Protein AF-A0ABD0URF4-F1 (afdb_monomer_lite)

Organism: Dendrobium thyrsiflorum (NCBI:txid117978)

Secondary structure (DSSP, 8-state):
-HHHHHHSTT-EEEEEE-TTS-EEEEEEE-HHHHHHGGGSEEEEEEEEEE--STT--EEEEEEEE-TTS-EEEEEEEEESSSSHHHHHHHHHHHHHH-HHHHT-TT-EEEE---HHHHHHHHHH-TTSEEEE-HHHHHHHHHHHHHHTT-S-HHHHHHHHHHHHH---HHHHHHHHHHHHHH-HHHHHHHHTS-GGGT-STTSTTTTTT--STHHHHHHHHHTTTGGGS-HHHHHHHHHHHHHHHHHHHHHHHHHHHHTTSSHHHHHHHHHHHTT-HHHHH-------HHHHHHHHHTEETTTTEEEETTEEE---HHHHHHHH----SSS-B-----BSTTSSBSSHHHHHHHHHS----TTPEEEETTEEEEEEE----TTGGGTEEEHHHHHHHS--S--TT--HHHHHHHHHHHHHHHHHHHS--TTSSEEEGGGGGGGSSHHHHTTS-HHHHHHHHHHHHHHHHTSTT-----S-HHHHHHHHHHHBSTTPPEES-SSPPP-TB--GGGGG-GGGEEE-----HHHHHHHHHT--GGGB--SPPPHHHHTTB-GGGGTTGGGTTB-EEEEETTEEEEE-GGGGGGGGTBPPPS----S-TT------TT-TT--HHHHTHHHHHHHHTGGGGBPP-PBP-GGGHHHHHHHHHHHHHHS-------SSPPPSS---SSGGGTTTSS--S--S-SS--S-------

Structure (mmCIF, N/CA/C/O backbone):
data_AF-A0ABD0URF4-F1
#
_entry.id   AF-A0ABD0URF4-F1
#
loop_
_atom_site.group_PDB
_atom_site.id
_atom_site.type_symbol
_atom_site.label_atom_id
_atom_site.label_alt_id
_atom_site.label_comp_id
_atom_site.label_asym_id
_atom_site.label_entity_id
_atom_site.label_seq_id
_atom_site.pdbx_PDB_ins_code
_atom_site.Cartn_x
_atom_site.Cartn_y
_atom_site.Cartn_z
_atom_site.occupancy
_atom_site.B_iso_or_equiv
_atom_site.auth_seq_id
_atom_site.auth_comp_id
_atom_site.auth_asym_id
_atom_site.auth_atom_id
_atom_site.pdbx_PDB_model_num
ATOM 1 N N . MET A 1 1 ? -27.797 27.813 24.137 1.00 89.75 1 MET A N 1
ATOM 2 C CA . MET A 1 1 ? -28.475 26.720 23.408 1.00 89.75 1 MET A CA 1
ATOM 3 C C . MET A 1 1 ? -29.363 27.262 22.310 1.00 89.75 1 MET A C 1
ATOM 5 O O . MET A 1 1 ? -29.198 26.818 21.189 1.00 89.75 1 MET A O 1
ATOM 9 N N . GLU A 1 2 ? -30.203 28.259 22.579 1.00 91.31 2 GLU A N 1
ATOM 10 C CA . GLU A 1 2 ? -31.048 28.913 21.562 1.00 91.31 2 GLU A CA 1
ATOM 11 C C . GLU A 1 2 ? -30.277 29.342 20.303 1.00 91.31 2 GLU A C 1
ATOM 13 O O . GLU A 1 2 ? -30.675 28.992 19.200 1.00 91.31 2 GLU A O 1
ATOM 18 N N . ALA A 1 3 ? -29.103 29.967 20.454 1.00 89.94 3 ALA A N 1
ATOM 19 C CA . ALA A 1 3 ? -28.243 30.308 19.314 1.00 89.94 3 ALA A CA 1
ATOM 20 C C . ALA A 1 3 ? -27.814 29.089 18.465 1.00 89.94 3 ALA A C 1
ATOM 22 O O . ALA A 1 3 ? -27.707 29.185 17.248 1.00 89.94 3 ALA A O 1
ATOM 23 N N . ILE A 1 4 ? -27.595 27.927 19.093 1.00 90.94 4 ILE A N 1
ATOM 24 C CA . ILE A 1 4 ? -27.269 26.679 18.384 1.00 90.94 4 ILE A CA 1
ATOM 25 C C . ILE A 1 4 ? -28.508 26.129 17.680 1.00 90.94 4 ILE A C 1
ATOM 27 O O . ILE A 1 4 ? -28.386 25.636 16.568 1.00 90.94 4 ILE A O 1
ATOM 31 N N . VAL A 1 5 ? -29.692 26.227 18.291 1.00 93.94 5 VAL A N 1
ATOM 32 C CA . VAL A 1 5 ? -30.953 25.817 17.651 1.00 93.94 5 VAL A CA 1
ATOM 33 C C . VAL A 1 5 ? -31.238 26.666 16.415 1.00 93.94 5 VAL A C 1
ATOM 35 O O . VAL A 1 5 ? -31.621 26.118 15.387 1.00 93.94 5 VAL A O 1
ATOM 38 N N . ALA A 1 6 ? -30.985 27.974 16.488 1.00 90.06 6 ALA A N 1
ATOM 39 C CA . ALA A 1 6 ? -31.096 28.864 15.338 1.00 90.06 6 ALA A CA 1
ATOM 40 C C . ALA A 1 6 ? -30.090 28.505 14.226 1.00 90.06 6 ALA A C 1
ATOM 42 O O . ALA A 1 6 ? -30.458 28.486 13.056 1.00 90.06 6 ALA A O 1
ATOM 43 N N . ALA A 1 7 ? -28.840 28.178 14.580 1.00 87.50 7 ALA A N 1
ATOM 44 C CA . ALA A 1 7 ? -27.799 27.810 13.614 1.00 87.50 7 ALA A CA 1
ATOM 45 C C . ALA A 1 7 ? -27.956 26.388 13.034 1.00 87.50 7 ALA A C 1
ATOM 47 O O . ALA A 1 7 ? -27.545 26.126 11.908 1.00 87.50 7 ALA A O 1
ATOM 48 N N . MET A 1 8 ? -28.528 25.459 13.802 1.00 90.62 8 MET A N 1
ATOM 49 C CA . MET A 1 8 ? -28.758 24.063 13.427 1.00 90.62 8 MET A CA 1
ATOM 50 C C . MET A 1 8 ? -30.209 23.675 13.733 1.00 90.62 8 MET A C 1
ATOM 52 O O . MET A 1 8 ? -30.478 23.084 14.790 1.00 90.62 8 MET A O 1
ATOM 56 N N . PRO A 1 9 ? -31.145 23.977 12.814 1.00 92.44 9 PRO A N 1
ATOM 57 C CA . PRO A 1 9 ? -32.550 23.623 12.967 1.00 92.44 9 PRO A CA 1
ATOM 58 C C . PRO A 1 9 ? -32.749 22.132 13.269 1.00 92.44 9 PRO A C 1
ATOM 60 O O . PRO A 1 9 ? -32.020 21.274 12.768 1.00 92.44 9 PRO A O 1
ATOM 63 N N . GLY A 1 10 ? -33.727 21.822 14.122 1.00 94.44 10 GLY A N 1
ATOM 64 C CA . GLY A 1 10 ? -33.984 20.460 14.610 1.00 94.44 10 GLY A CA 1
ATOM 65 C C . GLY A 1 10 ? -33.098 20.019 15.783 1.00 94.44 10 GLY A C 1
ATOM 66 O O . GLY A 1 10 ? -33.244 18.899 16.261 1.00 94.44 10 GLY A O 1
ATOM 67 N N . THR A 1 11 ? -32.189 20.873 16.270 1.00 96.38 11 THR A N 1
ATOM 68 C CA . THR A 1 11 ? -31.436 20.611 17.509 1.00 96.38 11 THR A CA 1
ATOM 69 C C . THR A 1 11 ? -32.377 20.563 18.710 1.00 96.38 11 THR A C 1
ATOM 71 O O . THR A 1 11 ? -33.148 21.493 18.939 1.00 96.38 11 THR A O 1
ATOM 74 N N . VAL A 1 12 ? -32.256 19.511 19.519 1.00 97.31 12 VAL A N 1
ATOM 75 C CA . VAL A 1 12 ? -33.021 19.326 20.761 1.00 97.31 12 VAL A CA 1
ATOM 76 C C . VAL A 1 12 ? -32.108 19.493 21.967 1.00 97.31 12 VAL A C 1
ATOM 78 O O . VAL A 1 12 ? -30.927 19.137 21.921 1.00 97.31 12 VAL A O 1
ATOM 81 N N . TYR A 1 13 ? -32.638 20.029 23.065 1.00 97.56 13 TYR A N 1
ATOM 82 C CA . TYR A 1 13 ? -31.898 20.143 24.317 1.00 97.56 13 TYR A CA 1
ATOM 83 C C . TYR A 1 13 ? -32.821 20.168 25.536 1.00 97.56 13 TYR A C 1
ATOM 85 O O . TYR A 1 13 ? -33.990 20.537 25.445 1.00 97.56 13 TYR A O 1
ATOM 93 N N . LYS A 1 14 ? -32.273 19.815 26.702 1.00 97.00 14 LYS A N 1
ATOM 94 C CA . LYS A 1 14 ? -32.945 19.929 28.000 1.00 97.00 14 LYS A CA 1
ATOM 95 C C . LYS A 1 14 ? -31.969 20.444 29.046 1.00 97.00 14 LYS A C 1
ATOM 97 O O . LYS A 1 14 ? -30.903 19.864 29.232 1.00 97.00 14 LYS A O 1
ATOM 102 N N . ILE A 1 15 ? -32.348 21.516 29.738 1.00 94.56 15 ILE A N 1
ATOM 103 C CA . ILE A 1 15 ? -31.619 22.041 30.898 1.00 94.56 15 ILE A CA 1
ATOM 104 C C . ILE A 1 15 ? -32.392 21.653 32.156 1.00 94.56 15 ILE A C 1
ATOM 106 O O . ILE A 1 15 ? -33.609 21.836 32.215 1.00 94.56 15 ILE A O 1
ATOM 110 N N . GLN A 1 16 ? -31.685 21.123 33.149 1.00 92.88 16 GLN A N 1
ATOM 111 C CA . GLN A 1 16 ? -32.214 20.858 34.480 1.00 92.88 16 GLN A CA 1
ATOM 112 C C . GLN A 1 16 ? -31.538 21.784 35.492 1.00 92.88 16 GLN A C 1
ATOM 114 O O . GLN A 1 16 ? -30.306 21.846 35.567 1.00 92.88 16 GLN A O 1
ATOM 119 N N . SER A 1 17 ? -32.364 22.472 36.277 1.00 89.88 17 SER A N 1
ATOM 120 C CA . SER A 1 17 ? -31.943 23.351 37.368 1.00 89.88 17 SER A CA 1
ATOM 121 C C . SER A 1 17 ? -32.430 22.808 38.710 1.00 89.88 17 SER A C 1
ATOM 123 O O . SER A 1 17 ? -33.452 22.123 38.775 1.00 89.88 17 SER A O 1
ATOM 125 N N . SER A 1 18 ? -31.713 23.127 39.787 1.00 85.38 18 SER A N 1
ATOM 126 C CA . SER A 1 18 ? -32.149 22.854 41.157 1.00 85.38 18 SER A CA 1
ATOM 127 C C . SER A 1 18 ? -33.379 23.687 41.537 1.00 85.38 18 SER A C 1
ATOM 129 O O . SER A 1 18 ? -33.710 24.675 40.878 1.00 85.38 18 SER A O 1
ATOM 131 N N . SER A 1 19 ? -33.987 23.364 42.683 1.00 83.25 19 SER A N 1
ATOM 132 C CA . SER A 1 19 ? -35.015 24.197 43.330 1.00 83.25 19 SER A CA 1
ATOM 133 C C . SER A 1 19 ? -34.560 25.642 43.583 1.00 83.25 19 SER A C 1
ATOM 135 O O . SER A 1 19 ? -35.377 26.553 43.626 1.00 83.25 19 SER A O 1
ATOM 137 N N . THR A 1 20 ? -33.249 25.864 43.699 1.00 84.06 20 THR A N 1
ATOM 138 C CA . THR A 1 20 ? -32.604 27.173 43.883 1.00 84.06 20 THR A CA 1
ATOM 139 C C . THR A 1 20 ? -32.120 27.814 42.575 1.00 84.06 20 THR A C 1
ATOM 141 O O . THR A 1 20 ? -31.256 28.687 42.610 1.00 84.06 20 THR A O 1
ATOM 144 N N . GLN A 1 21 ? -32.636 27.379 41.417 1.00 83.31 21 GLN A N 1
ATOM 145 C CA . GLN A 1 21 ? -32.288 27.903 40.085 1.00 83.31 21 GLN A CA 1
ATOM 146 C C . GLN A 1 21 ? -30.798 27.766 39.710 1.00 83.31 21 GLN A C 1
ATOM 148 O O . GLN A 1 21 ? -30.281 28.502 38.870 1.00 83.31 21 GLN A O 1
ATOM 153 N N . ARG A 1 22 ? -30.078 26.799 40.299 1.00 85.19 22 ARG A N 1
ATOM 154 C CA . ARG A 1 22 ? -28.688 26.494 39.922 1.00 85.19 22 ARG A CA 1
ATOM 155 C C . ARG A 1 22 ? -28.648 25.421 38.845 1.00 85.19 22 ARG A C 1
ATOM 157 O O . ARG A 1 22 ? -29.350 24.422 38.944 1.00 85.19 22 ARG A O 1
ATOM 164 N N . PHE A 1 23 ? -27.769 25.598 37.864 1.00 88.12 23 PHE A N 1
ATOM 165 C CA . PHE A 1 23 ? -27.508 24.599 36.828 1.00 88.12 23 PHE A CA 1
ATOM 166 C C . PHE A 1 23 ? -27.116 23.239 37.432 1.00 88.12 23 PHE A C 1
ATOM 168 O O . PHE A 1 23 ? -26.203 23.183 38.259 1.00 88.12 23 PHE A O 1
ATOM 175 N N . GLN A 1 24 ? -27.781 22.161 37.002 1.00 89.81 24 GLN A N 1
ATOM 176 C CA . GLN A 1 24 ? -27.461 20.783 37.396 1.00 89.81 24 GLN A CA 1
ATOM 177 C C . GLN A 1 24 ? -27.029 19.931 36.203 1.00 89.81 24 GLN A C 1
ATOM 179 O O . GLN A 1 24 ? -25.940 19.362 36.226 1.00 89.81 24 GLN A O 1
ATOM 184 N N . ARG A 1 25 ? -27.871 19.839 35.166 1.00 94.81 25 ARG A N 1
ATOM 185 C CA . ARG A 1 25 ? -27.624 18.970 34.007 1.00 94.81 25 ARG A CA 1
ATOM 186 C C . ARG A 1 25 ? -28.024 19.644 32.699 1.00 94.81 25 ARG A C 1
ATOM 188 O O . ARG A 1 25 ? -28.948 20.457 32.661 1.00 94.81 25 ARG A O 1
ATOM 195 N N . LEU A 1 26 ? -27.347 19.281 31.615 1.00 96.25 26 LEU A N 1
ATOM 196 C CA . LEU A 1 26 ? -27.687 19.685 30.248 1.00 96.25 26 LEU A CA 1
ATOM 197 C C . LEU A 1 26 ? -27.613 18.471 29.334 1.00 96.25 26 LEU A C 1
ATOM 199 O O . LEU A 1 26 ? -26.592 17.799 29.320 1.00 96.25 26 LEU A O 1
ATOM 203 N N . PHE A 1 27 ? -28.645 18.238 28.533 1.00 98.12 27 PHE A N 1
ATOM 204 C CA . PHE A 1 27 ? -28.629 17.298 27.415 1.00 98.12 27 PHE A CA 1
ATOM 205 C C . PHE A 1 27 ? -28.807 18.065 26.112 1.00 98.12 27 PHE A C 1
ATOM 207 O O . PHE A 1 27 ? -29.580 19.026 26.083 1.00 98.12 27 PHE A O 1
ATOM 214 N N . TRP A 1 28 ? -28.143 17.637 25.041 1.00 98.00 28 TRP A N 1
ATOM 215 C CA . TRP A 1 28 ? -28.438 18.114 23.694 1.00 98.00 28 TRP A CA 1
ATOM 216 C C . TRP A 1 28 ? -28.010 17.130 22.602 1.00 98.00 28 TRP A C 1
ATOM 218 O O . TRP A 1 28 ? -27.057 16.366 22.762 1.00 98.00 28 TRP A O 1
ATOM 228 N N . ALA A 1 29 ? -28.693 17.203 21.462 1.00 97.81 29 ALA A N 1
ATOM 229 C CA . ALA A 1 29 ? -28.340 16.521 20.222 1.00 97.81 29 ALA A CA 1
ATOM 230 C C . ALA A 1 29 ? -28.585 17.470 19.042 1.00 97.81 29 ALA A C 1
ATOM 232 O O . ALA A 1 29 ? -29.613 18.147 18.985 1.00 97.81 29 ALA A O 1
ATOM 233 N N . PHE A 1 30 ? -27.625 17.556 18.122 1.00 96.25 30 PHE A N 1
ATOM 234 C CA . PHE A 1 30 ? -27.692 18.496 17.002 1.00 96.25 30 PHE A CA 1
ATOM 235 C C . PHE A 1 30 ? -28.640 17.982 15.917 1.00 96.25 30 PHE A C 1
ATOM 237 O O . PHE A 1 30 ? -28.572 16.810 15.552 1.00 96.25 30 PHE A O 1
ATOM 244 N N . GLY A 1 31 ? -29.474 18.860 15.358 1.00 95.31 31 GLY A N 1
ATOM 245 C CA . GLY A 1 31 ? -30.469 18.498 14.339 1.00 95.31 31 GLY A CA 1
ATOM 246 C C . GLY A 1 31 ? -29.898 17.700 13.157 1.00 95.31 31 GLY A C 1
ATOM 247 O O . GLY A 1 31 ? -30.420 16.628 12.849 1.00 95.31 31 GLY A O 1
ATOM 248 N N . PRO A 1 32 ? -28.772 18.125 12.547 1.00 92.50 32 PRO A N 1
ATOM 249 C CA . PRO A 1 32 ? -28.118 17.353 11.489 1.00 92.50 32 PRO A CA 1
ATOM 250 C C . PRO A 1 32 ? -27.664 15.949 11.925 1.00 92.50 32 PRO A C 1
ATOM 252 O O . PRO A 1 32 ? -27.802 14.999 11.155 1.00 92.50 32 PRO A O 1
ATOM 255 N N . SER A 1 33 ? -27.185 15.783 13.165 1.00 94.94 33 SER A N 1
ATOM 256 C CA . SER A 1 33 ? -26.839 14.460 13.705 1.00 94.94 33 SER A CA 1
ATOM 257 C C . SER A 1 33 ? -28.081 13.579 13.866 1.00 94.94 33 SER A C 1
ATOM 259 O O . SER A 1 33 ? -28.059 12.414 13.476 1.00 94.94 33 SER A O 1
ATOM 261 N N . ILE A 1 34 ? -29.185 14.128 14.382 1.00 95.31 34 ILE A N 1
ATOM 262 C CA . ILE A 1 34 ? -30.457 13.401 14.544 1.00 95.31 34 ILE A CA 1
ATOM 263 C C . ILE A 1 34 ? -30.984 12.920 13.187 1.00 95.31 34 ILE A C 1
ATOM 265 O O . ILE A 1 34 ? -31.380 11.760 13.052 1.00 95.31 34 ILE A O 1
ATOM 269 N N . ASN A 1 35 ? -30.939 13.790 12.175 1.00 92.44 35 ASN A N 1
ATOM 270 C CA . ASN A 1 35 ? -31.404 13.489 10.822 1.00 92.44 35 ASN A CA 1
ATOM 271 C C . ASN A 1 35 ? -30.517 12.460 10.109 1.00 92.44 35 ASN A C 1
ATOM 273 O O . ASN A 1 35 ? -31.030 11.599 9.392 1.00 92.44 35 ASN A O 1
ATOM 277 N N . GLY A 1 36 ? -29.197 12.534 10.302 1.00 90.88 36 GLY A N 1
ATOM 278 C CA . GLY A 1 36 ? -28.236 11.621 9.679 1.00 90.88 36 GLY A CA 1
ATOM 279 C C . GLY A 1 36 ? -28.176 10.232 10.323 1.00 90.88 36 GLY A C 1
ATOM 280 O O . GLY A 1 36 ? -27.791 9.269 9.662 1.00 90.88 36 GLY A O 1
ATOM 281 N N . TRP A 1 37 ? -28.600 10.094 11.584 1.00 93.06 37 TRP A N 1
ATOM 282 C CA . TRP A 1 37 ? -28.521 8.840 12.343 1.00 93.06 37 TRP A CA 1
ATOM 283 C C . TRP A 1 37 ? -29.199 7.643 11.659 1.00 93.06 37 TRP A C 1
ATOM 285 O O . TRP A 1 37 ? -28.700 6.522 11.736 1.00 93.06 37 TRP A O 1
ATOM 295 N N . LYS A 1 38 ? -30.299 7.860 10.930 1.00 89.56 38 LYS A N 1
ATOM 296 C CA . LYS A 1 38 ? -31.007 6.780 10.220 1.00 89.56 38 LYS A CA 1
ATOM 297 C C . LYS A 1 38 ? -30.161 6.083 9.142 1.00 89.56 38 LYS A C 1
ATOM 299 O O . LYS A 1 38 ? -30.460 4.950 8.790 1.00 89.56 38 LYS A O 1
ATOM 304 N N . TYR A 1 39 ? -29.107 6.739 8.652 1.00 88.94 39 TYR A N 1
ATOM 305 C CA . TYR A 1 39 ? -28.162 6.184 7.675 1.00 88.94 39 TYR A CA 1
ATOM 306 C C . TYR A 1 39 ? -26.926 5.545 8.326 1.00 88.94 39 TYR A C 1
ATOM 308 O O . TYR A 1 39 ? -26.071 4.988 7.641 1.00 88.94 39 TYR A O 1
ATOM 316 N N . CYS A 1 40 ? -26.803 5.643 9.649 1.00 90.00 40 CYS A N 1
ATOM 317 C CA . CYS A 1 40 ? -25.723 5.024 10.402 1.00 90.00 40 CYS A CA 1
ATOM 318 C C . CYS A 1 40 ? -26.034 3.551 10.690 1.00 90.00 40 CYS A C 1
ATOM 320 O O . CYS A 1 40 ? -27.199 3.129 10.724 1.00 90.00 40 CYS A O 1
ATOM 322 N N . ARG A 1 41 ? -24.982 2.775 10.971 1.00 89.75 41 ARG A N 1
ATOM 323 C CA . ARG A 1 41 ? -25.135 1.439 11.559 1.00 89.75 41 ARG A CA 1
ATOM 324 C C . ARG A 1 41 ? -25.920 1.576 12.873 1.00 89.75 41 ARG A C 1
ATOM 326 O O . ARG A 1 41 ? -25.693 2.558 13.585 1.00 89.75 41 ARG A O 1
ATOM 333 N N . PRO A 1 42 ? -26.796 0.621 13.233 1.00 92.75 42 PRO A N 1
ATOM 334 C CA . PRO A 1 42 ? -27.609 0.657 14.458 1.00 92.75 42 PRO A CA 1
ATOM 335 C C . PRO A 1 42 ? -26.786 0.458 15.741 1.00 92.75 42 PRO A C 1
ATOM 337 O O . PRO A 1 42 ? -27.209 -0.239 16.652 1.00 92.75 42 PRO A O 1
ATOM 340 N N . ILE A 1 43 ? -25.586 1.026 15.844 1.00 92.81 43 ILE A N 1
ATOM 341 C CA . ILE A 1 43 ? -24.686 0.821 16.977 1.00 92.81 43 ILE A CA 1
ATOM 342 C C . ILE A 1 43 ? -24.418 2.153 17.647 1.00 92.81 43 ILE A C 1
ATOM 344 O O . ILE A 1 43 ? -23.875 3.068 17.027 1.00 92.81 43 ILE A O 1
ATOM 348 N N . LEU A 1 44 ? -24.744 2.232 18.931 1.00 95.31 44 LEU A N 1
ATOM 349 C CA . LEU A 1 44 ? -24.485 3.390 19.767 1.00 95.31 44 LEU A CA 1
ATOM 350 C C . LEU A 1 44 ? -23.412 3.056 20.805 1.00 95.31 44 LEU A C 1
ATOM 352 O O . LEU A 1 44 ? -23.603 2.198 21.663 1.00 95.31 44 LEU A O 1
ATOM 356 N N . SER A 1 45 ? -22.283 3.754 20.734 1.00 96.12 45 SER A N 1
ATOM 357 C CA . SER A 1 45 ? -21.217 3.696 21.732 1.00 96.12 45 SER A CA 1
ATOM 358 C C . SER A 1 45 ? -21.442 4.782 22.780 1.00 96.12 45 SER A C 1
ATOM 360 O O . SER A 1 45 ? -21.518 5.965 22.430 1.00 96.12 45 SER A O 1
ATOM 362 N N . LEU A 1 46 ? -21.526 4.395 24.052 1.00 95.25 46 LEU A N 1
ATOM 363 C CA . LEU A 1 46 ? -21.703 5.310 25.183 1.00 95.25 46 LEU A CA 1
ATOM 364 C C . LEU A 1 46 ? -20.429 5.372 26.024 1.00 95.25 46 LEU A C 1
ATOM 366 O O . LEU A 1 46 ? -19.838 4.335 26.322 1.00 95.25 46 LEU A O 1
ATOM 370 N N . ASP A 1 47 ? -20.008 6.580 26.396 1.00 91.69 47 ASP A N 1
ATOM 371 C CA . ASP A 1 47 ? -18.851 6.786 27.275 1.00 91.69 47 ASP A CA 1
ATOM 372 C C . ASP A 1 47 ? -18.958 8.104 28.049 1.00 91.69 47 ASP A C 1
ATOM 374 O O . ASP A 1 47 ? -19.583 9.067 27.589 1.00 91.69 47 ASP A O 1
ATOM 378 N N . GLY A 1 48 ? -18.341 8.132 29.227 1.00 91.81 48 GLY A N 1
ATOM 379 C CA . GLY A 1 48 ? -18.267 9.285 30.114 1.00 91.81 48 GLY A CA 1
ATOM 380 C C . GLY A 1 48 ? -16.837 9.801 30.223 1.00 91.81 48 GLY A C 1
ATOM 381 O O . GLY A 1 48 ? -15.864 9.051 30.180 1.00 91.81 48 GLY A O 1
ATOM 382 N N . THR A 1 49 ? -16.663 11.114 30.353 1.00 92.06 49 THR A N 1
ATOM 383 C CA . THR A 1 49 ? -15.338 11.669 30.618 1.00 92.06 49 THR A CA 1
ATOM 384 C C . THR A 1 49 ? -15.368 12.855 31.565 1.00 92.06 49 THR A C 1
ATOM 386 O O . THR A 1 49 ? -16.223 13.735 31.468 1.00 92.06 49 THR A O 1
ATOM 389 N N . PHE A 1 50 ? -14.405 12.898 32.486 1.00 91.81 50 PHE A N 1
ATOM 390 C CA . PHE A 1 50 ? -14.327 13.957 33.486 1.00 91.81 50 PHE A CA 1
ATOM 391 C C . PHE A 1 50 ? -14.014 15.316 32.858 1.00 91.81 50 PHE A C 1
ATOM 393 O O . PHE A 1 50 ? -13.099 15.460 32.036 1.00 91.81 50 PHE A O 1
ATOM 400 N N . LEU A 1 51 ? -14.756 16.330 33.297 1.00 92.00 51 LEU A N 1
ATOM 401 C CA . LEU A 1 51 ? -14.475 17.727 33.003 1.00 92.00 51 LEU A CA 1
ATOM 402 C C . LEU A 1 51 ? -13.395 18.249 33.952 1.00 92.00 51 LEU A C 1
ATOM 404 O O . LEU A 1 51 ? -13.410 17.987 35.154 1.00 92.00 51 LEU A O 1
ATOM 408 N N . LEU A 1 52 ? -12.452 19.006 33.396 1.00 88.31 52 LEU A N 1
ATOM 409 C CA . LEU A 1 52 ? -11.264 19.504 34.097 1.00 88.31 52 LEU A CA 1
ATOM 410 C C . LEU A 1 52 ? -11.400 20.975 34.524 1.00 88.31 52 LEU A C 1
ATOM 412 O O . LEU A 1 52 ? -10.523 21.504 35.200 1.00 88.31 52 LEU A O 1
ATOM 416 N N . GLY A 1 53 ? -12.472 21.652 34.100 1.00 81.75 53 GLY A N 1
ATOM 417 C CA . GLY A 1 53 ? -12.722 23.059 34.414 1.00 81.75 53 GLY A CA 1
ATOM 418 C C . GLY A 1 53 ? -13.183 23.303 35.858 1.00 81.75 53 GLY A C 1
ATOM 419 O O . GLY A 1 53 ? -13.451 22.376 36.622 1.00 81.75 53 GLY A O 1
ATOM 420 N N . LYS A 1 54 ? -13.350 24.586 36.216 1.00 78.38 54 LYS A N 1
ATOM 421 C CA . LYS A 1 54 ? -13.741 25.051 37.568 1.00 78.38 54 LYS A CA 1
ATOM 422 C C . LYS A 1 54 ? -14.980 24.348 38.136 1.00 78.38 54 LYS A C 1
ATOM 424 O O . LYS A 1 54 ? -15.046 24.095 39.333 1.00 78.38 54 LYS A O 1
ATOM 429 N N . TYR A 1 55 ? -15.957 24.055 37.281 1.00 74.00 55 TYR A N 1
ATOM 430 C CA . TYR A 1 55 ? -17.245 23.486 37.682 1.00 74.00 55 TYR A CA 1
ATOM 431 C C . TYR A 1 55 ? -17.225 21.958 37.829 1.00 74.00 55 TYR A C 1
ATOM 433 O O . TYR A 1 55 ? -18.207 21.398 38.308 1.00 74.00 55 TYR A O 1
ATOM 441 N N . ARG A 1 56 ? -16.109 21.297 37.467 1.00 82.06 56 ARG A N 1
ATOM 442 C CA . ARG A 1 56 ? -15.971 19.831 37.421 1.00 82.06 56 ARG A CA 1
ATOM 443 C C . ARG A 1 56 ? -17.160 19.188 36.679 1.00 82.06 56 ARG A C 1
ATOM 445 O O . ARG A 1 56 ? -17.690 19.795 35.750 1.00 82.06 56 ARG A O 1
ATOM 452 N N . GLY A 1 57 ? -17.537 17.963 37.036 1.00 91.19 57 GLY A N 1
ATOM 453 C CA . GLY A 1 57 ? -18.618 17.212 36.397 1.00 91.19 57 GLY A CA 1
ATOM 454 C C . GLY A 1 57 ? -18.130 16.209 35.354 1.00 91.19 57 GLY A C 1
ATOM 455 O O . GLY A 1 57 ? -16.929 15.973 35.195 1.00 91.19 57 GLY A O 1
ATOM 456 N N . THR A 1 58 ? -19.081 15.602 34.651 1.00 94.75 58 THR A N 1
ATOM 457 C CA . THR A 1 58 ? -18.828 14.572 33.633 1.00 94.75 58 THR A CA 1
ATOM 458 C C . THR A 1 58 ? -19.544 14.936 32.339 1.00 94.75 58 THR A C 1
ATOM 460 O O . THR A 1 58 ? -20.709 15.332 32.356 1.00 94.75 58 THR A O 1
ATOM 463 N N . LEU A 1 59 ? -18.837 14.808 31.218 1.00 96.12 59 LEU A N 1
ATOM 464 C CA . LEU A 1 59 ? -19.412 14.854 29.881 1.00 96.12 59 LEU A CA 1
ATOM 465 C C . LEU A 1 59 ? -19.714 13.424 29.430 1.00 96.12 59 LEU A C 1
ATOM 467 O O . LEU A 1 59 ? -18.796 12.631 29.235 1.00 96.12 59 LEU A O 1
ATOM 471 N N . LEU A 1 60 ? -20.993 13.116 29.266 1.00 96.69 60 LEU A N 1
ATOM 472 C CA . LEU A 1 60 ? -21.503 11.880 28.687 1.00 96.69 60 LEU A CA 1
ATOM 473 C C . LEU A 1 60 ? -21.710 12.085 27.191 1.00 96.69 60 LEU A C 1
ATOM 475 O O . LEU A 1 60 ? -22.221 13.128 26.772 1.00 96.69 60 LEU A O 1
ATOM 479 N N . ILE A 1 61 ? -21.321 11.103 26.385 1.00 96.50 61 ILE A N 1
ATOM 480 C CA . ILE A 1 61 ? -21.465 11.171 24.931 1.00 96.50 61 ILE A CA 1
ATOM 481 C C . ILE A 1 61 ? -22.084 9.894 24.372 1.00 96.50 61 ILE A C 1
ATOM 483 O O . ILE A 1 61 ? -21.839 8.792 24.864 1.00 96.50 61 ILE A O 1
ATOM 487 N N . ALA A 1 62 ? -22.850 10.064 23.298 1.00 97.38 62 ALA A N 1
ATOM 488 C CA . ALA A 1 62 ? -23.355 8.988 22.464 1.00 97.38 62 ALA A CA 1
ATOM 489 C C . ALA A 1 62 ? -22.804 9.149 21.045 1.00 97.38 62 ALA A C 1
ATOM 491 O O . ALA A 1 62 ? -23.008 10.183 20.400 1.00 97.38 62 ALA A O 1
ATOM 492 N N . VAL A 1 63 ? -22.080 8.136 20.567 1.00 97.19 63 VAL A N 1
ATOM 493 C CA . VAL A 1 63 ? -21.388 8.162 19.272 1.00 97.19 63 VAL A CA 1
ATOM 494 C C . VAL A 1 63 ? -21.729 6.910 18.479 1.00 97.19 63 VAL A C 1
ATOM 496 O O . VAL A 1 63 ? -21.526 5.793 18.947 1.00 97.19 63 VAL A O 1
ATOM 499 N N . GLY A 1 64 ? -22.224 7.113 17.266 1.00 94.75 64 GLY A N 1
ATOM 500 C CA . GLY A 1 64 ? -22.486 6.076 16.283 1.00 94.75 64 GLY A CA 1
ATOM 501 C C . GLY A 1 64 ? -21.356 5.874 15.279 1.00 94.75 64 GLY A C 1
ATOM 502 O O . GLY A 1 64 ? -20.293 6.501 15.364 1.00 94.75 64 GLY A O 1
ATOM 503 N N . LEU A 1 65 ? -21.624 5.023 14.291 1.00 86.50 65 LEU A N 1
ATOM 504 C CA . LEU A 1 65 ? -20.771 4.803 13.125 1.00 86.50 65 LEU A CA 1
ATOM 505 C C . LEU A 1 65 ? -21.593 4.923 11.843 1.00 86.50 65 LEU A C 1
ATOM 507 O O . LEU A 1 65 ? -22.656 4.311 11.734 1.00 86.50 65 LEU A O 1
ATOM 511 N N . ASP A 1 66 ? -21.087 5.675 10.870 1.00 85.81 66 ASP A N 1
ATOM 512 C CA . ASP A 1 66 ? -21.661 5.671 9.523 1.00 85.81 66 ASP A CA 1
ATOM 513 C C . ASP A 1 66 ? -21.346 4.353 8.775 1.00 85.81 66 ASP A C 1
ATOM 515 O O . ASP A 1 66 ? -20.661 3.459 9.290 1.00 85.81 66 ASP A O 1
ATOM 519 N N . ALA A 1 67 ? -21.878 4.200 7.559 1.00 77.38 67 ALA A N 1
ATOM 520 C CA . ALA A 1 67 ? -21.657 3.007 6.737 1.00 77.38 67 ALA A CA 1
ATOM 521 C C . ALA A 1 67 ? -20.161 2.733 6.463 1.00 77.38 67 ALA A C 1
ATOM 523 O O . ALA A 1 67 ? -19.745 1.569 6.455 1.00 77.38 67 ALA A O 1
ATOM 524 N N . ASN A 1 68 ? -19.355 3.797 6.373 1.00 75.00 68 ASN A N 1
ATOM 525 C CA . ASN A 1 68 ? -17.923 3.791 6.068 1.00 75.00 68 ASN A CA 1
ATOM 526 C C . ASN A 1 68 ? -17.036 3.695 7.327 1.00 75.00 68 ASN A C 1
ATOM 528 O O . ASN A 1 68 ? -15.848 4.014 7.281 1.00 75.00 68 ASN A O 1
ATOM 532 N N . ASN A 1 69 ? -17.590 3.256 8.466 1.00 76.00 69 ASN A N 1
ATOM 533 C CA . ASN A 1 69 ? -16.905 3.166 9.765 1.00 76.00 69 ASN A CA 1
ATOM 534 C C . ASN A 1 69 ? -16.384 4.515 10.310 1.00 76.00 69 ASN A C 1
ATOM 536 O O . ASN A 1 69 ? -15.547 4.544 11.218 1.00 76.00 69 ASN A O 1
ATOM 540 N N . GLY A 1 70 ? -16.879 5.640 9.796 1.00 82.81 70 GLY A N 1
ATOM 541 C CA . GLY A 1 70 ? -16.579 6.977 10.291 1.00 82.81 70 GLY A CA 1
ATOM 542 C C . GLY A 1 70 ? -17.327 7.287 11.589 1.00 82.81 70 GLY A C 1
ATOM 543 O O . GLY A 1 70 ? -18.489 6.920 11.764 1.00 82.81 70 GLY A O 1
ATOM 544 N N . LEU A 1 71 ? -16.674 8.009 12.508 1.00 89.25 71 LEU A N 1
ATOM 545 C CA . LEU A 1 71 ? -17.285 8.438 13.773 1.00 89.25 71 LEU A CA 1
ATOM 546 C C . LEU A 1 71 ? -18.496 9.337 13.517 1.00 89.25 71 LEU A C 1
ATOM 548 O O . LEU A 1 71 ? -18.392 10.333 12.798 1.00 89.25 71 LEU A O 1
ATOM 552 N N . PHE A 1 72 ? -19.626 9.045 14.151 1.00 93.69 72 PHE A N 1
ATOM 553 C CA . PHE A 1 72 ? -20.841 9.841 14.015 1.00 93.69 72 PHE A CA 1
ATOM 554 C C . PHE A 1 72 ? -21.341 10.316 15.390 1.00 93.69 72 PHE A C 1
ATOM 556 O O . PHE A 1 72 ? -22.109 9.616 16.049 1.00 93.69 72 PHE A O 1
ATOM 563 N N . PRO A 1 73 ? -20.884 11.483 15.883 1.00 95.56 73 PRO A N 1
ATOM 564 C CA . PRO A 1 73 ? -21.296 12.006 17.185 1.00 95.56 73 PRO A CA 1
ATOM 565 C C . PRO A 1 73 ? -22.776 12.402 17.167 1.00 95.56 73 PRO A C 1
ATOM 567 O O . PRO A 1 73 ? -23.192 13.221 16.340 1.00 95.56 73 PRO A O 1
ATOM 570 N N . LEU A 1 74 ? -23.565 11.830 18.078 1.00 96.25 74 LEU A N 1
ATOM 571 C CA . LEU A 1 74 ? -25.021 11.952 18.056 1.00 96.25 74 LEU A CA 1
ATOM 572 C C . LEU A 1 74 ? -25.555 12.880 19.150 1.00 96.25 74 LEU A C 1
ATOM 574 O O . LEU A 1 74 ? -26.267 13.834 18.842 1.00 96.25 74 LEU A O 1
ATOM 578 N N . ALA A 1 75 ? -25.197 12.628 20.411 1.00 97.62 75 ALA A N 1
ATOM 579 C CA . ALA A 1 75 ? -25.738 13.372 21.548 1.00 97.62 75 ALA A CA 1
ATOM 580 C C . ALA A 1 75 ? -24.740 13.518 22.700 1.00 97.62 75 ALA A C 1
ATOM 582 O O . ALA A 1 75 ? -23.777 12.756 22.820 1.00 97.62 75 ALA A O 1
ATOM 583 N N . PHE A 1 76 ? -25.012 14.496 23.563 1.00 97.88 76 PHE A N 1
ATOM 584 C CA . PHE A 1 76 ? -24.116 14.950 24.620 1.00 97.88 76 PHE A CA 1
ATOM 585 C C . PHE A 1 76 ? -24.888 15.281 25.896 1.00 97.88 76 PHE A C 1
ATOM 587 O O . PHE A 1 76 ? -26.024 15.757 25.850 1.00 97.88 76 PHE A O 1
ATOM 594 N N . GLY A 1 77 ? -24.257 15.043 27.042 1.00 97.25 77 GLY A N 1
ATOM 595 C CA . GLY A 1 77 ? -24.815 15.311 28.359 1.00 97.25 77 GLY A CA 1
ATOM 596 C C . GLY A 1 77 ? -23.758 15.858 29.310 1.00 97.25 77 GLY A C 1
ATOM 597 O O . GLY A 1 77 ? -22.695 15.270 29.439 1.00 97.25 77 GLY A O 1
ATOM 598 N N . ILE A 1 78 ? -24.031 16.961 29.998 1.00 96.31 78 ILE A N 1
ATOM 599 C CA . ILE A 1 78 ? -23.221 17.428 31.129 1.00 96.31 78 ILE A CA 1
ATOM 600 C C . ILE A 1 78 ? -23.988 17.103 32.402 1.00 96.31 78 ILE A C 1
ATOM 602 O O . ILE A 1 78 ? -25.136 17.525 32.551 1.00 96.31 78 ILE A O 1
ATOM 606 N N . VAL A 1 79 ? -23.340 16.363 33.296 1.00 95.19 79 VAL A N 1
ATOM 607 C CA . VAL A 1 79 ? -23.908 15.884 34.560 1.00 95.19 79 VAL A CA 1
ATOM 608 C C . VAL A 1 79 ? -22.935 16.109 35.715 1.00 95.19 79 VAL A C 1
ATOM 610 O O . VAL A 1 79 ? -21.736 16.331 35.515 1.00 95.19 79 VAL A O 1
ATOM 613 N N . GLU A 1 80 ? -23.445 16.041 36.938 1.00 91.50 80 GLU A N 1
ATOM 614 C CA . GLU A 1 80 ? -22.686 16.272 38.164 1.00 91.50 80 GLU A CA 1
ATOM 615 C C . GLU A 1 80 ? -21.574 15.240 38.390 1.00 91.50 80 GLU A C 1
ATOM 617 O O . GLU A 1 80 ? -20.493 15.586 38.868 1.00 91.50 80 GLU A O 1
ATOM 622 N N . SER A 1 81 ? -21.810 13.983 38.019 1.00 90.69 81 SER A N 1
ATOM 623 C CA . SER A 1 81 ? -20.860 12.881 38.156 1.00 90.69 81 SER A CA 1
ATOM 624 C C . SER A 1 81 ? -21.307 11.669 37.342 1.00 90.69 81 SER A C 1
ATOM 626 O O . SER A 1 81 ? -22.465 11.558 36.928 1.00 90.69 81 SER A O 1
ATOM 628 N N . GLU A 1 82 ? -20.376 10.747 37.121 1.00 90.06 82 GLU A N 1
ATOM 629 C CA . GLU A 1 82 ? -20.660 9.439 36.547 1.00 90.06 82 GLU A CA 1
ATOM 630 C C . GLU A 1 82 ? -21.287 8.521 37.609 1.00 90.06 82 GLU A C 1
ATOM 632 O O . GLU A 1 82 ? -20.602 7.791 38.320 1.00 90.06 82 GLU A O 1
ATOM 637 N N . CYS A 1 83 ? -22.607 8.618 37.766 1.00 90.81 83 CYS A N 1
ATOM 638 C CA . CYS A 1 83 ? -23.391 7.811 38.700 1.00 90.81 83 CYS A CA 1
ATOM 639 C C . CYS A 1 83 ? -24.615 7.184 38.017 1.00 90.81 83 CYS A C 1
ATOM 641 O O . CYS A 1 83 ? -24.910 7.442 36.845 1.00 90.81 83 CYS A O 1
ATOM 643 N N . ASN A 1 84 ? -25.335 6.330 38.748 1.00 92.00 84 ASN A N 1
ATOM 644 C CA . ASN A 1 84 ? -26.492 5.610 38.215 1.00 92.00 84 ASN A CA 1
ATOM 645 C C . ASN A 1 84 ? -27.600 6.567 37.764 1.00 92.00 84 ASN A C 1
ATOM 647 O O . ASN A 1 84 ? -28.157 6.409 36.680 1.00 92.00 84 ASN A O 1
ATOM 651 N N . GLU A 1 85 ? -27.879 7.581 38.575 1.00 93.38 85 GLU A N 1
ATOM 652 C CA . GLU A 1 85 ? -28.917 8.578 38.348 1.00 93.38 85 GLU A CA 1
ATOM 653 C C . GLU A 1 85 ? -28.612 9.426 37.109 1.00 93.38 85 GLU A C 1
ATOM 655 O O . GLU A 1 85 ? -29.516 9.710 36.323 1.00 93.38 85 GLU A O 1
ATOM 660 N N . SER A 1 86 ? -27.344 9.798 36.909 1.00 94.62 86 SER A N 1
ATOM 661 C CA . SER A 1 86 ? -26.886 10.547 35.735 1.00 94.62 86 SER A CA 1
ATOM 662 C C . SER A 1 86 ? -27.014 9.741 34.445 1.00 94.62 86 SER A C 1
ATOM 664 O O . SER A 1 86 ? -27.506 10.264 33.445 1.00 94.62 86 SER A O 1
ATOM 666 N N . TRP A 1 87 ? -26.621 8.463 34.457 1.00 95.88 87 TRP A N 1
ATOM 667 C CA . TRP A 1 87 ? -26.724 7.593 33.282 1.00 95.88 87 TRP A CA 1
ATOM 668 C C . TRP A 1 87 ? -28.173 7.285 32.904 1.00 95.88 87 TRP A C 1
ATOM 670 O O . TRP A 1 87 ? -28.529 7.396 31.732 1.00 95.88 87 TRP A O 1
ATOM 680 N N . ILE A 1 88 ? -29.024 6.953 33.881 1.00 95.38 88 ILE A N 1
ATOM 681 C CA . ILE A 1 88 ? -30.456 6.713 33.641 1.00 95.38 88 ILE A CA 1
ATOM 682 C C . ILE A 1 88 ? -31.112 7.976 33.084 1.00 95.38 88 ILE A C 1
ATOM 684 O O . ILE A 1 88 ? -31.882 7.899 32.128 1.00 95.38 88 ILE A O 1
ATOM 688 N N . TRP A 1 89 ? -30.781 9.142 33.640 1.00 96.31 89 TRP A N 1
ATOM 689 C CA . TRP A 1 89 ? -31.269 10.417 33.128 1.00 96.31 89 TRP A CA 1
ATOM 690 C C . TRP A 1 89 ? -30.814 10.669 31.686 1.00 96.31 89 TRP A C 1
ATOM 692 O O . TRP A 1 89 ? -31.642 11.002 30.844 1.00 96.31 89 TRP A O 1
ATOM 702 N N . PHE A 1 90 ? -29.534 10.453 31.373 1.00 97.44 90 PHE A N 1
ATOM 703 C CA . PHE A 1 90 ? -29.003 10.647 30.022 1.00 97.44 90 PHE A CA 1
ATOM 704 C C . PHE A 1 90 ? -29.654 9.710 28.998 1.00 97.44 90 PHE A C 1
ATOM 706 O O . PHE A 1 90 ? -30.053 10.157 27.924 1.00 97.44 90 PHE A O 1
ATOM 713 N N . LEU A 1 91 ? -29.828 8.433 29.345 1.00 97.00 91 LEU A N 1
ATOM 714 C CA . LEU A 1 91 ? -30.522 7.453 28.508 1.00 97.00 91 LEU A CA 1
ATOM 715 C C . LEU A 1 91 ? -31.994 7.818 28.302 1.00 97.00 91 LEU A C 1
ATOM 717 O O . LEU A 1 91 ? -32.504 7.687 27.193 1.00 97.00 91 LEU A O 1
ATOM 721 N N . ARG A 1 92 ? -32.665 8.332 29.338 1.00 96.88 92 ARG A N 1
ATOM 722 C CA . ARG A 1 92 ? -34.046 8.812 29.227 1.00 96.88 92 ARG A CA 1
ATOM 723 C C . ARG A 1 92 ? -34.146 10.016 28.287 1.00 96.88 92 ARG A C 1
ATOM 725 O O . ARG A 1 92 ? -35.022 10.036 27.433 1.00 96.88 92 ARG A O 1
ATOM 732 N N . MET A 1 93 ? -33.210 10.964 28.369 1.00 97.56 93 MET A N 1
ATOM 733 C CA . MET A 1 93 ? -33.142 12.089 27.426 1.00 97.56 93 MET A CA 1
ATOM 734 C C . MET A 1 93 ? -32.852 11.636 25.992 1.00 97.56 93 MET A C 1
ATOM 736 O O . MET A 1 93 ? -33.504 12.122 25.073 1.00 97.56 93 MET A O 1
ATOM 740 N N . LEU A 1 94 ? -31.937 10.680 25.791 1.00 96.56 94 LEU A N 1
ATOM 741 C CA . LEU A 1 94 ? -31.708 10.052 24.484 1.00 96.56 94 LEU A CA 1
ATOM 742 C C . LEU A 1 94 ? -32.997 9.442 23.922 1.00 96.56 94 LEU A C 1
ATOM 744 O O . LEU A 1 94 ? -33.321 9.675 22.762 1.00 96.56 94 LEU A O 1
ATOM 748 N N . HIS A 1 95 ? -33.731 8.692 24.745 1.00 95.56 95 HIS A N 1
ATOM 749 C CA . HIS A 1 95 ? -34.944 8.001 24.324 1.00 95.56 95 HIS A CA 1
ATOM 750 C C . HIS A 1 95 ? -36.099 8.963 23.999 1.00 95.56 95 HIS A C 1
ATOM 752 O O . HIS A 1 95 ? -36.786 8.800 22.991 1.00 95.56 95 HIS A O 1
ATOM 758 N N . GLU A 1 96 ? -36.333 9.959 24.856 1.00 95.44 96 GLU A N 1
ATOM 759 C CA . GLU A 1 96 ? -37.462 10.891 24.736 1.00 95.44 96 GLU A CA 1
ATOM 760 C C . GLU A 1 96 ? -37.224 11.972 23.675 1.00 95.44 96 GLU A C 1
ATOM 762 O O . GLU A 1 96 ? -38.152 12.347 22.962 1.00 95.44 96 GLU A O 1
ATOM 767 N N . LEU A 1 97 ? -35.995 12.487 23.565 1.00 95.50 97 LEU A N 1
ATOM 768 C CA . LEU A 1 97 ? -35.692 13.642 22.713 1.00 95.50 97 LEU A CA 1
ATOM 769 C C . LEU A 1 97 ? -35.119 13.259 21.347 1.00 95.50 97 LEU A C 1
ATOM 771 O O . LEU A 1 97 ? -35.076 14.112 20.462 1.00 95.50 97 LEU A O 1
ATOM 775 N N . VAL A 1 98 ? -34.702 12.005 21.141 1.00 94.94 98 VAL A N 1
ATOM 776 C CA . VAL A 1 98 ? -34.172 11.528 19.853 1.00 94.94 98 VAL A CA 1
ATOM 777 C C . VAL A 1 98 ? -34.953 10.293 19.370 1.00 94.94 98 VAL A C 1
ATOM 779 O O . VAL A 1 98 ? -34.439 9.173 19.415 1.00 94.94 98 VAL A O 1
ATOM 782 N N . PRO A 1 99 ? -36.192 10.468 18.857 1.00 88.81 99 PRO A N 1
ATOM 783 C CA . PRO A 1 99 ? -37.072 9.349 18.500 1.00 88.81 99 PRO A CA 1
ATOM 784 C C . PRO A 1 99 ? -36.491 8.391 17.455 1.00 88.81 99 PRO A C 1
ATOM 786 O O . PRO A 1 99 ? -36.831 7.213 17.453 1.00 88.81 99 PRO A O 1
ATOM 789 N N . SER A 1 100 ? -35.589 8.873 16.590 1.00 89.06 100 SER A N 1
ATOM 790 C CA . SER A 1 100 ? -34.894 8.057 15.586 1.00 89.06 100 SER A CA 1
ATOM 791 C C . SER A 1 100 ? -33.937 7.016 16.182 1.00 89.06 100 SER A C 1
ATOM 793 O O . SER A 1 100 ? -33.501 6.120 15.464 1.00 89.06 100 SER A O 1
ATOM 795 N N . ILE A 1 101 ? -33.590 7.117 17.469 1.00 91.50 101 ILE A N 1
ATOM 796 C CA . ILE A 1 101 ? -32.893 6.056 18.210 1.00 91.50 101 ILE A CA 1
ATOM 797 C C . ILE A 1 101 ? -33.920 5.055 18.740 1.00 91.50 101 ILE A C 1
ATOM 799 O O . ILE A 1 101 ? -33.789 3.860 18.500 1.00 91.50 101 ILE A O 1
ATOM 803 N N . SER A 1 102 ? -34.947 5.547 19.432 1.00 86.50 102 SER A N 1
ATOM 804 C CA . SER A 1 102 ? -35.940 4.726 20.139 1.00 86.50 102 SER A CA 1
ATOM 805 C C . SER A 1 102 ? -36.805 3.869 19.215 1.00 86.50 102 SER A C 1
ATOM 807 O O . SER A 1 102 ? -37.285 2.820 19.628 1.00 86.50 102 SER A O 1
ATOM 809 N N . SER A 1 103 ? -36.992 4.285 17.960 1.00 85.69 103 SER A N 1
ATOM 810 C CA . SER A 1 103 ? -37.767 3.538 16.963 1.00 85.69 103 SER A CA 1
ATOM 811 C C . SER A 1 103 ? -36.982 2.438 16.236 1.00 85.69 103 SER A C 1
ATOM 813 O O . SER A 1 103 ? -37.567 1.711 15.432 1.00 85.69 103 SER A O 1
ATOM 815 N N . ARG A 1 104 ? -35.670 2.294 16.481 1.00 85.81 104 ARG A N 1
ATOM 816 C CA . ARG A 1 104 ? -34.846 1.259 15.838 1.00 85.81 104 ARG A CA 1
ATOM 817 C C . ARG A 1 104 ? -34.942 -0.074 16.574 1.00 85.81 104 ARG A C 1
ATOM 819 O O . ARG A 1 104 ? -34.382 -0.239 17.654 1.00 85.81 104 ARG A O 1
ATOM 826 N N . ASN A 1 105 ? -35.578 -1.051 15.932 1.00 84.56 105 ASN A N 1
ATOM 827 C CA . ASN A 1 105 ? -35.711 -2.417 16.454 1.00 84.56 105 ASN A CA 1
ATOM 828 C C . ASN A 1 105 ? -34.393 -3.215 16.433 1.00 84.56 105 ASN A C 1
ATOM 830 O O . ASN A 1 105 ? -34.270 -4.217 17.128 1.00 84.56 105 ASN A O 1
ATOM 834 N N . ASP A 1 106 ? -33.416 -2.780 15.637 1.00 87.00 106 ASP A N 1
ATOM 835 C CA . ASP A 1 106 ? -32.103 -3.407 15.454 1.00 87.00 106 ASP A CA 1
ATOM 836 C C . ASP A 1 106 ? -30.996 -2.768 16.316 1.00 87.00 106 ASP A C 1
ATOM 838 O O . ASP A 1 106 ? -29.819 -3.081 16.145 1.00 87.00 106 ASP A O 1
ATOM 842 N N . LEU A 1 107 ? -31.353 -1.859 17.233 1.00 94.06 107 LEU A N 1
ATOM 843 C CA . LEU A 1 107 ? -30.397 -1.058 17.995 1.00 94.06 107 LEU A CA 1
ATOM 844 C C . LEU A 1 107 ? -29.505 -1.915 18.904 1.00 94.06 107 LEU A C 1
ATOM 846 O O . LEU A 1 107 ? -29.977 -2.618 19.796 1.00 94.06 107 LEU A O 1
ATOM 850 N N . CYS A 1 108 ? -28.195 -1.751 18.757 1.00 94.75 108 CYS A N 1
ATOM 851 C CA . CYS A 1 108 ? -27.176 -2.241 19.669 1.00 94.75 108 CYS A CA 1
ATOM 852 C C . CYS A 1 108 ? -26.559 -1.077 20.450 1.00 94.75 108 CYS A C 1
ATOM 854 O O . CYS A 1 108 ? -26.048 -0.119 19.871 1.00 94.75 108 CYS A O 1
ATOM 856 N N . ILE A 1 109 ? -26.540 -1.177 21.777 1.00 96.06 109 ILE A N 1
ATOM 857 C CA . ILE A 1 109 ? -25.857 -0.212 22.646 1.00 96.06 109 ILE A CA 1
ATOM 858 C C . ILE A 1 109 ? -24.619 -0.887 23.220 1.00 96.06 109 ILE A C 1
ATOM 860 O O . ILE A 1 109 ? -24.728 -1.892 23.920 1.00 96.06 109 ILE A O 1
ATOM 864 N N . ILE A 1 110 ? -23.444 -0.325 22.948 1.00 94.44 110 ILE A N 1
ATOM 865 C CA . ILE A 1 110 ? -22.169 -0.796 23.487 1.00 94.44 110 ILE A CA 1
ATOM 866 C C . ILE A 1 110 ? -21.684 0.218 24.513 1.00 94.44 110 ILE A C 1
ATOM 868 O O . ILE A 1 110 ? -21.498 1.398 24.213 1.00 94.44 110 ILE A O 1
ATOM 872 N N . SER A 1 111 ? -21.452 -0.246 25.732 1.00 93.38 111 SER A N 1
ATOM 873 C CA . SER A 1 111 ? -20.962 0.600 26.815 1.00 93.38 111 SER A CA 1
ATOM 874 C C . SER A 1 111 ? -19.969 -0.153 27.689 1.00 93.38 111 SER A C 1
ATOM 876 O O . SER A 1 111 ? -19.758 -1.362 27.535 1.00 93.38 111 SER A O 1
ATOM 878 N N . ASP A 1 112 ? -19.363 0.539 28.647 1.00 83.94 112 ASP A N 1
ATOM 879 C CA . ASP A 1 112 ? -18.751 -0.159 29.769 1.00 83.94 112 ASP A CA 1
ATOM 880 C C . ASP A 1 112 ? -19.828 -0.860 30.635 1.00 83.94 112 ASP A C 1
ATOM 882 O O . ASP A 1 112 ? -21.037 -0.764 30.390 1.00 83.94 112 ASP A O 1
ATOM 886 N N . ARG A 1 113 ? -19.392 -1.627 31.637 1.00 83.81 113 ARG A N 1
ATOM 887 C CA . ARG A 1 113 ? -20.296 -2.344 32.550 1.00 83.81 113 ARG A CA 1
ATOM 888 C C . ARG A 1 113 ? -20.664 -1.495 33.777 1.00 83.81 113 ARG A C 1
ATOM 890 O O . ARG A 1 113 ? -20.864 -2.056 34.854 1.00 83.81 113 ARG A O 1
ATOM 897 N N . HIS A 1 114 ? -20.720 -0.167 33.661 1.00 85.56 114 HIS A N 1
ATOM 898 C CA . HIS A 1 114 ? -21.166 0.679 34.764 1.00 85.56 114 HIS A CA 1
ATOM 899 C C . HIS A 1 114 ? -22.614 0.325 35.149 1.00 85.56 114 HIS A C 1
ATOM 901 O O . HIS A 1 114 ? -23.476 0.142 34.284 1.00 85.56 114 HIS A O 1
ATOM 907 N N . ALA A 1 115 ? -22.906 0.223 36.450 1.00 85.88 115 ALA A N 1
ATOM 908 C CA . ALA A 1 115 ? -24.206 -0.252 36.943 1.00 85.88 115 ALA A CA 1
ATOM 909 C C . ALA A 1 115 ? -25.382 0.589 36.409 1.00 85.88 115 ALA A C 1
ATOM 911 O O . ALA A 1 115 ? -26.409 0.042 36.007 1.00 85.88 115 ALA A O 1
ATOM 912 N N . GLY A 1 116 ? -25.193 1.909 36.325 1.00 87.44 116 GLY A N 1
ATOM 913 C CA . GLY A 1 116 ? -26.148 2.853 35.744 1.00 87.44 116 GLY A CA 1
ATOM 914 C C . GLY A 1 116 ? -26.484 2.590 34.278 1.00 87.44 116 GLY A C 1
ATOM 915 O O . GLY A 1 116 ? -27.645 2.699 33.899 1.00 87.44 116 GLY A O 1
ATOM 916 N N . LEU A 1 117 ? -25.499 2.190 33.469 1.00 91.19 117 LEU A N 1
ATOM 917 C CA . LEU A 1 117 ? -25.693 1.864 32.055 1.00 91.19 117 LEU A CA 1
ATOM 918 C C . LEU A 1 117 ? -26.425 0.534 31.886 1.00 91.19 117 LEU A C 1
ATOM 920 O O . LEU A 1 117 ? -27.370 0.455 31.109 1.00 91.19 117 LEU A O 1
ATOM 924 N N . VAL A 1 118 ? -26.045 -0.491 32.656 1.00 91.12 118 VAL A N 1
ATOM 925 C CA . VAL A 1 118 ? -26.725 -1.798 32.646 1.00 91.12 118 VAL A CA 1
ATOM 926 C C . VAL A 1 118 ? -28.194 -1.645 33.043 1.00 91.12 118 VAL A C 1
ATOM 928 O O . VAL A 1 118 ? -29.084 -2.123 32.339 1.00 91.12 118 VAL A O 1
ATOM 931 N N . ARG A 1 119 ? -28.457 -0.945 34.153 1.00 91.56 119 ARG A N 1
ATOM 932 C CA . ARG A 1 119 ? -29.818 -0.690 34.636 1.00 91.56 119 ARG A CA 1
ATOM 933 C C . ARG A 1 119 ? -30.602 0.187 33.663 1.00 91.56 119 ARG A C 1
ATOM 935 O O . ARG A 1 119 ? -31.720 -0.164 33.304 1.00 91.56 119 ARG A O 1
ATOM 942 N N . GLY A 1 120 ? -30.009 1.291 33.218 1.00 91.75 120 GLY A N 1
ATOM 943 C CA . GLY A 1 120 ? -30.658 2.241 32.327 1.00 91.75 120 GLY A CA 1
ATOM 944 C C . GLY A 1 120 ? -30.981 1.654 30.956 1.00 91.75 120 GLY A C 1
ATOM 945 O O . GLY A 1 120 ? -32.075 1.885 30.461 1.00 91.75 120 GLY A O 1
ATOM 946 N N . CYS A 1 121 ? -30.100 0.843 30.358 1.00 93.25 121 CYS A N 1
ATOM 947 C CA . CYS A 1 121 ? -30.413 0.172 29.092 1.00 93.25 121 CYS A CA 1
ATOM 948 C C . CYS A 1 121 ? -31.589 -0.794 29.261 1.00 93.25 121 CYS A C 1
ATOM 950 O O . CYS A 1 121 ? -32.494 -0.788 28.440 1.00 93.25 121 CYS A O 1
ATOM 952 N N . ARG A 1 122 ? -31.627 -1.564 30.357 1.00 92.38 122 ARG A N 1
ATOM 953 C CA . ARG A 1 122 ? -32.739 -2.482 30.641 1.00 92.38 122 ARG A CA 1
ATOM 954 C C . ARG A 1 122 ? -34.073 -1.757 30.850 1.00 92.38 122 ARG A C 1
ATOM 956 O O . ARG A 1 122 ? -35.099 -2.256 30.411 1.00 92.38 122 ARG A O 1
ATOM 963 N N . GLU A 1 123 ? -34.065 -0.629 31.558 1.00 93.94 123 GLU A N 1
ATOM 964 C CA . GLU A 1 123 ? -35.288 0.109 31.909 1.00 93.94 123 GLU A CA 1
ATOM 965 C C . GLU A 1 123 ? -35.782 1.030 30.784 1.00 93.94 123 GLU A C 1
ATOM 967 O O . GLU A 1 123 ? -36.988 1.182 30.620 1.00 93.94 123 GLU A O 1
ATOM 972 N N . ILE A 1 124 ? -34.873 1.650 30.025 1.00 95.31 124 ILE A N 1
ATOM 973 C CA . ILE A 1 124 ? -35.201 2.691 29.036 1.00 95.31 124 ILE A CA 1
ATOM 974 C C . ILE A 1 124 ? -35.164 2.165 27.595 1.00 95.31 124 ILE A C 1
ATOM 976 O O . ILE A 1 124 ? -35.946 2.617 26.768 1.00 95.31 124 ILE A O 1
ATOM 980 N N . PHE A 1 125 ? -34.292 1.201 27.285 1.00 94.12 125 PHE A N 1
ATOM 981 C CA . PHE A 1 125 ? -34.160 0.598 25.952 1.00 94.12 125 PHE A CA 1
ATOM 982 C C . PHE A 1 125 ? -34.319 -0.934 26.016 1.00 94.12 125 PHE A C 1
ATOM 984 O O . PHE A 1 125 ? -33.395 -1.663 25.649 1.00 94.12 125 PHE A O 1
ATOM 991 N N . PRO A 1 126 ? -35.471 -1.456 26.481 1.00 91.31 126 PRO A N 1
ATOM 992 C CA . PRO A 1 126 ? -35.651 -2.892 26.713 1.00 91.31 126 PRO A CA 1
ATOM 993 C C . PRO A 1 126 ? -35.536 -3.742 25.438 1.00 91.31 126 PRO A C 1
ATOM 995 O O . PRO A 1 126 ? -35.173 -4.913 25.522 1.00 91.31 126 PRO A O 1
ATOM 998 N N . SER A 1 127 ? -35.823 -3.165 24.268 1.00 89.50 127 SER A N 1
ATOM 999 C CA . SER A 1 127 ? -35.693 -3.817 22.959 1.00 89.50 127 SER A CA 1
ATOM 1000 C C . SER A 1 127 ? -34.272 -3.785 22.389 1.00 89.50 127 SER A C 1
ATOM 1002 O O . SER A 1 127 ? -33.980 -4.534 21.460 1.00 89.50 127 SER A O 1
ATOM 1004 N N . ALA A 1 128 ? -33.378 -2.944 22.919 1.00 93.19 128 ALA A N 1
ATOM 1005 C CA . ALA A 1 128 ? -32.032 -2.802 22.381 1.00 93.19 128 ALA A CA 1
ATOM 1006 C C . ALA A 1 128 ? -31.106 -3.931 22.854 1.00 93.19 128 ALA A C 1
ATOM 1008 O O . ALA A 1 128 ? -31.057 -4.306 24.032 1.00 93.19 128 ALA A O 1
ATOM 1009 N N . ALA A 1 129 ? -30.263 -4.411 21.946 1.00 93.81 129 ALA A N 1
ATOM 1010 C CA . ALA A 1 129 ? -29.168 -5.307 22.267 1.00 93.81 129 ALA A CA 1
ATOM 1011 C C . ALA A 1 129 ? -28.081 -4.548 23.048 1.00 93.81 129 ALA A C 1
ATOM 1013 O O . ALA A 1 129 ? -27.165 -3.958 22.482 1.00 93.81 129 ALA A O 1
ATOM 1014 N N . HIS A 1 130 ? -28.155 -4.557 24.379 1.00 94.56 130 HIS A N 1
ATOM 1015 C CA . HIS A 1 130 ? -27.067 -4.020 25.205 1.00 94.56 130 HIS A CA 1
ATOM 1016 C C . HIS A 1 130 ? -25.884 -4.994 25.226 1.00 94.56 130 HIS A C 1
ATOM 1018 O O . HIS A 1 130 ? -26.096 -6.170 25.538 1.00 94.56 130 HIS A O 1
ATOM 1024 N N . ARG A 1 131 ? -24.672 -4.521 24.909 1.00 93.81 131 ARG A N 1
ATOM 1025 C CA . ARG A 1 131 ? -23.401 -5.268 24.879 1.00 93.81 131 ARG A CA 1
ATOM 1026 C C . ARG A 1 131 ? -22.321 -4.555 25.693 1.00 93.81 131 ARG A C 1
ATOM 1028 O O . ARG A 1 131 ? -22.327 -3.336 25.857 1.00 93.81 131 ARG A O 1
ATOM 1035 N N . HIS A 1 132 ? -21.378 -5.327 26.215 1.00 93.75 132 HIS A N 1
ATOM 1036 C CA . HIS A 1 132 ? -20.286 -4.841 27.045 1.00 93.75 132 HIS A CA 1
ATOM 1037 C C . HIS A 1 132 ? -19.013 -4.667 26.224 1.00 93.75 132 HIS A C 1
ATOM 1039 O O . HIS A 1 132 ? -18.615 -5.546 25.463 1.00 93.75 132 HIS A O 1
ATOM 1045 N N . CYS A 1 133 ? -18.330 -3.546 26.434 1.00 93.81 133 CYS A N 1
ATOM 1046 C CA . CYS A 1 133 ? -17.022 -3.295 25.855 1.00 93.81 133 CYS A CA 1
ATOM 1047 C C . CYS A 1 133 ? -16.019 -4.371 26.294 1.00 93.81 133 CYS A C 1
ATOM 1049 O O . CYS A 1 133 ? -15.685 -4.484 27.480 1.00 93.81 133 CYS A O 1
ATOM 1051 N N . LEU A 1 134 ? -15.475 -5.110 25.326 1.00 93.50 134 LEU A N 1
ATOM 1052 C CA . LEU A 1 134 ? -14.549 -6.208 25.585 1.00 93.50 134 LEU A CA 1
ATOM 1053 C C . LEU A 1 134 ? -13.242 -5.726 26.232 1.00 93.50 134 LEU A C 1
ATOM 1055 O O . LEU A 1 134 ? -12.685 -6.412 27.084 1.00 93.50 134 LEU A O 1
ATOM 1059 N N . ARG A 1 135 ? -12.780 -4.512 25.894 1.00 92.38 135 ARG A N 1
ATOM 1060 C CA . ARG A 1 135 ? -11.592 -3.895 26.511 1.00 92.38 135 ARG A CA 1
ATOM 1061 C C . ARG A 1 135 ? -11.788 -3.702 28.017 1.00 92.38 135 ARG A C 1
ATOM 1063 O O . ARG A 1 135 ? -10.944 -4.119 28.803 1.00 92.38 135 ARG A O 1
ATOM 1070 N N . HIS A 1 136 ? -12.914 -3.114 28.421 1.00 90.56 136 HIS A N 1
ATOM 1071 C CA . HIS A 1 136 ? -13.239 -2.913 29.835 1.00 90.56 136 HIS A CA 1
ATOM 1072 C C . HIS A 1 136 ? -13.487 -4.241 30.558 1.00 90.56 136 HIS A C 1
ATOM 1074 O O . HIS A 1 136 ? -13.065 -4.409 31.705 1.00 90.56 136 HIS A O 1
ATOM 1080 N N . LEU A 1 137 ? -14.115 -5.211 29.887 1.00 92.94 137 LEU A N 1
ATOM 1081 C CA . LEU A 1 137 ? -14.279 -6.548 30.445 1.00 92.94 137 LEU A CA 1
ATOM 1082 C C . LEU A 1 137 ? -12.925 -7.228 30.691 1.00 92.94 137 LEU A C 1
ATOM 1084 O O . LEU A 1 137 ? -12.740 -7.801 31.763 1.00 92.94 137 LEU A O 1
ATOM 1088 N N . ARG A 1 138 ? -11.968 -7.107 29.761 1.00 93.94 138 ARG A N 1
ATOM 1089 C CA . ARG A 1 138 ? -10.599 -7.621 29.918 1.00 93.94 138 ARG A CA 1
ATOM 1090 C C . ARG A 1 138 ? -9.881 -6.987 31.108 1.00 93.94 138 ARG A C 1
ATOM 1092 O O . ARG A 1 138 ? -9.230 -7.703 31.855 1.00 93.94 138 ARG A O 1
ATOM 1099 N N . GLU A 1 139 ? -10.026 -5.684 31.344 1.00 92.50 139 GLU A N 1
ATOM 1100 C CA . GLU A 1 139 ? -9.416 -5.039 32.522 1.00 92.50 139 GLU A CA 1
ATOM 1101 C C . GLU A 1 139 ? -10.030 -5.527 33.845 1.00 92.50 139 GLU A C 1
ATOM 1103 O O . GLU A 1 139 ? -9.317 -5.756 34.826 1.00 92.50 139 GLU A O 1
ATOM 1108 N N . ASN A 1 140 ? -11.345 -5.752 33.880 1.00 92.00 140 ASN A N 1
ATOM 1109 C CA . ASN A 1 140 ? -12.006 -6.353 35.043 1.00 92.00 140 ASN A CA 1
ATOM 1110 C C . ASN A 1 140 ? -11.574 -7.809 35.253 1.00 92.00 140 ASN A C 1
ATOM 1112 O O . ASN A 1 140 ? -11.340 -8.229 36.386 1.00 92.00 140 ASN A O 1
ATOM 1116 N N . PHE A 1 141 ? -11.426 -8.559 34.164 1.00 93.69 141 PHE A N 1
ATOM 1117 C CA . PHE A 1 141 ? -10.932 -9.928 34.180 1.00 93.69 141 PHE A CA 1
ATOM 1118 C C . PHE A 1 141 ? -9.488 -9.999 34.685 1.00 93.69 141 PHE A C 1
ATOM 1120 O O . PHE A 1 141 ? -9.191 -10.774 35.586 1.00 93.69 141 PHE A O 1
ATOM 1127 N N . LYS A 1 142 ? -8.614 -9.103 34.216 1.00 94.44 142 LYS A N 1
ATOM 1128 C CA . LYS A 1 142 ? -7.225 -8.967 34.672 1.00 94.44 142 LYS A CA 1
ATOM 1129 C C . LYS A 1 142 ? -7.123 -8.770 36.184 1.00 94.44 142 LYS A C 1
ATOM 1131 O O . LYS A 1 142 ? -6.258 -9.363 36.826 1.00 94.44 142 LYS A O 1
ATOM 1136 N N . LYS A 1 143 ? -8.010 -7.958 36.772 1.00 93.75 143 LYS A N 1
ATOM 1137 C CA . LYS A 1 143 ? -8.088 -7.771 38.232 1.00 93.75 143 LYS A CA 1
ATOM 1138 C C . LYS A 1 143 ? -8.526 -9.050 38.953 1.00 93.75 143 LYS A C 1
ATOM 1140 O O . LYS A 1 143 ? -7.896 -9.412 39.941 1.00 93.75 143 LYS A O 1
ATOM 1145 N N . ALA A 1 144 ? -9.549 -9.738 38.446 1.00 92.19 144 ALA A N 1
ATOM 1146 C CA . ALA A 1 144 ? -10.033 -10.990 39.029 1.00 92.19 144 ALA A CA 1
ATOM 1147 C C . ALA A 1 144 ? -8.967 -12.100 38.975 1.00 92.19 144 ALA A C 1
ATOM 1149 O O . ALA A 1 144 ? -8.672 -12.720 39.990 1.00 92.19 144 ALA A O 1
ATOM 1150 N N . VAL A 1 145 ? -8.311 -12.281 37.826 1.00 93.50 145 VAL A N 1
ATOM 1151 C CA . VAL A 1 145 ? -7.239 -13.272 37.632 1.00 93.50 145 VAL A CA 1
ATOM 1152 C C . VAL A 1 145 ? -6.049 -13.008 38.566 1.00 93.50 145 VAL A C 1
ATOM 1154 O O . VAL A 1 145 ? -5.509 -13.948 39.146 1.00 93.50 145 VAL A O 1
ATOM 1157 N N . ARG A 1 146 ? -5.681 -11.735 38.791 1.00 92.38 146 ARG A N 1
ATOM 1158 C CA . ARG A 1 146 ? -4.659 -11.354 39.787 1.00 92.38 146 ARG A CA 1
ATOM 1159 C C . ARG A 1 146 ? -5.046 -11.757 41.208 1.00 92.38 146 ARG A C 1
ATOM 1161 O O . ARG A 1 146 ? -4.210 -12.281 41.934 1.00 92.38 146 ARG A O 1
ATOM 1168 N N . GLN A 1 147 ? -6.298 -11.529 41.601 1.00 92.56 147 GLN A N 1
ATOM 1169 C CA . GLN A 1 147 ? -6.801 -11.912 42.927 1.00 92.56 147 GLN A CA 1
ATOM 1170 C C . GLN A 1 147 ? -6.841 -13.434 43.120 1.00 92.56 147 GLN A C 1
ATOM 1172 O O . GLN A 1 147 ? -6.709 -13.911 44.241 1.00 92.56 147 GLN A O 1
ATOM 1177 N N . MET A 1 148 ? -6.970 -14.199 42.033 1.00 91.94 148 MET A N 1
ATOM 1178 C CA . MET A 1 148 ? -6.968 -15.665 42.045 1.00 91.94 148 MET A CA 1
ATOM 1179 C C . MET A 1 148 ? -5.563 -16.293 42.118 1.00 91.94 148 MET A C 1
ATOM 1181 O O . MET A 1 148 ? -5.468 -17.525 42.126 1.00 91.94 148 MET A O 1
ATOM 1185 N N . GLY A 1 149 ? -4.497 -15.482 42.169 1.00 89.75 149 GLY A N 1
ATOM 1186 C CA . GLY A 1 149 ? -3.114 -15.934 42.360 1.00 89.75 149 GLY A CA 1
ATOM 1187 C C . GLY A 1 149 ? -2.421 -16.491 41.111 1.00 89.75 149 GLY A C 1
ATOM 1188 O O . GLY A 1 149 ? -1.458 -17.239 41.242 1.00 89.75 149 GLY A O 1
ATOM 1189 N N . ILE A 1 150 ? -2.897 -16.165 39.904 1.00 90.06 150 ILE A N 1
ATOM 1190 C CA . ILE A 1 150 ? -2.282 -16.629 38.649 1.00 90.06 150 ILE A CA 1
ATOM 1191 C C . ILE A 1 150 ? -1.032 -15.805 38.322 1.00 90.06 150 ILE A C 1
ATOM 1193 O O . ILE A 1 150 ? -1.089 -14.576 38.293 1.00 90.06 150 ILE A O 1
ATOM 1197 N N . SER A 1 151 ? 0.079 -16.486 38.034 1.00 82.69 151 SER A N 1
ATOM 1198 C CA . SER A 1 151 ? 1.359 -15.867 37.671 1.00 82.69 151 SER A CA 1
ATOM 1199 C C . SER A 1 151 ? 1.313 -15.205 36.289 1.00 82.69 151 SER A C 1
ATOM 1201 O O . SER A 1 151 ? 1.617 -14.018 36.166 1.00 82.69 151 SER A O 1
ATOM 1203 N N . ASP A 1 152 ? 0.871 -15.932 35.259 1.00 89.94 152 ASP A N 1
ATOM 1204 C CA . ASP A 1 152 ? 0.789 -15.419 33.886 1.00 89.94 152 ASP A CA 1
ATOM 1205 C C . ASP A 1 152 ? -0.589 -14.824 33.558 1.00 89.94 152 ASP A C 1
ATOM 1207 O O . ASP A 1 152 ? -1.396 -15.356 32.795 1.00 89.94 152 ASP A O 1
ATOM 1211 N N . VAL A 1 153 ? -0.883 -13.686 34.185 1.00 91.12 153 VAL A N 1
ATOM 1212 C CA . VAL A 1 153 ? -2.162 -12.977 34.026 1.00 91.12 153 VAL A CA 1
ATOM 1213 C C . VAL A 1 153 ? -2.422 -12.575 32.570 1.00 91.12 153 VAL A C 1
ATOM 1215 O O . VAL A 1 153 ? -3.569 -12.581 32.114 1.00 91.12 153 VAL A O 1
ATOM 1218 N N . GLU A 1 154 ? -1.374 -12.173 31.851 1.00 91.06 154 GLU A N 1
ATOM 1219 C CA . GLU A 1 154 ? -1.500 -11.616 30.506 1.00 91.06 154 GLU A CA 1
ATOM 1220 C C . GLU A 1 154 ? -1.850 -12.702 29.486 1.00 91.06 154 GLU A C 1
ATOM 1222 O O . GLU A 1 154 ? -2.752 -12.496 28.672 1.00 91.06 154 GLU A O 1
ATOM 1227 N N . PHE A 1 155 ? -1.248 -13.888 29.604 1.00 88.69 155 PHE A N 1
ATOM 1228 C CA . PHE A 1 155 ? -1.608 -15.051 28.796 1.00 88.69 155 PHE A CA 1
ATOM 1229 C C . PHE A 1 155 ? -3.090 -15.421 28.930 1.00 88.69 155 PHE A C 1
ATOM 1231 O O . PHE A 1 155 ? -3.787 -15.602 27.927 1.00 88.69 155 PHE A O 1
ATOM 1238 N N . VAL A 1 156 ? -3.619 -15.453 30.160 1.00 92.06 156 VAL A N 1
ATOM 1239 C CA . VAL A 1 156 ? -5.047 -15.737 30.388 1.00 92.06 156 VAL A CA 1
ATOM 1240 C C . VAL A 1 156 ? -5.927 -14.630 29.801 1.00 92.06 156 VAL A C 1
ATOM 1242 O O . VAL A 1 156 ? -6.950 -14.911 29.173 1.00 92.06 156 VAL A O 1
ATOM 1245 N N . CYS A 1 157 ? -5.531 -13.363 29.955 1.00 91.56 157 CYS A N 1
ATOM 1246 C CA . CYS A 1 157 ? -6.264 -12.232 29.384 1.00 91.56 157 CYS A CA 1
ATOM 1247 C C . CYS A 1 157 ? -6.285 -12.270 27.851 1.00 91.56 157 CYS A C 1
ATOM 1249 O O . CYS A 1 157 ? -7.295 -11.895 27.259 1.00 91.56 157 CYS A O 1
ATOM 1251 N N . GLN A 1 158 ? -5.214 -12.742 27.210 1.00 90.75 158 GLN A N 1
ATOM 1252 C CA . GLN A 1 158 ? -5.159 -12.930 25.763 1.00 90.75 158 GLN A CA 1
ATOM 1253 C C . GLN A 1 158 ? -6.105 -14.046 25.298 1.00 90.75 158 GLN A C 1
ATOM 1255 O O . GLN A 1 158 ? -6.826 -13.861 24.314 1.00 90.75 158 GLN A O 1
ATOM 1260 N N . LYS A 1 159 ? -6.174 -15.170 26.026 1.00 91.19 159 LYS A N 1
ATOM 1261 C CA . LYS A 1 159 ? -7.155 -16.236 25.751 1.00 91.19 159 LYS A CA 1
ATOM 1262 C C . LYS A 1 159 ? -8.586 -15.723 25.884 1.00 91.19 159 LYS A C 1
ATOM 1264 O O . LYS A 1 159 ? -9.367 -15.869 24.952 1.00 91.19 159 LYS A O 1
ATOM 1269 N N . MET A 1 160 ? -8.910 -15.037 26.980 1.00 94.06 160 MET A N 1
ATOM 1270 C CA . MET A 1 160 ? -10.227 -14.419 27.183 1.00 94.06 160 MET A CA 1
ATOM 1271 C C . MET A 1 160 ? -10.574 -13.407 26.083 1.00 94.06 160 MET A C 1
ATOM 1273 O O . MET A 1 160 ? -11.701 -13.390 25.594 1.00 94.06 160 MET A O 1
ATOM 1277 N N . TYR A 1 161 ? -9.613 -12.584 25.656 1.00 91.31 161 TYR A N 1
ATOM 1278 C CA . TYR A 1 161 ? -9.847 -11.632 24.573 1.00 91.31 161 TYR A CA 1
ATOM 1279 C C . TYR A 1 161 ? -10.138 -12.347 23.250 1.00 91.31 161 TYR A C 1
ATOM 1281 O O . TYR A 1 161 ? -11.045 -11.943 22.528 1.00 91.31 161 TYR A O 1
ATOM 1289 N N . THR A 1 162 ? -9.425 -13.444 22.979 1.00 87.12 162 THR A N 1
ATOM 1290 C CA . THR A 1 162 ? -9.651 -14.318 21.817 1.00 87.12 162 THR A CA 1
ATOM 1291 C C . THR A 1 162 ? -11.053 -14.932 21.854 1.00 87.12 162 THR A C 1
ATOM 1293 O O . THR A 1 162 ? -11.777 -14.831 20.869 1.00 87.12 162 THR A O 1
ATOM 1296 N N . VAL A 1 163 ? -11.478 -15.463 23.009 1.00 91.25 163 VAL A N 1
ATOM 1297 C CA . VAL A 1 163 ? -12.857 -15.938 23.254 1.00 91.25 163 VAL A CA 1
ATOM 1298 C C . VAL A 1 163 ? -13.882 -14.830 22.988 1.00 91.25 163 VAL A C 1
ATOM 1300 O O . VAL A 1 163 ? -14.951 -15.080 22.439 1.00 91.25 163 VAL A O 1
ATOM 1303 N N . GLY A 1 164 ? -13.561 -13.589 23.354 1.00 88.94 164 GLY A N 1
ATOM 1304 C CA . GLY A 1 164 ? -14.432 -12.442 23.130 1.00 88.94 164 GLY A CA 1
ATOM 1305 C C . GLY A 1 164 ? -14.610 -12.091 21.652 1.00 88.94 164 GLY A C 1
ATOM 1306 O O . GLY A 1 164 ? -15.736 -11.863 21.222 1.00 88.94 164 GLY A O 1
ATOM 1307 N N . ILE A 1 165 ? -13.527 -12.023 20.872 1.00 86.12 165 ILE A N 1
ATOM 1308 C CA . ILE A 1 165 ? -13.568 -11.552 19.473 1.00 86.12 165 ILE A CA 1
ATOM 1309 C C . ILE A 1 165 ? -13.845 -12.646 18.442 1.00 86.12 165 ILE A C 1
ATOM 1311 O O . ILE A 1 165 ? -14.057 -12.315 17.280 1.00 86.12 165 ILE A O 1
ATOM 1315 N N . THR A 1 166 ? -13.792 -13.921 18.826 1.00 76.19 166 THR A N 1
ATOM 1316 C CA . THR A 1 166 ? -13.980 -15.021 17.879 1.00 76.19 166 THR A CA 1
ATOM 1317 C C . THR A 1 166 ? -15.455 -15.226 17.528 1.00 76.19 166 THR A C 1
ATOM 1319 O O . THR A 1 166 ? -16.335 -15.142 18.388 1.00 76.19 166 THR A O 1
ATOM 1322 N N . ASP A 1 167 ? -15.709 -15.489 16.250 1.00 75.62 167 ASP A N 1
ATOM 1323 C CA . ASP A 1 167 ? -16.954 -16.007 15.681 1.00 75.62 167 ASP A CA 1
ATOM 1324 C C . ASP A 1 167 ? -16.859 -17.518 15.365 1.00 75.62 167 ASP A C 1
ATOM 1326 O O . ASP A 1 167 ? -17.782 -18.076 14.780 1.00 75.62 167 ASP A O 1
ATOM 1330 N N . ASP A 1 168 ? -15.768 -18.189 15.765 1.00 78.31 168 ASP A N 1
ATOM 1331 C CA . ASP A 1 168 ? -15.534 -19.630 15.587 1.00 78.31 168 ASP A CA 1
ATOM 1332 C C . ASP A 1 168 ? -15.991 -20.421 16.823 1.00 78.31 168 ASP A C 1
ATOM 1334 O O . ASP A 1 168 ? -15.396 -20.258 17.897 1.00 78.31 168 ASP A O 1
ATOM 1338 N N . PRO A 1 169 ? -16.990 -21.313 16.704 1.00 76.31 169 PRO A N 1
ATOM 1339 C CA . PRO A 1 169 ? -17.376 -22.208 17.790 1.00 76.31 169 PRO A CA 1
ATOM 1340 C C . PRO A 1 169 ? -16.230 -23.092 18.292 1.00 76.31 169 PRO A C 1
ATOM 1342 O O . PRO A 1 169 ? -16.121 -23.317 19.499 1.00 76.31 169 PRO A O 1
ATOM 1345 N N . ASP A 1 170 ? -15.354 -23.568 17.407 1.00 75.06 170 ASP A N 1
ATOM 1346 C CA . ASP A 1 170 ? -14.298 -24.512 17.773 1.00 75.06 170 ASP A CA 1
ATOM 1347 C C . ASP A 1 170 ? -13.173 -23.809 18.527 1.00 75.06 170 ASP A C 1
ATOM 1349 O O . ASP A 1 170 ? -12.757 -24.275 19.589 1.00 75.06 170 ASP A O 1
ATOM 1353 N N . LEU A 1 171 ? -12.730 -22.641 18.046 1.00 72.44 171 LEU A N 1
ATOM 1354 C CA . LEU A 1 171 ? -11.747 -21.826 18.767 1.00 72.44 171 LEU A CA 1
ATOM 1355 C C . LEU A 1 171 ? -12.311 -21.327 20.100 1.00 72.44 171 LEU A C 1
ATOM 1357 O O . LEU A 1 171 ? -11.586 -21.306 21.097 1.00 72.44 171 LEU A O 1
ATOM 1361 N N . PHE A 1 172 ? -13.593 -20.946 20.138 1.00 87.50 172 PHE A N 1
ATOM 1362 C CA . PHE A 1 172 ? -14.276 -20.586 21.377 1.00 87.50 172 PHE A CA 1
ATOM 1363 C C . PHE A 1 172 ? -14.195 -21.738 22.383 1.00 87.50 172 PHE A C 1
ATOM 1365 O O . PHE A 1 172 ? -13.661 -21.561 23.479 1.00 87.50 172 PHE A O 1
ATOM 1372 N N . ASN A 1 173 ? -14.645 -22.934 21.993 1.00 88.38 173 ASN A N 1
ATOM 1373 C CA . ASN A 1 173 ? -14.643 -24.117 22.851 1.00 88.38 173 ASN A CA 1
ATOM 1374 C C . ASN A 1 173 ? -13.224 -24.509 23.277 1.00 88.38 173 ASN A C 1
ATOM 1376 O O . ASN A 1 173 ? -12.984 -24.758 24.457 1.00 88.38 173 ASN A O 1
ATOM 1380 N N . GLN A 1 174 ? -12.263 -24.501 22.351 1.00 89.12 174 GLN A N 1
ATOM 1381 C CA . GLN A 1 174 ? -10.866 -24.817 22.636 1.00 89.12 174 GLN A CA 1
ATOM 1382 C C . GLN A 1 174 ? -10.267 -23.848 23.658 1.00 89.12 174 GLN A C 1
ATOM 1384 O O . GLN A 1 174 ? -9.654 -24.281 24.632 1.00 89.12 174 GLN A O 1
ATOM 1389 N N . MET A 1 175 ? -10.454 -22.539 23.476 1.00 87.06 175 MET A N 1
ATOM 1390 C CA . MET A 1 175 ? -9.942 -21.545 24.419 1.00 87.06 175 MET A CA 1
ATOM 1391 C C . MET A 1 175 ? -10.637 -21.640 25.778 1.00 87.06 175 MET A C 1
ATOM 1393 O O . MET A 1 175 ? -9.971 -21.486 26.799 1.00 87.06 175 MET A O 1
ATOM 1397 N N . MET A 1 176 ? -11.939 -21.938 25.816 1.00 91.25 176 MET A N 1
ATOM 1398 C CA . MET A 1 176 ? -12.662 -22.176 27.069 1.00 91.25 176 MET A CA 1
ATOM 1399 C C . MET A 1 176 ? -12.122 -23.412 27.800 1.00 91.25 176 MET A C 1
ATOM 1401 O O . MET A 1 176 ? -11.858 -23.334 28.998 1.00 91.25 176 MET A O 1
ATOM 1405 N N . VAL A 1 177 ? -11.844 -24.509 27.086 1.00 92.25 177 VAL A N 1
ATOM 1406 C CA . VAL A 1 177 ? -11.187 -25.710 27.635 1.00 92.25 177 VAL A CA 1
ATOM 1407 C C . VAL A 1 177 ? -9.776 -25.403 28.135 1.00 92.25 177 VAL A C 1
ATOM 1409 O O . VAL A 1 177 ? -9.395 -25.838 29.221 1.00 92.25 177 VAL A O 1
ATOM 1412 N N . ASP A 1 178 ? -8.995 -24.629 27.388 1.00 90.50 178 ASP A N 1
ATOM 1413 C CA . ASP A 1 178 ? -7.662 -24.213 27.821 1.00 90.50 178 ASP A CA 1
ATOM 1414 C C . ASP A 1 178 ? -7.717 -23.356 29.090 1.00 90.50 178 ASP A C 1
ATOM 1416 O O . ASP A 1 178 ? -6.884 -23.520 29.976 1.00 90.50 178 ASP A O 1
ATOM 1420 N N . ILE A 1 179 ? -8.706 -22.467 29.210 1.00 92.06 179 ILE A N 1
ATOM 1421 C CA . ILE A 1 179 ? -8.917 -21.664 30.419 1.00 92.06 179 ILE A CA 1
ATOM 1422 C C . ILE A 1 179 ? -9.304 -22.560 31.606 1.00 92.06 179 ILE A C 1
ATOM 1424 O O . ILE A 1 179 ? -8.776 -22.357 32.701 1.00 92.06 179 ILE A O 1
ATOM 1428 N N . ILE A 1 180 ? -10.146 -23.583 31.397 1.00 93.12 180 ILE A N 1
ATOM 1429 C CA . ILE A 1 180 ? -10.480 -24.585 32.428 1.00 93.12 180 ILE A CA 1
ATOM 1430 C C . ILE A 1 180 ? -9.214 -25.289 32.933 1.00 93.12 180 ILE A C 1
ATOM 1432 O O . ILE A 1 180 ? -9.040 -25.421 34.143 1.00 93.12 180 ILE A O 1
ATOM 1436 N N . LYS A 1 181 ? -8.315 -25.700 32.025 1.00 92.12 181 LYS A N 1
ATOM 1437 C CA . LYS A 1 181 ? -7.047 -26.372 32.374 1.00 92.12 181 LYS A CA 1
ATOM 1438 C C . LYS A 1 181 ? -6.109 -25.493 33.198 1.00 92.12 181 LYS A C 1
ATOM 1440 O O . LYS A 1 181 ? -5.327 -26.025 33.978 1.00 92.12 181 LYS A O 1
ATOM 1445 N N . ILE A 1 182 ? -6.166 -24.171 33.019 1.00 91.44 182 ILE A N 1
ATOM 1446 C CA . ILE A 1 182 ? -5.384 -23.230 33.828 1.00 91.44 182 ILE A CA 1
ATOM 1447 C C . ILE A 1 182 ? -5.955 -23.184 35.244 1.00 91.44 182 ILE A C 1
ATOM 1449 O O . ILE A 1 182 ? -5.217 -23.395 36.205 1.00 91.44 182 ILE A O 1
ATOM 1453 N N . LYS A 1 183 ? -7.254 -22.883 35.370 1.00 91.81 183 LYS A N 1
ATOM 1454 C CA . LYS A 1 183 ? -7.965 -22.845 36.653 1.00 91.81 183 LYS A CA 1
ATOM 1455 C C . LYS A 1 183 ? -9.491 -22.788 36.430 1.00 91.81 183 LYS A C 1
ATOM 1457 O O . LYS A 1 183 ? -9.963 -21.815 35.829 1.00 91.81 183 LYS A O 1
ATOM 1462 N N . PRO A 1 184 ? -10.285 -23.754 36.930 1.00 93.12 184 PRO A N 1
ATOM 1463 C CA . PRO A 1 184 ? -11.736 -23.806 36.708 1.00 93.12 184 PRO A CA 1
ATOM 1464 C C . PRO A 1 184 ? -12.502 -22.547 37.142 1.00 93.12 184 PRO A C 1
ATOM 1466 O O . PRO A 1 184 ? -13.452 -22.138 36.476 1.00 93.12 184 PRO A O 1
ATOM 1469 N N . GLU A 1 185 ? -12.069 -21.872 38.207 1.00 93.56 185 GLU A N 1
ATOM 1470 C CA . GLU A 1 185 ? -12.702 -20.651 38.719 1.00 93.56 185 GLU A CA 1
ATOM 1471 C C . GLU A 1 185 ? -12.614 -19.477 37.730 1.00 93.56 185 GLU A C 1
ATOM 1473 O O . GLU A 1 185 ? -13.481 -18.601 37.723 1.00 93.56 185 GLU A O 1
ATOM 1478 N N . ILE A 1 186 ? -11.599 -19.462 36.856 1.00 93.38 186 ILE A N 1
ATOM 1479 C CA . ILE A 1 186 ? -11.462 -18.456 35.792 1.00 93.38 186 ILE A CA 1
ATOM 1480 C C . ILE A 1 186 ? -12.521 -18.687 34.716 1.00 93.38 186 ILE A C 1
ATOM 1482 O O . ILE A 1 186 ? -13.167 -17.739 34.270 1.00 93.38 186 ILE A O 1
ATOM 1486 N N . HIS A 1 187 ? -12.706 -19.946 34.313 1.00 93.62 187 HIS A N 1
ATOM 1487 C CA . HIS A 1 187 ? -13.767 -20.323 33.387 1.00 93.62 187 HIS A CA 1
ATOM 1488 C C . HIS A 1 187 ? -15.137 -19.977 33.975 1.00 93.62 187 HIS A C 1
ATOM 1490 O O . HIS A 1 187 ? -15.934 -19.332 33.296 1.00 93.62 187 HIS A O 1
ATOM 1496 N N . GLN A 1 188 ? -15.374 -20.315 35.249 1.00 93.25 188 GLN A N 1
ATOM 1497 C CA . GLN A 1 188 ? -16.624 -19.993 35.938 1.00 93.25 188 GLN A CA 1
ATOM 1498 C C . GLN A 1 188 ? -16.913 -18.488 35.899 1.00 93.25 188 GLN A C 1
ATOM 1500 O O . GLN A 1 188 ? -17.996 -18.073 35.499 1.00 93.25 188 GLN A O 1
ATOM 1505 N N . TRP A 1 189 ? -15.904 -17.656 36.179 1.00 94.19 189 TRP A N 1
ATOM 1506 C CA . TRP A 1 189 ? -16.040 -16.202 36.091 1.00 94.19 189 TRP A CA 1
ATOM 1507 C C . TRP A 1 189 ? -16.494 -15.728 34.699 1.00 94.19 189 TRP A C 1
ATOM 1509 O O . TRP A 1 189 ? -17.232 -14.745 34.596 1.00 94.19 189 TRP A O 1
ATOM 1519 N N . LEU A 1 190 ? -16.062 -16.386 33.620 1.00 92.81 190 LEU A N 1
ATOM 1520 C CA . LEU A 1 190 ? -16.457 -16.029 32.254 1.00 92.81 190 LEU A CA 1
ATOM 1521 C C . LEU A 1 190 ? -17.893 -16.456 31.935 1.00 92.81 190 LEU A C 1
ATOM 1523 O O . LEU A 1 190 ? -18.636 -15.642 31.388 1.00 92.81 190 LEU A O 1
ATOM 1527 N N . VAL A 1 191 ? -18.289 -17.680 32.294 1.00 91.81 191 VAL A N 1
ATOM 1528 C CA . VAL A 1 191 ? -19.624 -18.228 31.976 1.00 91.81 191 VAL A CA 1
ATOM 1529 C C . VAL A 1 191 ? -20.733 -17.717 32.895 1.00 91.81 191 VAL A C 1
ATOM 1531 O O . VAL A 1 191 ? -21.885 -17.672 32.476 1.00 91.81 191 VAL A O 1
ATOM 1534 N N . ASP A 1 192 ? -20.400 -17.242 34.102 1.00 92.75 192 ASP A N 1
ATOM 1535 C CA . ASP A 1 192 ? -21.334 -16.523 34.990 1.00 92.75 192 ASP A CA 1
ATOM 1536 C C . ASP A 1 192 ? -21.877 -15.231 34.355 1.00 92.75 192 ASP A C 1
ATOM 1538 O O . ASP A 1 192 ? -22.827 -14.613 34.843 1.00 92.75 192 ASP A O 1
ATOM 1542 N N . ARG A 1 193 ? -21.237 -14.765 33.280 1.00 91.12 193 ARG A N 1
ATOM 1543 C CA . ARG A 1 193 ? -21.674 -13.620 32.487 1.00 91.12 193 ARG A CA 1
ATOM 1544 C C . ARG A 1 193 ? -22.324 -14.129 31.213 1.00 91.12 193 ARG A C 1
ATOM 1546 O O . ARG A 1 193 ? -21.754 -14.951 30.507 1.00 91.12 193 ARG A O 1
ATOM 1553 N N . ASP A 1 194 ? -23.461 -13.535 30.871 1.00 91.69 194 ASP A N 1
ATOM 1554 C CA . ASP A 1 194 ? -24.161 -13.787 29.612 1.00 91.69 194 ASP A CA 1
ATOM 1555 C C . ASP A 1 194 ? -23.216 -13.610 28.410 1.00 91.69 194 ASP A C 1
ATOM 1557 O O . ASP A 1 194 ? -22.761 -12.498 28.114 1.00 91.69 194 ASP A O 1
ATOM 1561 N N . LEU A 1 195 ? -22.916 -14.721 27.729 1.00 92.31 195 LEU A N 1
ATOM 1562 C CA . LEU A 1 195 ? -21.988 -14.773 26.599 1.00 92.31 195 LEU A CA 1
ATOM 1563 C C . LEU A 1 195 ? -22.422 -13.839 25.469 1.00 92.31 195 LEU A C 1
ATOM 1565 O O . LEU A 1 195 ? -21.563 -13.213 24.839 1.00 92.31 195 LEU A O 1
ATOM 1569 N N . SER A 1 196 ? -23.731 -13.654 25.264 1.00 91.06 196 SER A N 1
ATOM 1570 C CA . SER A 1 196 ? -24.255 -12.760 24.228 1.00 91.06 196 SER A CA 1
ATOM 1571 C C . SER A 1 196 ? -23.829 -11.311 24.442 1.00 91.06 196 SER A C 1
ATOM 1573 O O . SER A 1 196 ? -23.746 -10.545 23.487 1.00 91.06 196 SER A O 1
ATOM 1575 N N . LYS A 1 197 ? -23.496 -10.920 25.681 1.00 93.12 197 LYS A N 1
ATOM 1576 C CA . LYS A 1 197 ? -23.108 -9.550 26.030 1.00 93.12 197 LYS A CA 1
ATOM 1577 C C . LYS A 1 197 ? -21.674 -9.209 25.664 1.00 93.12 197 LYS A C 1
ATOM 1579 O O . LYS A 1 197 ? -21.383 -8.024 25.532 1.00 93.12 197 LYS A O 1
ATOM 1584 N N . TRP A 1 198 ? -20.775 -10.184 25.547 1.00 93.75 198 TRP A N 1
ATOM 1585 C CA . TRP A 1 198 ? -19.336 -9.901 25.446 1.00 93.75 198 TRP A CA 1
ATOM 1586 C C . TRP A 1 198 ? -18.579 -10.726 24.407 1.00 93.75 198 TRP A C 1
ATOM 1588 O O . TRP A 1 198 ? -17.495 -10.316 23.996 1.00 93.75 198 TRP A O 1
ATOM 1598 N N . THR A 1 199 ? -19.161 -11.817 23.919 1.00 91.69 199 THR A N 1
ATOM 1599 C CA . THR A 1 199 ? -18.589 -12.641 22.843 1.00 91.69 199 THR A CA 1
ATOM 1600 C C . THR A 1 199 ? -19.189 -12.243 21.500 1.00 91.69 199 THR A C 1
ATOM 1602 O O . THR A 1 199 ? -20.339 -11.797 21.457 1.00 91.69 199 THR A O 1
ATOM 1605 N N . LEU A 1 200 ? -18.416 -12.344 20.419 1.00 85.88 200 LEU A N 1
ATOM 1606 C CA . LEU A 1 200 ? -18.910 -12.123 19.061 1.00 85.88 200 LEU A CA 1
ATOM 1607 C C . LEU A 1 200 ? -19.758 -13.313 18.591 1.00 85.88 200 LEU A C 1
ATOM 1609 O O . LEU A 1 200 ? -20.836 -13.102 18.044 1.00 85.88 200 LEU A O 1
ATOM 1613 N N . LEU A 1 201 ? -19.312 -14.539 18.880 1.00 86.12 201 LEU A N 1
ATOM 1614 C CA . LEU A 1 201 ? -19.995 -15.780 18.510 1.00 86.12 201 LEU A CA 1
ATOM 1615 C C . LEU A 1 201 ? -21.472 -15.826 18.940 1.00 86.12 201 LEU A C 1
ATOM 1617 O O . LEU A 1 201 ? -22.333 -16.198 18.149 1.00 86.12 201 LEU A O 1
ATOM 1621 N N . PHE A 1 202 ? -21.785 -15.410 20.171 1.00 87.12 202 PHE A N 1
ATOM 1622 C CA . PHE A 1 202 ? -23.154 -15.436 20.704 1.00 87.12 202 PHE A CA 1
ATOM 1623 C C . PHE A 1 202 ? -23.884 -14.090 20.571 1.00 87.12 202 PHE A C 1
ATOM 1625 O O . PHE A 1 202 ? -24.915 -13.875 21.205 1.00 87.12 202 PHE A O 1
ATOM 1632 N N . ASP A 1 203 ? -23.358 -13.150 19.779 1.00 83.75 203 ASP A N 1
ATOM 1633 C CA . ASP A 1 203 ? -23.913 -11.800 19.678 1.00 83.75 203 ASP A CA 1
ATOM 1634 C C . ASP A 1 203 ? -25.259 -11.737 18.948 1.00 83.75 203 ASP A C 1
ATOM 1636 O O . ASP A 1 203 ? -26.056 -10.850 19.244 1.00 83.75 203 ASP A O 1
ATOM 1640 N N . GLY A 1 204 ? -25.496 -12.628 17.982 1.00 81.12 204 GLY A N 1
ATOM 1641 C CA . GLY A 1 204 ? -26.646 -12.549 17.073 1.00 81.12 204 GLY A CA 1
ATOM 1642 C C . GLY A 1 204 ? -26.517 -11.476 15.981 1.00 81.12 204 GLY A C 1
ATOM 1643 O O . GLY A 1 204 ? -27.512 -11.127 15.359 1.00 81.12 204 GLY A O 1
ATOM 1644 N N . GLY A 1 205 ? -25.314 -10.930 15.757 1.00 81.38 205 GLY A N 1
ATOM 1645 C CA . GLY A 1 205 ? -25.013 -9.977 14.676 1.00 81.38 205 GLY A CA 1
ATOM 1646 C C . GLY A 1 205 ? -25.323 -8.505 14.976 1.00 81.38 205 GLY A C 1
ATOM 1647 O O . GLY A 1 205 ? -24.954 -7.633 14.190 1.00 81.38 205 GLY A O 1
ATOM 1648 N N . PHE A 1 206 ? -25.931 -8.204 16.124 1.00 83.25 206 PHE A N 1
ATOM 1649 C CA . PHE A 1 206 ? -26.336 -6.856 16.532 1.00 83.25 206 PHE A CA 1
ATOM 1650 C C . PHE A 1 206 ? -25.188 -5.839 16.588 1.00 83.25 206 PHE A C 1
ATOM 1652 O O . PHE A 1 206 ? -25.405 -4.653 16.339 1.00 83.25 206 PHE A O 1
ATOM 1659 N N . ARG A 1 207 ? -23.956 -6.262 16.899 1.00 82.38 207 ARG A N 1
ATOM 1660 C CA . ARG A 1 207 ? -22.817 -5.344 17.068 1.00 82.38 207 ARG A CA 1
ATOM 1661 C C . ARG A 1 207 ? -22.008 -5.086 15.798 1.00 82.38 207 ARG A C 1
ATOM 1663 O O . ARG A 1 207 ? -21.036 -4.343 15.874 1.00 82.38 207 ARG A O 1
ATOM 1670 N N . TYR A 1 208 ? -22.344 -5.700 14.656 1.00 81.50 208 TYR A N 1
ATOM 1671 C CA . TYR A 1 208 ? -21.619 -5.575 13.372 1.00 81.50 208 TYR A CA 1
ATOM 1672 C C . TYR A 1 208 ? -20.079 -5.632 13.516 1.00 81.50 208 TYR A C 1
ATOM 1674 O O . TYR A 1 208 ? -19.354 -4.831 12.923 1.00 81.50 208 TYR A O 1
ATOM 1682 N N . GLY A 1 209 ? -19.571 -6.536 14.363 1.00 80.44 209 GLY A N 1
ATOM 1683 C CA . GLY A 1 209 ? -18.135 -6.701 14.641 1.00 80.44 209 GLY A CA 1
ATOM 1684 C C . GLY A 1 209 ? -17.502 -5.650 15.569 1.00 80.44 209 GLY A C 1
ATOM 1685 O O . GLY A 1 209 ? -16.321 -5.746 15.901 1.00 80.44 209 GLY A O 1
ATOM 1686 N N . VAL A 1 210 ? -18.254 -4.653 16.040 1.00 84.88 210 VAL A N 1
ATOM 1687 C CA . VAL A 1 210 ? -17.768 -3.645 16.989 1.00 84.88 210 VAL A CA 1
ATOM 1688 C C . VAL A 1 210 ? -17.719 -4.247 18.392 1.00 84.88 210 VAL A C 1
ATOM 1690 O O . VAL A 1 210 ? -18.739 -4.458 19.036 1.00 84.88 210 VAL A O 1
ATOM 1693 N N . MET A 1 211 ? -16.511 -4.509 18.891 1.00 89.31 211 MET A N 1
ATOM 1694 C CA . MET A 1 2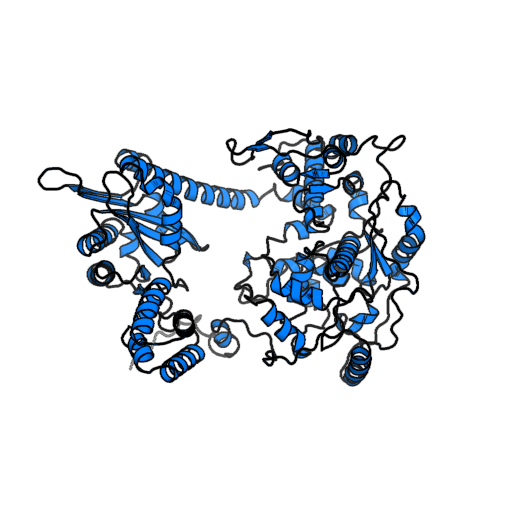11 ? -16.299 -5.165 20.194 1.00 89.31 211 MET A CA 1
ATOM 1695 C C . MET A 1 211 ? -15.987 -4.197 21.343 1.00 89.31 211 MET A C 1
ATOM 1697 O O . MET A 1 211 ? -15.857 -4.608 22.497 1.00 89.31 211 MET A O 1
ATOM 1701 N N . THR A 1 212 ? -15.788 -2.911 21.049 1.00 90.50 212 THR A N 1
ATOM 1702 C CA . THR A 1 212 ? -15.263 -1.940 22.020 1.00 90.50 212 THR A CA 1
ATOM 1703 C C . THR A 1 212 ? -15.922 -0.574 21.882 1.00 90.50 212 THR A C 1
ATOM 1705 O O . THR A 1 212 ? -16.426 -0.223 20.820 1.00 90.50 212 THR A O 1
ATOM 1708 N N . THR A 1 213 ? -15.821 0.236 22.933 1.00 89.12 213 THR A N 1
ATOM 1709 C CA . THR A 1 213 ? -16.222 1.652 22.982 1.00 89.12 213 THR A CA 1
ATOM 1710 C C . THR A 1 213 ? -15.215 2.590 22.303 1.00 89.12 213 THR A C 1
ATOM 1712 O O . THR A 1 213 ? -15.152 3.778 22.611 1.00 89.12 213 THR A O 1
ATOM 1715 N N . LYS A 1 214 ? -14.406 2.085 21.356 1.00 86.69 214 LYS A N 1
ATOM 1716 C CA . LYS A 1 214 ? -13.362 2.869 20.673 1.00 86.69 214 LYS A CA 1
ATOM 1717 C C . LYS A 1 214 ? -13.928 4.128 20.012 1.00 86.69 214 LYS A C 1
ATOM 1719 O O . LYS A 1 214 ? -13.244 5.146 19.985 1.00 86.69 214 LYS A O 1
ATOM 1724 N N . SER A 1 215 ? -15.155 4.076 19.495 1.00 85.00 215 SER A N 1
ATOM 1725 C CA . SER A 1 215 ? -15.782 5.208 18.808 1.00 85.00 215 SER A CA 1
ATOM 1726 C C . SER A 1 215 ? -16.024 6.397 19.738 1.00 85.00 215 SER A C 1
ATOM 1728 O O . SER A 1 215 ? -15.637 7.524 19.422 1.00 85.00 215 SER A O 1
ATOM 1730 N N . SER A 1 216 ? -16.611 6.151 20.911 1.00 88.50 216 SER A N 1
ATOM 1731 C CA . SER A 1 216 ? -16.816 7.192 21.918 1.00 88.50 216 SER A CA 1
ATOM 1732 C C . SER A 1 216 ? -15.491 7.609 22.568 1.00 88.50 216 SER A C 1
ATOM 1734 O O . SER A 1 216 ? -15.234 8.804 22.683 1.00 88.50 216 SER A O 1
ATOM 1736 N N . GLU A 1 217 ? -14.575 6.678 22.852 1.00 88.81 217 GLU A N 1
ATOM 1737 C CA . GLU A 1 217 ? -13.229 6.996 23.367 1.00 88.81 217 GLU A CA 1
ATOM 1738 C C . GLU A 1 217 ? -12.433 7.909 22.415 1.00 88.81 217 GLU A C 1
ATOM 1740 O O . GLU A 1 217 ? -11.804 8.880 22.848 1.00 88.81 217 GLU A O 1
ATOM 1745 N N . ALA A 1 218 ? -12.483 7.639 21.107 1.00 86.88 218 ALA A N 1
ATOM 1746 C CA . ALA A 1 218 ? -11.819 8.445 20.087 1.00 86.88 218 ALA A CA 1
ATOM 1747 C C . ALA A 1 218 ? -12.399 9.863 20.025 1.00 86.88 218 ALA A C 1
ATOM 1749 O O . ALA A 1 218 ? -11.639 10.836 20.009 1.00 86.88 218 ALA A O 1
ATOM 1750 N N . PHE A 1 219 ? -13.729 10.001 20.059 1.00 89.25 219 PHE A N 1
ATOM 1751 C CA . PHE A 1 219 ? -14.366 11.318 20.088 1.00 89.25 219 PHE A CA 1
ATOM 1752 C C . PHE A 1 219 ? -14.062 12.073 21.387 1.00 89.25 219 PHE A C 1
ATOM 1754 O O . PHE A 1 219 ? -13.713 13.254 21.363 1.00 89.25 219 PHE A O 1
ATOM 1761 N N . ASN A 1 220 ? -14.072 11.380 22.525 1.00 90.12 220 ASN A N 1
ATOM 1762 C CA . ASN A 1 220 ? -13.600 11.925 23.792 1.00 90.12 220 ASN A CA 1
ATOM 1763 C C . ASN A 1 220 ? -12.155 12.438 23.669 1.00 90.12 220 ASN A C 1
ATOM 1765 O O . ASN A 1 220 ? -11.837 13.505 24.205 1.00 90.12 220 ASN A O 1
ATOM 1769 N N . GLY A 1 221 ? -11.286 11.729 22.945 1.00 88.00 221 GLY A N 1
ATOM 1770 C CA . GLY A 1 221 ? -9.923 12.155 22.624 1.00 88.00 221 GLY A CA 1
ATOM 1771 C C . GLY A 1 221 ? -9.855 13.492 21.876 1.00 88.00 221 GLY A C 1
ATOM 1772 O O . GLY A 1 221 ? -9.047 14.347 22.248 1.00 88.00 221 GLY A O 1
ATOM 1773 N N . ILE A 1 222 ? -10.746 13.720 20.902 1.00 86.31 222 ILE A N 1
ATOM 1774 C CA . ILE A 1 222 ? -10.874 15.003 20.178 1.00 86.31 222 ILE A CA 1
ATOM 1775 C C . ILE A 1 222 ? -11.172 16.144 21.161 1.00 86.31 222 ILE A C 1
ATOM 1777 O O . ILE A 1 222 ? -10.598 17.230 21.070 1.00 86.31 222 ILE A O 1
ATOM 1781 N N . LEU A 1 223 ? -12.008 15.881 22.166 1.00 87.62 223 LEU A N 1
ATOM 1782 C CA . LEU A 1 223 ? -12.418 16.879 23.151 1.00 87.62 223 LEU A CA 1
ATOM 1783 C C . LEU A 1 223 ? -11.413 17.100 24.285 1.00 87.62 223 LEU A C 1
ATOM 1785 O O . LEU A 1 223 ? -11.646 17.974 25.116 1.00 87.62 223 LEU A O 1
ATOM 1789 N N . LYS A 1 224 ? -10.285 16.375 24.340 1.00 88.50 224 LYS A N 1
ATOM 1790 C CA . LYS A 1 224 ? -9.348 16.392 25.482 1.00 88.50 224 LYS A CA 1
ATOM 1791 C C . LYS A 1 224 ? -8.942 17.803 25.929 1.00 88.50 224 LYS A C 1
ATOM 1793 O O . LYS A 1 224 ? -8.906 18.064 27.127 1.00 88.50 224 LYS A O 1
ATOM 1798 N N . ARG A 1 225 ? -8.684 18.720 24.987 1.00 85.44 225 ARG A N 1
ATOM 1799 C CA . ARG A 1 225 ? -8.330 20.125 25.288 1.00 85.44 225 ARG A CA 1
ATOM 1800 C C . ARG A 1 225 ? -9.534 20.978 25.704 1.00 85.44 225 ARG A C 1
ATOM 1802 O O . ARG A 1 225 ? -9.375 21.908 26.486 1.00 85.44 225 ARG A O 1
ATOM 1809 N N . ALA A 1 226 ? -10.730 20.655 25.216 1.00 88.50 226 ALA A N 1
ATOM 1810 C CA . ALA A 1 226 ? -11.952 21.401 25.503 1.00 88.50 226 ALA A CA 1
ATOM 1811 C C . ALA A 1 226 ? -12.521 21.113 26.904 1.00 88.50 226 ALA A C 1
ATOM 1813 O O . ALA A 1 226 ? -13.245 21.940 27.448 1.00 88.50 226 ALA A O 1
ATOM 1814 N N . ARG A 1 227 ? -12.162 19.982 27.530 1.00 90.94 227 ARG A N 1
ATOM 1815 C CA . ARG A 1 227 ? -12.667 19.575 28.861 1.00 90.94 227 ARG A CA 1
ATOM 1816 C C . ARG A 1 227 ? -12.333 20.550 29.993 1.00 90.94 227 ARG A C 1
ATOM 1818 O O . ARG A 1 227 ? -12.988 20.511 31.031 1.00 90.94 227 ARG A O 1
ATOM 1825 N N . GLY A 1 228 ? -11.301 21.376 29.827 1.00 89.38 228 GLY A N 1
ATOM 1826 C CA . GLY A 1 228 ? -10.921 22.411 30.795 1.00 89.38 228 GLY A CA 1
ATOM 1827 C C . GLY A 1 228 ? -11.701 23.721 30.649 1.00 89.38 228 GLY A C 1
ATOM 1828 O O . GLY A 1 228 ? -11.585 24.597 31.504 1.00 89.38 228 GLY A O 1
ATOM 1829 N N . LEU A 1 229 ? -12.477 23.875 29.574 1.00 90.62 229 LEU A N 1
ATOM 1830 C CA . LEU A 1 229 ? -13.171 25.119 29.261 1.00 90.62 229 LEU A CA 1
ATOM 1831 C C . LEU A 1 229 ? -14.449 25.287 30.103 1.00 90.62 229 LEU A C 1
ATOM 1833 O O . LEU A 1 229 ? -15.044 24.297 30.539 1.00 90.62 229 LEU A O 1
ATOM 1837 N N . PRO A 1 230 ? -14.924 26.531 30.304 1.00 90.38 230 PRO A N 1
ATOM 1838 C CA . PRO A 1 230 ? -16.273 26.778 30.803 1.00 90.38 230 PRO A CA 1
ATOM 1839 C C . PRO A 1 230 ? -17.326 26.064 29.944 1.00 90.38 230 PRO A C 1
ATOM 1841 O O . PRO A 1 230 ? -17.150 25.938 28.733 1.00 90.38 230 PRO A O 1
ATOM 1844 N N . VAL A 1 231 ? -18.447 25.660 30.552 1.00 89.50 231 VAL A N 1
ATOM 1845 C CA . VAL A 1 231 ? -19.515 24.873 29.897 1.00 89.50 231 VAL A CA 1
ATOM 1846 C C . VAL A 1 231 ? -19.930 25.454 28.542 1.00 89.50 231 VAL A C 1
ATOM 1848 O O . VAL A 1 231 ? -20.007 24.728 27.558 1.00 89.50 231 VAL A O 1
ATOM 1851 N N . GLN A 1 232 ? -20.126 26.771 28.461 1.00 90.25 232 GLN A N 1
ATOM 1852 C CA . GLN A 1 232 ? -20.489 27.442 27.209 1.00 90.25 232 GLN A CA 1
ATOM 1853 C C . GLN A 1 232 ? -19.427 27.250 26.112 1.00 90.25 232 GLN A C 1
ATOM 1855 O O . GLN A 1 232 ? -19.758 26.881 24.988 1.00 90.25 232 GLN A O 1
ATOM 1860 N N . ALA A 1 233 ? -18.149 27.441 26.445 1.00 88.88 233 ALA A N 1
ATOM 1861 C CA . ALA A 1 233 ? -17.042 27.280 25.508 1.00 88.88 233 ALA A CA 1
ATOM 1862 C C . ALA A 1 233 ? -16.813 25.809 25.116 1.00 88.88 233 ALA A C 1
ATOM 1864 O O . ALA A 1 233 ? -16.476 25.532 23.967 1.00 88.88 233 ALA A O 1
ATOM 1865 N N . LEU A 1 234 ? -17.057 24.860 26.028 1.00 92.50 234 LEU A N 1
ATOM 1866 C CA . LEU A 1 234 ? -17.062 23.429 25.715 1.00 92.50 234 LEU A CA 1
ATOM 1867 C C . LEU A 1 234 ? -18.140 23.092 24.675 1.00 92.50 234 LEU A C 1
ATOM 1869 O O . LEU A 1 234 ? -17.838 22.428 23.687 1.00 92.50 234 LEU A O 1
ATOM 1873 N N . ILE A 1 235 ? -19.374 23.571 24.861 1.00 92.69 235 ILE A N 1
ATOM 1874 C CA . ILE A 1 235 ? -20.476 23.327 23.915 1.00 92.69 235 ILE A CA 1
ATOM 1875 C C . ILE A 1 235 ? -20.138 23.913 22.537 1.00 92.69 235 ILE A C 1
ATOM 1877 O O . ILE A 1 235 ? -20.324 23.243 21.523 1.00 92.69 235 ILE A O 1
ATOM 1881 N N . ILE A 1 236 ? -19.582 25.129 22.495 1.00 89.81 236 ILE A N 1
ATOM 1882 C CA . ILE A 1 236 ? -19.129 25.769 21.250 1.00 89.81 236 ILE A CA 1
ATOM 1883 C C . ILE A 1 236 ? -18.007 24.956 20.586 1.00 89.81 236 ILE A C 1
ATOM 1885 O O . ILE A 1 236 ? -18.015 24.761 19.371 1.00 89.81 236 ILE A O 1
ATOM 1889 N N . ALA A 1 237 ? -17.058 24.430 21.363 1.00 88.44 237 ALA A N 1
ATOM 1890 C CA . ALA A 1 237 ? -16.008 23.568 20.831 1.00 88.44 237 ALA A CA 1
ATOM 1891 C C . ALA A 1 237 ? -16.586 22.278 20.225 1.00 88.44 237 ALA A C 1
ATOM 1893 O O . ALA A 1 237 ? -16.149 21.861 19.152 1.00 88.44 237 ALA A O 1
ATOM 1894 N N . ILE A 1 238 ? -17.580 21.659 20.871 1.00 92.38 238 ILE A N 1
ATOM 1895 C CA . ILE A 1 238 ? -18.271 20.474 20.340 1.00 92.38 238 ILE A CA 1
ATOM 1896 C C . ILE A 1 238 ? -18.999 20.820 19.033 1.00 92.38 238 ILE A C 1
ATOM 1898 O O . ILE A 1 238 ? -18.840 20.098 18.049 1.00 92.38 238 ILE A O 1
ATOM 1902 N N . TYR A 1 239 ? -19.711 21.950 18.991 1.00 91.62 239 TYR A N 1
ATOM 1903 C CA . TYR A 1 239 ? -20.375 22.460 17.788 1.00 91.62 239 TYR A CA 1
ATOM 1904 C C . TYR A 1 239 ? -19.406 22.577 16.601 1.00 91.62 239 TYR A C 1
ATOM 1906 O O . TYR A 1 239 ? -19.635 21.962 15.561 1.00 91.62 239 TYR A O 1
ATOM 1914 N N . TYR A 1 240 ? -18.279 23.281 16.760 1.00 86.12 240 TYR A N 1
ATOM 1915 C CA . TYR A 1 240 ? -17.324 23.468 15.661 1.00 86.12 240 TYR A CA 1
ATOM 1916 C C . TYR A 1 240 ? -16.661 22.165 15.205 1.00 86.12 240 TYR A C 1
ATOM 1918 O O . TYR A 1 240 ? -16.390 22.005 14.015 1.00 86.12 240 TYR A O 1
ATOM 1926 N N . ASN A 1 241 ? -16.414 21.218 16.117 1.00 85.69 241 ASN A N 1
ATOM 1927 C CA . ASN A 1 241 ? -15.892 19.905 15.733 1.00 85.69 241 ASN A CA 1
ATOM 1928 C C . ASN A 1 241 ? -16.896 19.134 14.865 1.00 85.69 241 ASN A C 1
ATOM 1930 O O . ASN A 1 241 ? -16.495 18.552 13.860 1.00 85.69 241 ASN A O 1
ATOM 1934 N N . ILE A 1 242 ? -18.188 19.170 15.202 1.00 87.94 242 ILE A N 1
ATOM 1935 C CA . ILE A 1 242 ? -19.233 18.488 14.425 1.00 87.94 242 ILE A CA 1
ATOM 1936 C C . ILE A 1 242 ? -19.442 19.152 13.067 1.00 87.94 242 ILE A C 1
ATOM 1938 O O . ILE A 1 242 ? -19.450 18.449 12.058 1.00 87.94 242 ILE A O 1
ATOM 1942 N N . VAL A 1 243 ? -19.529 20.487 13.018 1.00 85.25 243 VAL A N 1
ATOM 1943 C CA . VAL A 1 243 ? -19.610 21.239 11.752 1.00 85.25 243 VAL A CA 1
ATOM 1944 C C . VAL A 1 243 ? -18.465 20.839 10.830 1.00 85.25 243 VAL A C 1
ATOM 1946 O O . VAL A 1 243 ? -18.692 20.451 9.689 1.00 85.25 243 VAL A O 1
ATOM 1949 N N . ARG A 1 244 ? -17.231 20.854 11.344 1.00 82.50 244 ARG A N 1
ATOM 1950 C CA . ARG A 1 244 ? -16.049 20.486 10.565 1.00 82.50 244 ARG A CA 1
ATOM 1951 C C . ARG A 1 244 ? -16.099 19.038 10.071 1.00 82.50 244 ARG A C 1
ATOM 1953 O O . ARG A 1 244 ? -15.682 18.774 8.949 1.00 82.50 244 ARG A O 1
ATOM 1960 N N . MET A 1 245 ? -16.590 18.102 10.886 1.00 82.81 245 MET A N 1
ATOM 1961 C CA . MET A 1 245 ? -16.742 16.702 10.473 1.00 82.81 245 MET A CA 1
ATOM 1962 C C . MET A 1 245 ? -17.761 16.541 9.340 1.00 82.81 245 MET A C 1
ATOM 1964 O O . MET A 1 245 ? -17.511 15.773 8.416 1.00 82.81 245 MET A O 1
ATOM 1968 N N . PHE A 1 246 ? -18.888 17.254 9.388 1.00 84.31 246 PHE A N 1
ATOM 1969 C CA . PHE A 1 246 ? -19.910 17.180 8.341 1.00 84.31 246 PHE A CA 1
ATOM 1970 C C . PHE A 1 246 ? -19.509 17.911 7.063 1.00 84.31 246 PHE A C 1
ATOM 1972 O O . PHE A 1 246 ? -19.704 17.351 5.989 1.00 84.31 246 PHE A O 1
ATOM 1979 N N . ILE A 1 247 ? -18.876 19.083 7.160 1.00 78.75 247 ILE A N 1
ATOM 1980 C CA . ILE A 1 247 ? -18.325 19.782 5.990 1.00 78.75 247 ILE A CA 1
ATOM 1981 C C . ILE A 1 247 ? -17.312 18.890 5.275 1.00 78.75 247 ILE A C 1
ATOM 1983 O O . ILE A 1 247 ? -17.433 18.692 4.077 1.00 78.75 247 ILE A O 1
ATOM 1987 N N . ARG A 1 248 ? -16.394 18.246 6.007 1.00 76.25 248 ARG A N 1
ATOM 1988 C CA . ARG A 1 248 ? -15.408 17.346 5.393 1.00 76.25 248 ARG A CA 1
ATOM 1989 C C . ARG A 1 248 ? -16.043 16.161 4.661 1.00 76.25 248 ARG A C 1
ATOM 1991 O O . ARG A 1 248 ? -15.515 15.714 3.652 1.00 76.25 248 ARG A O 1
ATOM 1998 N N . ARG A 1 249 ? -17.162 15.631 5.166 1.00 77.75 249 ARG A N 1
ATOM 1999 C CA . ARG A 1 249 ? -17.922 14.585 4.461 1.00 77.75 249 ARG A CA 1
ATOM 2000 C C . ARG A 1 249 ? -18.571 15.128 3.192 1.00 77.75 249 ARG A C 1
ATOM 2002 O O . ARG A 1 249 ? -18.531 14.455 2.174 1.00 77.75 249 ARG A O 1
ATOM 2009 N N . LEU A 1 250 ? -19.140 16.328 3.258 1.00 70.56 250 LEU A N 1
ATOM 2010 C CA . LEU A 1 250 ? -19.731 16.988 2.100 1.00 70.56 250 LEU A CA 1
ATOM 2011 C C . LEU A 1 250 ? -18.673 17.309 1.036 1.00 70.56 250 LEU A C 1
ATOM 2013 O O . LEU A 1 250 ? -18.928 17.077 -0.131 1.00 70.56 250 LEU A O 1
ATOM 2017 N N . GLU A 1 251 ? -17.484 17.767 1.426 1.00 69.25 251 GLU A N 1
ATOM 2018 C CA . GLU A 1 251 ? -16.353 17.996 0.515 1.00 69.25 251 GLU A CA 1
ATOM 2019 C C . GLU A 1 251 ? -15.943 16.711 -0.217 1.00 69.25 251 GLU A C 1
ATOM 2021 O O . GLU A 1 251 ? -15.710 16.752 -1.418 1.00 69.25 251 GLU A O 1
ATOM 2026 N N . ILE A 1 252 ? -15.911 15.568 0.481 1.00 65.50 252 ILE A N 1
ATOM 2027 C CA . ILE A 1 252 ? -15.639 14.260 -0.136 1.00 65.50 252 ILE A CA 1
ATOM 2028 C C . ILE A 1 252 ? -16.740 13.897 -1.139 1.00 65.50 252 ILE A C 1
ATOM 2030 O O . ILE A 1 252 ? -16.424 13.543 -2.265 1.00 65.50 252 ILE A O 1
ATOM 2034 N N . ILE A 1 253 ? -18.016 14.049 -0.770 1.00 59.56 253 ILE A N 1
ATOM 2035 C CA . ILE A 1 253 ? -19.148 13.730 -1.658 1.00 59.56 253 ILE A CA 1
ATOM 2036 C C . ILE A 1 253 ? -19.191 14.668 -2.867 1.00 59.56 253 ILE A C 1
ATOM 2038 O O . ILE A 1 253 ? -19.402 14.215 -3.981 1.00 59.56 253 ILE A O 1
ATOM 2042 N N . ILE A 1 254 ? -18.963 15.969 -2.678 1.00 53.34 254 ILE A N 1
ATOM 2043 C CA . ILE A 1 254 ? -18.909 16.946 -3.774 1.00 53.34 254 ILE A CA 1
ATOM 2044 C C . ILE A 1 254 ? -17.737 16.624 -4.701 1.00 53.34 254 ILE A C 1
ATOM 2046 O O . ILE A 1 254 ? -17.897 16.711 -5.918 1.00 53.34 254 ILE A O 1
ATOM 2050 N N . ALA A 1 255 ? -16.589 16.224 -4.147 1.00 52.34 255 ALA A N 1
ATOM 2051 C CA . ALA A 1 255 ? -15.458 15.752 -4.934 1.00 52.34 255 ALA A CA 1
ATOM 2052 C C . ALA A 1 255 ? -15.801 14.468 -5.712 1.00 52.34 255 ALA A C 1
ATOM 2054 O O . ALA A 1 255 ? -15.422 14.362 -6.874 1.00 52.34 255 ALA A O 1
ATOM 2055 N N . GLU A 1 256 ? -16.558 13.541 -5.120 1.00 50.53 256 GLU A N 1
ATOM 2056 C CA . GLU A 1 256 ? -17.041 12.310 -5.766 1.00 50.53 256 GLU A CA 1
ATOM 2057 C C . GLU A 1 256 ? -18.134 12.581 -6.829 1.00 50.53 256 GLU A C 1
ATOM 2059 O O . GLU A 1 256 ? -18.127 11.957 -7.886 1.00 50.53 256 GLU A O 1
ATOM 2064 N N . GLU A 1 257 ? -19.034 13.552 -6.633 1.00 43.59 257 GLU A N 1
ATOM 2065 C CA . GLU A 1 257 ? -20.074 13.923 -7.611 1.00 43.59 257 GLU A CA 1
ATOM 2066 C C . GLU A 1 257 ? -19.505 14.739 -8.787 1.00 43.59 257 GLU A C 1
ATOM 2068 O O . GLU A 1 257 ? -19.845 14.470 -9.943 1.00 43.59 257 GLU A O 1
ATOM 2073 N N . HIS A 1 258 ? -18.586 15.683 -8.537 1.00 44.22 258 HIS A N 1
ATOM 2074 C CA . HIS A 1 258 ? -17.903 16.460 -9.589 1.00 44.22 258 HIS A CA 1
ATOM 2075 C C . HIS A 1 258 ? -16.890 15.628 -10.393 1.00 44.22 258 HIS A C 1
ATOM 2077 O O . HIS A 1 258 ? -16.515 16.020 -11.501 1.00 44.22 258 HIS A O 1
ATOM 2083 N N . GLN A 1 259 ? -16.477 14.463 -9.883 1.00 42.28 259 GLN A N 1
ATOM 2084 C CA . GLN A 1 259 ? -15.641 13.496 -10.604 1.00 42.28 259 GLN A CA 1
ATOM 2085 C C . GLN A 1 259 ? -16.347 12.862 -11.812 1.00 42.28 259 GLN A C 1
ATOM 2087 O O . GLN A 1 259 ? -15.675 12.290 -12.669 1.00 42.28 259 GLN A O 1
ATOM 2092 N N . SER A 1 260 ? -17.670 13.002 -11.935 1.00 38.41 260 SER A N 1
ATOM 2093 C CA . SER A 1 260 ? -18.442 12.182 -12.869 1.00 38.41 260 SER A CA 1
ATOM 2094 C C . SER A 1 260 ? -18.431 12.624 -14.334 1.00 38.41 260 SER A C 1
ATOM 2096 O O . SER A 1 260 ? -18.837 11.803 -15.143 1.00 38.41 260 SER A O 1
ATOM 2098 N N . ASN A 1 261 ? -18.049 13.855 -14.734 1.00 43.75 261 ASN A N 1
ATOM 2099 C CA . ASN A 1 261 ? -18.458 14.277 -16.092 1.00 43.75 261 ASN A CA 1
ATOM 2100 C C . ASN A 1 261 ? -17.624 15.268 -16.935 1.00 43.75 261 ASN A C 1
ATOM 2102 O O . ASN A 1 261 ? -18.199 15.722 -17.909 1.00 43.75 261 ASN A O 1
ATOM 2106 N N . ASN A 1 262 ? -16.338 15.588 -16.671 1.00 50.53 262 ASN A N 1
ATOM 2107 C CA . ASN A 1 262 ? -15.401 16.105 -17.725 1.00 50.53 262 ASN A CA 1
ATOM 2108 C C . ASN A 1 262 ? -13.964 16.472 -17.268 1.00 50.53 262 ASN A C 1
ATOM 2110 O O . ASN A 1 262 ? -13.139 16.815 -18.108 1.00 50.53 262 ASN A O 1
ATOM 2114 N N . PHE A 1 263 ? -13.626 16.447 -15.972 1.00 52.41 263 PHE A N 1
ATOM 2115 C CA . PHE A 1 263 ? -12.384 17.092 -15.481 1.00 52.41 263 PHE A CA 1
ATOM 2116 C C . PHE A 1 263 ? -11.262 16.129 -15.090 1.00 52.41 263 PHE A C 1
ATOM 2118 O O . PHE A 1 263 ? -10.088 16.416 -15.312 1.00 52.41 263 PHE A O 1
ATOM 2125 N N . PHE A 1 264 ? -11.619 14.945 -14.593 1.00 54.19 264 PHE A N 1
ATOM 2126 C CA . PHE A 1 264 ? -10.688 13.826 -14.470 1.00 54.19 264 PHE A CA 1
ATOM 2127 C C . PHE A 1 264 ? -10.186 13.381 -15.854 1.00 54.19 264 PHE A C 1
ATOM 2129 O O . PHE A 1 264 ? -9.052 12.937 -15.972 1.00 54.19 264 PHE A O 1
ATOM 2136 N N . SER A 1 265 ? -10.987 13.563 -16.913 1.00 58.03 265 SER A N 1
ATOM 2137 C CA . SER A 1 265 ? -10.690 13.024 -18.241 1.00 58.03 265 SER A CA 1
ATOM 2138 C C . SER A 1 265 ? -9.456 13.642 -18.895 1.00 58.03 265 SER A C 1
ATOM 2140 O O . SER A 1 265 ? -8.621 12.871 -19.318 1.00 58.03 265 SER A O 1
ATOM 2142 N N . ALA A 1 266 ? -9.260 14.967 -18.947 1.00 65.75 266 ALA A N 1
ATOM 2143 C CA . ALA A 1 266 ? -8.108 15.550 -19.663 1.00 65.75 266 ALA A CA 1
ATOM 2144 C C . ALA A 1 266 ? -6.753 15.253 -18.992 1.00 65.75 266 ALA A C 1
ATOM 2146 O O . ALA A 1 266 ? -5.776 14.916 -19.660 1.00 65.75 266 ALA A O 1
ATOM 2147 N N . PHE A 1 267 ? -6.689 15.339 -17.660 1.00 72.50 267 PHE A N 1
ATOM 2148 C CA . PHE A 1 267 ? -5.474 15.014 -16.909 1.00 72.50 267 PHE A CA 1
ATOM 2149 C C . PHE A 1 267 ? -5.172 13.511 -16.956 1.00 72.50 267 PHE A C 1
ATOM 2151 O O . PHE A 1 267 ? -4.031 13.112 -17.182 1.00 72.50 267 PHE A O 1
ATOM 2158 N N . MET A 1 268 ? -6.201 12.670 -16.806 1.00 74.69 268 MET A N 1
ATOM 2159 C CA . MET A 1 268 ? -6.054 11.222 -16.954 1.00 74.69 268 MET A CA 1
ATOM 2160 C C . MET A 1 268 ? -5.787 10.797 -18.388 1.00 74.69 268 MET A C 1
ATOM 2162 O O . MET A 1 268 ? -5.073 9.825 -18.575 1.00 74.69 268 MET A O 1
ATOM 2166 N N . GLU A 1 269 ? -6.293 11.514 -19.387 1.00 76.81 269 GLU A N 1
ATOM 2167 C CA . GLU A 1 269 ? -5.971 11.283 -20.793 1.00 76.81 269 GLU A CA 1
ATOM 2168 C C . GLU A 1 269 ? -4.499 11.610 -21.040 1.00 76.81 269 GLU A C 1
ATOM 2170 O O . GLU A 1 269 ? -3.790 10.801 -21.624 1.00 76.81 269 GLU A O 1
ATOM 2175 N N . GLY A 1 270 ? -3.990 12.711 -20.476 1.00 79.31 270 GLY A N 1
ATOM 2176 C CA . GLY A 1 270 ? -2.557 13.007 -20.472 1.00 79.31 270 GLY A CA 1
ATOM 2177 C C . GLY A 1 270 ? -1.722 11.889 -19.837 1.00 79.31 270 GLY A C 1
ATOM 2178 O O . GLY A 1 270 ? -0.688 11.511 -20.379 1.00 79.31 270 GLY A O 1
ATOM 2179 N N . LEU A 1 271 ? -2.173 11.305 -18.722 1.00 84.44 271 LEU A N 1
ATOM 2180 C CA . LEU A 1 271 ? -1.503 10.149 -18.110 1.00 84.44 271 LEU A CA 1
ATOM 2181 C C . LEU A 1 271 ? -1.654 8.865 -18.929 1.00 84.44 271 LEU A C 1
ATOM 2183 O O . LEU A 1 271 ? -0.710 8.083 -19.002 1.00 84.44 271 LEU A O 1
ATOM 2187 N N . ARG A 1 272 ? -2.805 8.652 -19.564 1.00 84.50 272 ARG A N 1
ATOM 2188 C CA . ARG A 1 272 ? -3.094 7.495 -20.414 1.00 84.50 272 ARG A CA 1
ATOM 2189 C C . ARG A 1 272 ? -2.235 7.510 -21.670 1.00 84.50 272 ARG A C 1
ATOM 2191 O O . ARG A 1 272 ? -1.633 6.492 -21.991 1.00 84.50 272 ARG A O 1
ATOM 2198 N N . MET A 1 273 ? -2.084 8.671 -22.311 1.00 83.12 273 MET A N 1
ATOM 2199 C CA . MET A 1 273 ? -1.150 8.883 -23.424 1.00 83.12 273 MET A CA 1
ATOM 2200 C C . MET A 1 273 ? 0.296 8.530 -23.048 1.00 83.12 273 MET A C 1
ATOM 2202 O O . MET A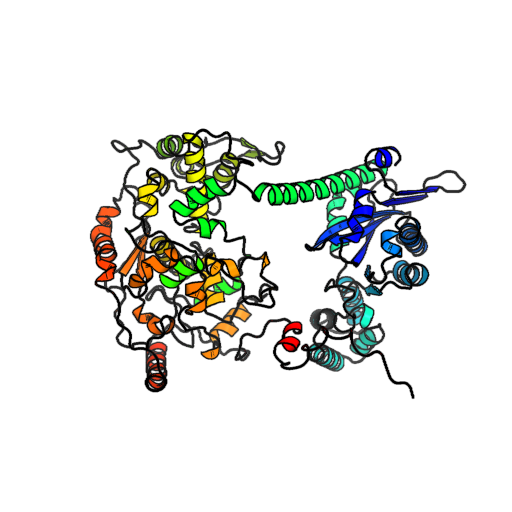 1 273 ? 1.087 8.162 -23.909 1.00 83.12 273 MET A O 1
ATOM 2206 N N . LEU A 1 274 ? 0.639 8.638 -21.764 1.00 84.88 274 LEU A N 1
ATOM 2207 C CA . LEU A 1 274 ? 1.961 8.330 -21.224 1.00 84.88 274 LEU A CA 1
ATOM 2208 C C . LEU A 1 274 ? 2.078 6.915 -20.634 1.00 84.88 274 LEU A C 1
ATOM 2210 O O . LEU A 1 274 ? 3.151 6.560 -20.151 1.00 84.88 274 LEU A O 1
ATOM 2214 N N . GLY A 1 275 ? 0.997 6.124 -20.621 1.00 83.88 275 GLY A N 1
ATOM 2215 C CA . GLY A 1 275 ? 0.964 4.798 -19.992 1.00 83.88 275 GLY A CA 1
ATOM 2216 C C . GLY A 1 275 ? 1.121 4.822 -18.464 1.00 83.88 275 GLY A C 1
ATOM 2217 O O . GLY A 1 275 ? 1.677 3.892 -17.885 1.00 83.88 275 GLY A O 1
ATOM 2218 N N . LEU A 1 276 ? 0.688 5.905 -17.809 1.00 86.75 276 LEU A N 1
ATOM 2219 C CA . LEU A 1 276 ? 0.799 6.135 -16.360 1.00 86.75 276 LEU A CA 1
ATOM 2220 C C . LEU A 1 276 ? -0.554 6.226 -15.642 1.00 86.75 276 LEU A C 1
ATOM 2222 O O . LEU A 1 276 ? -0.596 6.382 -14.419 1.00 86.75 276 LEU A O 1
ATOM 2226 N N . ASP A 1 277 ? -1.658 6.133 -16.377 1.00 82.06 277 ASP A N 1
ATOM 2227 C CA . ASP A 1 277 ? -3.014 6.190 -15.836 1.00 82.06 277 ASP A CA 1
ATOM 2228 C C . ASP A 1 277 ? -3.283 5.075 -14.823 1.00 82.06 277 ASP A C 1
ATOM 2230 O O . ASP A 1 277 ? -3.864 5.330 -13.775 1.00 82.06 277 ASP A O 1
ATOM 2234 N N . CYS A 1 278 ? -2.791 3.859 -15.057 1.00 82.25 278 CYS A N 1
ATOM 2235 C CA . CYS A 1 278 ? -2.949 2.774 -14.088 1.00 82.25 278 CYS A CA 1
ATOM 2236 C C . CYS A 1 278 ? -2.269 3.059 -12.744 1.00 82.25 278 CYS A C 1
ATOM 2238 O O . CYS A 1 278 ? -2.827 2.754 -11.690 1.00 82.25 278 CYS A O 1
ATOM 2240 N N . VAL A 1 279 ? -1.092 3.690 -12.753 1.00 83.31 279 VAL A N 1
ATOM 2241 C CA . VAL A 1 279 ? -0.356 4.003 -11.519 1.00 83.31 279 VAL A CA 1
ATOM 2242 C C . VAL A 1 279 ? -1.123 5.012 -10.664 1.00 83.31 279 VAL A C 1
ATOM 2244 O O . VAL A 1 279 ? -1.099 4.898 -9.440 1.00 83.31 279 VAL A O 1
ATOM 2247 N N . SER A 1 280 ? -1.849 5.961 -11.270 1.00 78.38 280 SER A N 1
ATOM 2248 C CA . SER A 1 280 ? -2.694 6.893 -10.507 1.00 78.38 280 SER A CA 1
ATOM 2249 C C . SER A 1 280 ? -3.949 6.235 -9.919 1.00 78.38 280 SER A C 1
ATOM 2251 O O . SER A 1 280 ? -4.496 6.750 -8.944 1.00 78.38 280 SER A O 1
ATOM 2253 N N . GLN A 1 281 ? -4.380 5.089 -10.461 1.00 79.75 281 GLN A N 1
ATOM 2254 C CA . GLN A 1 281 ? -5.503 4.286 -9.950 1.00 79.75 281 GLN A CA 1
ATOM 2255 C C . GLN A 1 281 ? -5.101 3.337 -8.810 1.00 79.75 281 GLN A C 1
ATOM 2257 O O . GLN A 1 281 ? -5.968 2.823 -8.091 1.00 79.75 281 GLN A O 1
ATOM 2262 N N . LEU A 1 282 ? -3.799 3.097 -8.614 1.00 75.75 282 LEU A N 1
ATOM 2263 C CA . LEU A 1 282 ? -3.296 2.355 -7.461 1.00 75.75 282 LEU A CA 1
ATOM 2264 C C . LEU A 1 282 ? -3.428 3.226 -6.208 1.00 75.75 282 LEU A C 1
ATOM 2266 O O . LEU A 1 282 ? -2.750 4.240 -6.034 1.00 75.75 282 LEU A O 1
ATOM 2270 N N . GLN A 1 283 ? -4.326 2.827 -5.314 1.00 71.62 283 GLN A N 1
ATOM 2271 C CA . GLN A 1 283 ? -4.579 3.548 -4.075 1.00 71.62 283 GLN A CA 1
ATOM 2272 C C . GLN A 1 283 ? -3.548 3.196 -2.999 1.00 71.62 283 GLN A C 1
ATOM 2274 O O . GLN A 1 283 ? -2.774 2.245 -3.108 1.00 71.62 283 GLN A O 1
ATOM 2279 N N . TYR A 1 284 ? -3.561 3.966 -1.908 1.00 67.50 284 TYR A N 1
ATOM 2280 C CA . TYR A 1 284 ? -2.726 3.688 -0.744 1.00 67.50 284 TYR A CA 1
ATOM 2281 C C . TYR A 1 284 ? -2.979 2.272 -0.219 1.00 67.50 284 TYR A C 1
ATOM 2283 O O . TYR A 1 284 ? -4.079 1.968 0.237 1.00 67.50 284 TYR A O 1
ATOM 2291 N N . ILE A 1 285 ? -1.935 1.447 -0.221 1.00 76.25 285 ILE A N 1
ATOM 2292 C CA . ILE A 1 285 ? -1.898 0.147 0.444 1.00 76.25 285 ILE A CA 1
ATOM 2293 C C . ILE A 1 285 ? -0.954 0.283 1.632 1.00 76.25 285 ILE A C 1
ATOM 2295 O O . ILE A 1 285 ? 0.178 0.753 1.501 1.00 76.25 285 ILE A O 1
ATOM 2299 N N . ARG A 1 286 ? -1.394 -0.136 2.818 1.00 80.94 286 ARG A N 1
ATOM 2300 C CA . ARG A 1 286 ? -0.499 -0.160 3.976 1.00 80.94 286 ARG A CA 1
ATOM 2301 C C . ARG A 1 286 ? 0.592 -1.220 3.772 1.00 80.94 286 ARG A C 1
ATOM 2303 O O . ARG A 1 286 ? 0.288 -2.389 3.543 1.00 80.94 286 ARG A O 1
ATOM 2310 N N . MET A 1 287 ? 1.854 -0.814 3.899 1.00 85.31 287 MET A N 1
ATOM 2311 C CA . MET A 1 287 ? 3.002 -1.722 3.791 1.00 85.31 287 MET A CA 1
ATOM 2312 C C . MET A 1 287 ? 3.149 -2.603 5.042 1.00 85.31 287 MET A C 1
ATOM 2314 O O . MET A 1 287 ? 3.122 -2.102 6.171 1.00 85.31 287 MET A O 1
ATOM 2318 N N . ASP A 1 288 ? 3.334 -3.907 4.840 1.00 89.81 288 ASP A N 1
ATOM 2319 C CA . ASP A 1 288 ? 3.694 -4.883 5.866 1.00 89.81 288 ASP A CA 1
ATOM 2320 C C . ASP A 1 288 ? 5.219 -5.029 5.923 1.00 89.81 288 ASP A C 1
ATOM 2322 O O . ASP A 1 288 ? 5.842 -5.821 5.215 1.00 89.81 288 ASP A O 1
ATOM 2326 N N . HIS A 1 289 ? 5.838 -4.238 6.797 1.00 90.31 289 HIS A N 1
ATOM 2327 C CA . HIS A 1 289 ? 7.288 -4.236 6.959 1.00 90.31 289 HIS A CA 1
ATOM 2328 C C . HIS A 1 289 ? 7.856 -5.588 7.412 1.00 90.31 289 HIS A C 1
ATOM 2330 O O . HIS A 1 289 ? 9.001 -5.891 7.079 1.00 90.31 289 HIS A O 1
ATOM 2336 N N . ASN A 1 290 ? 7.089 -6.407 8.139 1.00 91.00 290 ASN A N 1
ATOM 2337 C CA . ASN A 1 290 ? 7.563 -7.711 8.601 1.00 91.00 290 ASN A CA 1
ATOM 2338 C C . ASN A 1 290 ? 7.637 -8.701 7.435 1.00 91.00 290 ASN A C 1
ATOM 2340 O O . ASN A 1 290 ? 8.644 -9.392 7.293 1.00 91.00 290 ASN A O 1
ATOM 2344 N N . LEU A 1 291 ? 6.608 -8.730 6.582 1.00 93.25 291 LEU A N 1
ATOM 2345 C CA . LEU A 1 291 ? 6.587 -9.561 5.377 1.00 93.25 291 LEU A CA 1
ATOM 2346 C C . LEU A 1 291 ? 7.707 -9.158 4.415 1.00 93.25 291 LEU A C 1
ATOM 2348 O O . LEU A 1 291 ? 8.481 -10.001 3.969 1.00 93.25 291 LEU A O 1
ATOM 2352 N N . LEU A 1 292 ? 7.830 -7.856 4.143 1.00 94.19 292 LEU A N 1
ATOM 2353 C CA . LEU A 1 292 ? 8.851 -7.327 3.238 1.00 94.19 292 LEU A CA 1
ATOM 2354 C C . LEU A 1 292 ? 10.266 -7.629 3.742 1.00 94.19 292 LEU A C 1
ATOM 2356 O O . LEU A 1 292 ? 11.114 -8.040 2.958 1.00 94.19 292 LEU A O 1
ATOM 2360 N N . THR A 1 293 ? 10.515 -7.490 5.047 1.00 92.88 293 THR A N 1
ATOM 2361 C CA . THR A 1 293 ? 11.815 -7.839 5.644 1.00 92.88 293 THR A CA 1
ATOM 2362 C C . THR A 1 293 ? 12.110 -9.331 5.490 1.00 92.88 293 THR A C 1
ATOM 2364 O O . THR A 1 293 ? 13.210 -9.692 5.079 1.00 92.88 293 THR A O 1
ATOM 2367 N N . ALA A 1 294 ? 11.128 -10.204 5.739 1.00 92.81 294 ALA A N 1
ATOM 2368 C CA . ALA A 1 294 ? 11.299 -11.641 5.543 1.00 92.81 294 ALA A CA 1
ATOM 2369 C C . ALA A 1 294 ? 11.591 -11.993 4.068 1.00 92.81 294 ALA A C 1
ATOM 2371 O O . ALA A 1 294 ? 12.437 -12.839 3.788 1.00 92.81 294 ALA A O 1
ATOM 2372 N N . LEU A 1 295 ? 10.960 -11.322 3.101 1.00 94.94 295 LEU A N 1
ATOM 2373 C CA . LEU A 1 295 ? 11.268 -11.522 1.679 1.00 94.94 295 LEU A CA 1
ATOM 2374 C C . LEU A 1 295 ? 12.686 -11.063 1.322 1.00 94.94 295 LEU A C 1
ATOM 2376 O O . LEU A 1 295 ? 13.399 -11.783 0.626 1.00 94.94 295 LEU A O 1
ATOM 2380 N N . VAL A 1 296 ? 13.120 -9.903 1.824 1.00 94.31 296 VAL A N 1
ATOM 2381 C CA . VAL A 1 296 ? 14.480 -9.378 1.597 1.00 94.31 296 VAL A CA 1
ATOM 2382 C C . VAL A 1 296 ? 15.545 -10.357 2.085 1.00 94.31 296 VAL A C 1
ATOM 2384 O O . VAL A 1 296 ? 16.544 -10.551 1.402 1.00 94.31 296 VAL A O 1
ATOM 2387 N N . GLU A 1 297 ? 15.326 -11.026 3.217 1.00 92.38 297 GLU A N 1
ATOM 2388 C CA . GLU A 1 297 ? 16.250 -12.048 3.735 1.00 92.38 297 GLU A CA 1
ATOM 2389 C C . GLU A 1 297 ? 16.449 -13.229 2.778 1.00 92.38 297 GLU A C 1
ATOM 2391 O O . GLU A 1 297 ? 17.479 -13.889 2.837 1.00 92.38 297 GLU A O 1
ATOM 2396 N N . ARG A 1 298 ? 15.492 -13.486 1.880 1.00 94.19 298 ARG A N 1
ATOM 2397 C CA . ARG A 1 298 ? 15.536 -14.575 0.892 1.00 94.19 298 ARG A CA 1
ATOM 2398 C C . ARG A 1 298 ? 16.013 -14.114 -0.482 1.00 94.19 298 ARG A C 1
ATOM 2400 O O . ARG A 1 298 ? 16.122 -14.936 -1.387 1.00 94.19 298 ARG A O 1
ATOM 2407 N N . TRP A 1 299 ? 16.288 -12.825 -0.661 1.00 95.69 299 TRP A N 1
ATOM 2408 C CA . TRP A 1 299 ? 16.793 -12.286 -1.919 1.00 95.69 299 TRP A CA 1
ATOM 2409 C C . TRP A 1 299 ? 18.265 -12.655 -2.130 1.00 95.69 299 TRP A C 1
ATOM 2411 O O . TRP A 1 299 ? 19.111 -12.376 -1.279 1.00 95.69 299 TRP A O 1
ATOM 2421 N N . SER A 1 300 ? 18.591 -13.216 -3.295 1.00 93.62 300 SER A N 1
ATOM 2422 C CA . SER A 1 300 ? 19.962 -13.431 -3.749 1.00 93.62 300 SER A CA 1
ATOM 2423 C C . SER A 1 300 ? 20.383 -12.342 -4.745 1.00 93.62 300 SER A C 1
ATOM 2425 O O . SER A 1 300 ? 19.916 -12.305 -5.887 1.00 93.62 300 SER A O 1
ATOM 2427 N N . PRO A 1 301 ? 21.341 -11.472 -4.371 1.00 91.81 301 PRO A N 1
ATOM 2428 C CA . PRO A 1 301 ? 21.905 -10.486 -5.289 1.00 91.81 301 PRO A CA 1
ATOM 2429 C C . PRO A 1 301 ? 22.701 -11.089 -6.454 1.00 91.81 301 PRO A C 1
ATOM 2431 O O . PRO A 1 301 ? 23.058 -10.355 -7.375 1.00 91.81 301 PRO A O 1
ATOM 2434 N N . GLN A 1 302 ? 23.080 -12.369 -6.389 1.00 88.81 302 GLN A N 1
ATOM 2435 C CA . GLN A 1 302 ? 23.865 -13.035 -7.435 1.00 88.81 302 GLN A CA 1
ATOM 2436 C C . GLN A 1 302 ? 22.999 -13.441 -8.630 1.00 88.81 302 GLN A C 1
ATOM 2438 O O . GLN A 1 302 ? 23.478 -13.436 -9.762 1.00 88.81 302 GLN A O 1
ATOM 2443 N N . THR A 1 303 ? 21.741 -13.785 -8.367 1.00 91.31 303 THR A N 1
ATOM 2444 C CA . THR A 1 303 ? 20.794 -14.327 -9.349 1.00 91.31 303 THR A CA 1
ATOM 2445 C C . THR A 1 303 ? 19.605 -13.410 -9.603 1.00 91.31 303 THR A C 1
ATOM 2447 O O . THR A 1 303 ? 18.821 -13.688 -10.503 1.00 91.31 303 THR A O 1
ATOM 2450 N N . ASN A 1 304 ? 19.472 -12.322 -8.834 1.00 95.25 304 ASN A N 1
ATOM 2451 C CA . ASN A 1 304 ? 18.298 -11.450 -8.840 1.00 95.25 304 ASN A CA 1
ATOM 2452 C C . ASN A 1 304 ? 16.988 -12.248 -8.675 1.00 95.25 304 ASN A C 1
ATOM 2454 O O . ASN A 1 304 ? 16.004 -12.019 -9.383 1.00 95.25 304 ASN A O 1
ATOM 2458 N N . SER A 1 305 ? 16.990 -13.199 -7.738 1.00 95.75 305 SER A N 1
ATOM 2459 C CA . SER A 1 305 ? 15.848 -14.055 -7.408 1.00 95.75 305 SER A CA 1
ATOM 2460 C C . SER A 1 305 ? 15.719 -14.261 -5.896 1.00 95.75 305 SER A C 1
ATOM 2462 O O . SER A 1 305 ? 16.666 -14.095 -5.127 1.00 95.75 305 SER A O 1
ATOM 2464 N N . PHE A 1 306 ? 14.515 -14.608 -5.456 1.00 96.75 306 PHE A N 1
ATOM 2465 C CA . PHE A 1 306 ? 14.218 -15.115 -4.127 1.00 96.75 306 PHE A CA 1
ATOM 2466 C C . PHE A 1 306 ? 14.492 -16.616 -4.080 1.00 96.75 306 PHE A C 1
ATOM 2468 O O . PHE A 1 306 ? 13.965 -17.381 -4.890 1.00 96.75 306 PHE A O 1
ATOM 2475 N N . HIS A 1 307 ? 15.287 -17.040 -3.104 1.00 95.12 307 HIS A N 1
ATOM 2476 C CA . HIS A 1 307 ? 15.551 -18.443 -2.828 1.00 95.12 307 HIS A CA 1
ATOM 2477 C C . HIS A 1 307 ? 14.559 -18.952 -1.781 1.00 95.12 307 HIS A C 1
ATOM 2479 O O . HIS A 1 307 ? 14.650 -18.610 -0.600 1.00 95.12 307 HIS A O 1
ATOM 2485 N N . LEU A 1 308 ? 13.597 -19.764 -2.220 1.00 93.75 308 LEU A N 1
ATOM 2486 C CA . LEU A 1 308 ? 12.556 -20.343 -1.371 1.00 93.75 308 LEU A CA 1
ATOM 2487 C C . LEU A 1 308 ? 12.747 -21.867 -1.259 1.00 93.75 308 LEU A C 1
ATOM 2489 O O . LEU A 1 308 ? 13.303 -22.476 -2.172 1.00 93.75 308 LEU A O 1
ATOM 2493 N N . PRO A 1 309 ? 12.244 -22.537 -0.204 1.00 90.94 309 PRO A N 1
ATOM 2494 C CA . PRO A 1 309 ? 12.376 -23.998 -0.040 1.00 90.94 309 PRO A CA 1
ATOM 2495 C C . PRO A 1 309 ? 11.857 -24.843 -1.224 1.00 90.94 309 PRO A C 1
ATOM 2497 O O . PRO A 1 309 ? 12.254 -26.003 -1.414 1.00 90.94 309 PRO A O 1
ATOM 2500 N N . VAL A 1 310 ? 10.965 -24.246 -2.018 1.00 91.06 310 VAL A N 1
ATOM 2501 C CA . VAL A 1 310 ? 10.249 -24.835 -3.160 1.00 91.06 310 VAL A CA 1
ATOM 2502 C C . VAL A 1 310 ? 10.801 -24.408 -4.524 1.00 91.06 310 VAL A C 1
ATOM 2504 O O . VAL A 1 310 ? 10.240 -24.798 -5.544 1.00 91.06 310 VAL A O 1
ATOM 2507 N N . GLY A 1 311 ? 11.895 -23.642 -4.566 1.00 92.88 311 GLY A N 1
ATOM 2508 C CA . GLY A 1 311 ? 12.565 -23.220 -5.801 1.00 92.88 311 GLY A CA 1
ATOM 2509 C C . GLY A 1 311 ? 12.841 -21.717 -5.872 1.00 92.88 311 GLY A C 1
ATOM 2510 O O . GLY A 1 311 ? 12.564 -20.972 -4.929 1.00 92.88 311 GLY A O 1
ATOM 2511 N N . GLU A 1 312 ? 13.386 -21.276 -7.006 1.00 93.69 312 GLU A N 1
ATOM 2512 C CA . GLU A 1 312 ? 13.609 -19.855 -7.287 1.00 93.69 312 GLU A CA 1
ATOM 2513 C C . GLU A 1 312 ? 12.344 -19.164 -7.797 1.00 93.69 312 GLU A C 1
ATOM 2515 O O . GLU A 1 312 ? 11.592 -19.717 -8.602 1.00 93.69 312 GLU A O 1
ATOM 2520 N N . MET A 1 313 ? 12.150 -17.916 -7.370 1.00 96.06 313 MET A N 1
ATOM 2521 C CA . MET A 1 313 ? 11.155 -16.999 -7.929 1.00 96.06 313 MET A CA 1
ATOM 2522 C C . MET A 1 313 ? 11.734 -15.594 -8.054 1.00 96.06 313 MET A C 1
ATOM 2524 O O . MET A 1 313 ? 12.632 -15.226 -7.308 1.00 96.06 313 MET A O 1
ATOM 2528 N N . SER A 1 314 ? 11.205 -14.765 -8.942 1.00 96.75 314 SER A N 1
ATOM 2529 C CA . SER A 1 314 ? 11.550 -13.348 -9.018 1.00 96.75 314 SER A CA 1
ATOM 2530 C C . SER A 1 314 ? 10.369 -12.517 -9.507 1.00 96.75 314 SER A C 1
ATOM 2532 O O . SER A 1 314 ? 9.372 -13.036 -10.011 1.00 96.75 314 SER A O 1
ATOM 2534 N N . ILE A 1 315 ? 10.478 -11.205 -9.337 1.00 98.06 315 ILE A N 1
ATOM 2535 C CA . ILE A 1 315 ? 9.576 -10.245 -9.974 1.00 98.06 315 ILE A CA 1
ATOM 2536 C C . ILE A 1 315 ? 10.071 -10.083 -11.405 1.00 98.06 315 ILE A C 1
ATOM 2538 O O . ILE A 1 315 ? 11.234 -9.759 -11.602 1.00 98.06 315 ILE A O 1
ATOM 2542 N N . THR A 1 316 ? 9.229 -10.316 -12.398 1.00 97.62 316 THR A N 1
ATOM 2543 C CA . THR A 1 316 ? 9.608 -10.333 -13.819 1.00 97.62 316 THR A CA 1
ATOM 2544 C C . THR A 1 316 ? 9.073 -9.109 -14.562 1.00 97.62 316 THR A C 1
ATOM 2546 O O . THR A 1 316 ? 8.235 -8.368 -14.041 1.00 97.62 316 THR A O 1
ATOM 2549 N N . LEU A 1 317 ? 9.501 -8.901 -15.813 1.00 97.69 317 LEU A N 1
ATOM 2550 C CA . LEU A 1 317 ? 8.894 -7.882 -16.684 1.00 97.69 317 LEU A CA 1
ATOM 2551 C C . LEU A 1 317 ? 7.381 -8.102 -16.874 1.00 97.69 317 LEU A C 1
ATOM 2553 O O . LEU A 1 317 ? 6.632 -7.130 -16.957 1.00 97.69 317 LEU A O 1
ATOM 2557 N N . GLN A 1 318 ? 6.919 -9.359 -16.872 1.00 96.88 318 GLN A N 1
ATOM 2558 C CA . GLN A 1 318 ? 5.490 -9.686 -16.883 1.00 96.88 318 GLN A CA 1
ATOM 2559 C C . GLN A 1 318 ? 4.779 -9.136 -15.642 1.00 96.88 318 GLN A C 1
ATOM 2561 O O . GLN A 1 318 ? 3.723 -8.517 -15.767 1.00 96.88 318 GLN A O 1
ATOM 2566 N N . ASP A 1 319 ? 5.357 -9.346 -14.456 1.00 97.62 319 ASP A N 1
ATOM 2567 C CA . ASP A 1 319 ? 4.766 -8.882 -13.200 1.00 97.62 319 ASP A CA 1
ATOM 2568 C C . ASP A 1 319 ? 4.701 -7.349 -13.162 1.00 97.62 319 ASP A C 1
ATOM 2570 O O . ASP A 1 319 ? 3.683 -6.796 -12.767 1.00 97.62 319 ASP A O 1
ATOM 2574 N N . VAL A 1 320 ? 5.734 -6.642 -13.630 1.00 97.31 320 VAL A N 1
ATOM 2575 C CA . VAL A 1 320 ? 5.727 -5.168 -13.693 1.00 97.31 320 VAL A CA 1
ATOM 2576 C C . VAL A 1 320 ? 4.623 -4.655 -14.615 1.00 97.31 320 VAL A C 1
ATOM 2578 O O . VAL A 1 320 ? 3.851 -3.779 -14.217 1.00 97.31 320 VAL A O 1
ATOM 2581 N N . ALA A 1 321 ? 4.532 -5.212 -15.825 1.00 95.88 321 ALA A N 1
ATOM 2582 C CA . ALA A 1 321 ? 3.539 -4.804 -16.808 1.00 95.88 321 ALA A CA 1
ATOM 2583 C C . ALA A 1 321 ? 2.112 -5.039 -16.295 1.00 95.88 321 ALA A C 1
ATOM 2585 O O . ALA A 1 321 ? 1.272 -4.152 -16.394 1.00 95.88 321 ALA A O 1
ATOM 2586 N N . LEU A 1 322 ? 1.847 -6.196 -15.683 1.00 95.81 322 LEU A N 1
ATOM 2587 C CA . LEU A 1 322 ? 0.500 -6.563 -15.250 1.00 95.81 322 LEU A CA 1
ATOM 2588 C C . LEU A 1 322 ? 0.117 -5.993 -13.883 1.00 95.81 322 LEU A C 1
ATOM 2590 O O . LEU A 1 322 ? -1.027 -5.588 -13.716 1.00 95.81 322 LEU A O 1
ATOM 2594 N N . ILE A 1 323 ? 1.028 -5.927 -12.908 1.00 95.88 323 ILE A N 1
ATOM 2595 C CA . ILE A 1 323 ? 0.728 -5.408 -11.563 1.00 95.88 323 ILE A CA 1
ATOM 2596 C C . ILE A 1 323 ? 0.650 -3.884 -11.565 1.00 95.88 323 ILE A C 1
ATOM 2598 O O . ILE A 1 323 ? -0.283 -3.329 -10.987 1.00 95.88 323 ILE A O 1
ATOM 2602 N N . LEU A 1 324 ? 1.616 -3.202 -12.189 1.00 93.56 324 LEU A N 1
ATOM 2603 C CA . LEU A 1 324 ? 1.666 -1.737 -12.184 1.00 93.56 324 LEU A CA 1
ATOM 2604 C C . LEU A 1 324 ? 0.986 -1.106 -13.402 1.00 93.56 324 LEU A C 1
ATOM 2606 O O . LEU A 1 324 ? 0.658 0.075 -13.341 1.00 93.56 324 LEU A O 1
ATOM 2610 N N . GLY A 1 325 ? 0.764 -1.861 -14.483 1.00 93.00 325 GLY A N 1
ATOM 2611 C CA . GLY A 1 325 ? 0.247 -1.302 -15.734 1.00 93.00 325 GLY A CA 1
ATOM 2612 C C . GLY A 1 325 ? 1.280 -0.440 -16.464 1.00 93.00 325 GLY A C 1
ATOM 2613 O O . GLY A 1 325 ? 0.916 0.559 -17.072 1.00 93.00 325 GLY A O 1
ATOM 2614 N N . LEU A 1 326 ? 2.575 -0.763 -16.352 1.00 93.31 326 LEU A N 1
ATOM 2615 C CA . LEU A 1 326 ? 3.654 0.033 -16.947 1.00 93.31 326 LEU A CA 1
ATOM 2616 C C . LEU A 1 326 ? 4.117 -0.517 -18.295 1.00 93.31 326 LEU A C 1
ATOM 2618 O O . LEU A 1 326 ? 4.242 -1.729 -18.475 1.00 93.31 326 LEU A O 1
ATOM 2622 N N . HIS A 1 327 ? 4.476 0.389 -19.205 1.00 92.12 327 HIS A N 1
ATOM 2623 C CA . HIS A 1 327 ? 5.145 0.030 -20.451 1.00 92.12 327 HIS A CA 1
ATOM 2624 C C . HIS A 1 327 ? 6.545 -0.543 -20.170 1.00 92.12 327 HIS A C 1
ATOM 2626 O O . HIS A 1 327 ? 7.349 0.060 -19.452 1.00 92.12 327 HIS A O 1
ATOM 2632 N N . ILE A 1 328 ? 6.818 -1.734 -20.706 1.00 94.56 328 ILE A N 1
ATOM 2633 C CA . ILE A 1 328 ? 8.078 -2.472 -20.506 1.00 94.56 328 ILE A CA 1
ATOM 2634 C C . ILE A 1 328 ? 8.928 -2.575 -21.775 1.00 94.56 328 ILE A C 1
ATOM 2636 O O . ILE A 1 328 ? 10.105 -2.918 -21.677 1.00 94.56 328 ILE A O 1
ATOM 2640 N N . ASP A 1 329 ? 8.351 -2.310 -22.944 1.00 92.62 329 ASP A N 1
ATOM 2641 C CA . ASP A 1 329 ? 9.079 -2.299 -24.212 1.00 92.62 329 ASP A CA 1
ATOM 2642 C C . ASP A 1 329 ? 9.602 -0.879 -24.504 1.00 92.62 329 ASP A C 1
ATOM 2644 O O . ASP A 1 329 ? 9.327 0.052 -23.752 1.00 92.62 329 ASP A O 1
ATOM 2648 N N . GLY A 1 330 ? 10.423 -0.722 -25.536 1.00 93.06 330 GLY A N 1
ATOM 2649 C CA . GLY A 1 330 ? 11.043 0.544 -25.917 1.00 93.06 330 GLY A CA 1
ATOM 2650 C C . GLY A 1 330 ? 12.441 0.777 -25.327 1.00 93.06 330 GLY A C 1
ATOM 2651 O O . GLY A 1 330 ? 13.029 -0.137 -24.727 1.00 93.06 330 GLY A O 1
ATOM 2652 N N . PRO A 1 331 ? 13.015 1.977 -25.538 1.00 93.19 331 PRO A N 1
ATOM 2653 C CA . PRO A 1 331 ? 14.396 2.260 -25.173 1.00 93.19 331 PRO A CA 1
ATOM 2654 C C . PRO A 1 331 ? 14.643 2.232 -23.665 1.00 93.19 331 PRO A C 1
ATOM 2656 O O . PRO A 1 331 ? 13.754 2.500 -22.850 1.00 93.19 331 PRO A O 1
ATOM 2659 N N . ALA A 1 332 ? 15.884 1.944 -23.281 1.00 92.75 332 ALA A N 1
ATOM 2660 C CA . ALA A 1 332 ? 16.326 2.005 -21.890 1.00 92.75 332 ALA A CA 1
ATOM 2661 C C . ALA A 1 332 ? 16.186 3.422 -21.296 1.00 92.75 332 ALA A C 1
ATOM 2663 O O . ALA A 1 332 ? 16.570 4.410 -21.926 1.00 92.75 332 ALA A O 1
ATOM 2664 N N . LEU A 1 333 ? 15.718 3.537 -20.044 1.00 91.31 333 LEU A N 1
ATOM 2665 C CA . LEU A 1 333 ? 15.566 4.828 -19.358 1.00 91.31 333 LEU A CA 1
ATOM 2666 C C . LEU A 1 333 ? 16.925 5.360 -18.866 1.00 91.31 333 LEU A C 1
ATOM 2668 O O . LEU A 1 333 ? 17.274 5.262 -17.685 1.00 91.31 333 LEU A O 1
ATOM 2672 N N . VAL A 1 334 ? 17.702 5.942 -19.776 1.00 86.88 334 VAL A N 1
ATOM 2673 C CA . VAL A 1 334 ? 18.981 6.613 -19.504 1.00 86.88 334 VAL A CA 1
ATOM 2674 C C . VAL A 1 334 ? 18.904 8.018 -20.071 1.00 86.88 334 VAL A C 1
ATOM 2676 O O . VAL A 1 334 ? 18.677 8.187 -21.263 1.00 86.88 334 VAL A O 1
ATOM 2679 N N . GLY A 1 335 ? 19.090 9.040 -19.238 1.00 75.69 335 GLY A N 1
ATOM 2680 C CA . GLY A 1 335 ? 19.073 10.407 -19.748 1.00 75.69 335 GLY A CA 1
ATOM 2681 C C . GLY A 1 335 ? 20.430 10.947 -20.128 1.00 75.69 335 GLY A C 1
ATOM 2682 O O . GLY A 1 335 ? 2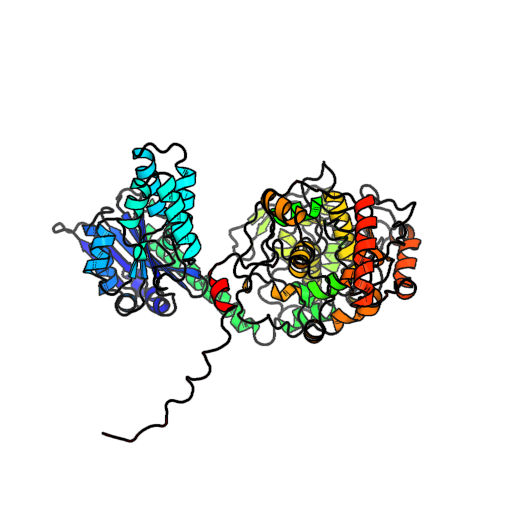1.491 10.364 -19.895 1.00 75.69 335 GLY A O 1
ATOM 2683 N N . HIS A 1 336 ? 20.346 12.119 -20.737 1.00 78.00 336 HIS A N 1
ATOM 2684 C CA . HIS A 1 336 ? 21.471 12.835 -21.293 1.00 78.00 336 HIS A CA 1
ATOM 2685 C C . HIS A 1 336 ? 22.105 13.771 -20.262 1.00 78.00 336 HIS A C 1
ATOM 2687 O O . HIS A 1 336 ? 21.448 14.291 -19.356 1.00 78.00 336 HIS A O 1
ATOM 2693 N N . ASN A 1 337 ? 23.394 14.050 -20.450 1.00 79.75 337 ASN A N 1
ATOM 2694 C CA . ASN A 1 337 ? 24.097 15.075 -19.688 1.00 79.75 337 ASN A CA 1
ATOM 2695 C C . ASN A 1 337 ? 23.726 16.463 -20.225 1.00 79.75 337 ASN A C 1
ATOM 2697 O O . ASN A 1 337 ? 24.446 17.054 -21.024 1.00 79.75 337 ASN A O 1
ATOM 2701 N N . VAL A 1 338 ? 22.571 16.959 -19.787 1.00 84.50 338 VAL A N 1
ATOM 2702 C CA . VAL A 1 338 ? 21.932 18.202 -20.263 1.00 84.50 338 VAL A CA 1
ATOM 2703 C C . VAL A 1 338 ? 22.113 19.403 -19.341 1.00 84.50 338 VAL A C 1
ATOM 2705 O O . VAL A 1 338 ? 21.816 20.520 -19.751 1.00 84.50 338 VAL A O 1
ATOM 2708 N N . VAL A 1 339 ? 22.619 19.191 -18.123 1.00 86.25 339 VAL A N 1
ATOM 2709 C CA . VAL A 1 339 ? 22.831 20.251 -17.127 1.00 86.25 339 VAL A CA 1
ATOM 2710 C C . VAL A 1 339 ? 24.323 20.485 -16.901 1.00 86.25 339 VAL A C 1
ATOM 2712 O O . VAL A 1 339 ? 25.058 19.522 -16.670 1.00 86.25 339 VAL A O 1
ATOM 2715 N N . GLY A 1 340 ? 24.776 21.736 -16.982 1.00 84.88 340 GLY A N 1
ATOM 2716 C CA . GLY A 1 340 ? 26.162 22.170 -16.772 1.00 84.88 340 GLY A CA 1
ATOM 2717 C C . GLY A 1 340 ? 26.655 23.161 -17.834 1.00 84.88 340 GLY A C 1
ATOM 2718 O O . GLY A 1 340 ? 25.962 23.454 -18.806 1.00 84.88 340 GLY A O 1
ATOM 2719 N N . ALA A 1 341 ? 27.877 23.674 -17.667 1.00 82.38 341 ALA A N 1
ATOM 2720 C CA . ALA A 1 341 ? 28.458 24.655 -18.587 1.00 82.38 341 ALA A CA 1
ATOM 2721 C C . ALA A 1 341 ? 28.488 24.140 -20.041 1.00 82.38 341 ALA A C 1
ATOM 2723 O O . ALA A 1 341 ? 28.966 23.037 -20.307 1.00 82.38 341 ALA A O 1
ATOM 2724 N N . GLY A 1 342 ? 27.966 24.943 -20.976 1.00 81.69 342 GLY A N 1
ATOM 2725 C CA . GLY A 1 342 ? 27.887 24.597 -22.402 1.00 81.69 342 GLY A CA 1
ATOM 2726 C C . GLY A 1 342 ? 26.833 23.540 -22.760 1.00 81.69 342 GLY A C 1
ATOM 2727 O O . GLY A 1 342 ? 26.838 23.043 -23.883 1.00 81.69 342 GLY A O 1
ATOM 2728 N N . ARG A 1 343 ? 25.949 23.169 -21.824 1.00 87.25 343 ARG A N 1
ATOM 2729 C CA . ARG A 1 343 ? 24.831 22.239 -22.047 1.00 87.25 343 ARG A CA 1
ATOM 2730 C C . ARG A 1 343 ? 23.505 23.002 -22.119 1.00 87.25 343 ARG A C 1
ATOM 2732 O O . ARG A 1 343 ? 23.481 24.223 -21.991 1.00 87.25 343 ARG A O 1
ATOM 2739 N N . ARG A 1 344 ? 22.405 22.272 -22.335 1.00 89.69 344 ARG A N 1
ATOM 2740 C CA . ARG A 1 344 ? 21.060 22.841 -22.504 1.00 89.69 344 ARG A CA 1
ATOM 2741 C C . ARG A 1 344 ? 20.642 23.751 -21.345 1.00 89.69 344 ARG A C 1
ATOM 2743 O O . ARG A 1 344 ? 20.156 24.847 -21.591 1.00 89.69 344 ARG A O 1
ATOM 2750 N N . TRP A 1 345 ? 20.829 23.298 -20.109 1.00 92.88 345 TRP A N 1
ATOM 2751 C CA . TRP A 1 345 ? 20.582 24.105 -18.915 1.00 92.88 345 TRP A CA 1
ATOM 2752 C C . TRP A 1 345 ? 21.896 24.333 -18.174 1.00 92.88 345 TRP A C 1
ATOM 2754 O O . TRP A 1 345 ? 22.684 23.402 -17.997 1.00 92.88 345 TRP A O 1
ATOM 2764 N N . LEU A 1 346 ? 22.139 25.562 -17.719 1.00 90.31 346 LEU A N 1
ATOM 2765 C CA . LEU A 1 346 ? 23.364 25.895 -16.993 1.00 90.31 346 LEU A CA 1
ATOM 2766 C C . LEU A 1 346 ? 23.387 25.227 -15.607 1.00 90.31 346 LEU A C 1
ATOM 2768 O O . LEU A 1 346 ? 24.428 24.716 -15.187 1.00 90.31 346 LEU A O 1
ATOM 2772 N N . SER A 1 347 ? 22.236 25.176 -14.931 1.00 90.69 347 SER A N 1
ATOM 2773 C CA . SER A 1 347 ? 22.050 24.570 -13.611 1.00 90.69 347 SER A CA 1
ATOM 2774 C C . SER A 1 347 ? 20.737 23.772 -13.504 1.00 90.69 347 SER A C 1
ATOM 2776 O O . SER A 1 347 ? 19.861 23.859 -14.366 1.00 90.69 347 SER A O 1
ATOM 2778 N N . TRP A 1 348 ? 20.587 22.950 -12.455 1.00 90.69 348 TRP A N 1
ATOM 2779 C CA . TRP A 1 348 ? 19.330 22.223 -12.228 1.00 90.69 348 TRP A CA 1
ATOM 2780 C C . TRP A 1 348 ? 18.156 23.136 -11.846 1.00 90.69 348 TRP A C 1
ATOM 2782 O O . TRP A 1 348 ? 17.049 22.834 -12.292 1.00 90.69 348 TRP A O 1
ATOM 2792 N N . PRO A 1 349 ? 18.345 24.230 -11.075 1.00 91.50 349 PRO A N 1
ATOM 2793 C CA . PRO A 1 349 ? 17.306 25.241 -10.912 1.00 91.50 349 PRO A CA 1
ATOM 2794 C C . PRO A 1 349 ? 16.789 25.787 -12.243 1.00 91.50 349 PRO A C 1
ATOM 2796 O O . PRO A 1 349 ? 15.579 25.785 -12.428 1.00 91.50 349 PRO A O 1
ATOM 2799 N N . ASP A 1 350 ? 17.666 26.100 -13.207 1.00 92.19 350 ASP A N 1
ATOM 2800 C CA . ASP A 1 350 ? 17.232 26.582 -14.532 1.00 92.19 350 ASP A CA 1
ATOM 2801 C C . ASP A 1 350 ? 16.364 25.545 -15.262 1.00 92.19 350 ASP A C 1
ATOM 2803 O O . ASP A 1 350 ? 15.349 25.880 -15.865 1.00 92.19 350 ASP A O 1
ATOM 2807 N N . CYS A 1 351 ? 16.734 24.262 -15.179 1.00 92.56 351 CYS A N 1
ATOM 2808 C CA . CYS A 1 351 ? 15.933 23.162 -15.725 1.00 92.56 351 CYS A CA 1
ATOM 2809 C C . CYS A 1 351 ? 14.555 23.059 -15.047 1.00 92.56 351 CYS A C 1
ATOM 2811 O O . CYS A 1 351 ? 13.547 22.806 -15.706 1.00 92.56 351 CYS A O 1
ATOM 2813 N N . CYS A 1 352 ? 14.499 23.272 -13.731 1.00 93.69 352 CYS A N 1
ATOM 2814 C CA . CYS A 1 352 ? 13.258 23.263 -12.964 1.00 93.69 352 CYS A CA 1
ATOM 2815 C C . CYS A 1 352 ? 12.365 24.469 -13.284 1.00 93.69 352 CYS A C 1
ATOM 2817 O O . CYS A 1 352 ? 11.163 24.295 -13.481 1.00 93.69 352 CYS A O 1
ATOM 2819 N N . ASP A 1 353 ? 12.938 25.667 -13.369 1.00 93.31 353 ASP A N 1
ATOM 2820 C CA . ASP A 1 353 ? 12.225 26.891 -13.733 1.00 93.31 353 ASP A CA 1
ATOM 2821 C C . ASP A 1 353 ? 11.653 26.802 -15.155 1.00 93.31 353 ASP A C 1
ATOM 2823 O O . ASP A 1 353 ? 10.498 27.159 -15.376 1.00 93.31 353 ASP A O 1
ATOM 2827 N N . ASP A 1 354 ? 12.405 26.244 -16.105 1.00 93.62 354 ASP A N 1
ATOM 2828 C CA . ASP A 1 354 ? 11.944 26.022 -17.480 1.00 93.62 354 ASP A CA 1
ATOM 2829 C C . ASP A 1 354 ? 10.782 25.006 -17.534 1.00 93.62 354 ASP A C 1
ATOM 2831 O O . ASP A 1 354 ? 9.675 25.314 -17.990 1.00 93.62 354 ASP A O 1
ATOM 2835 N N . LEU A 1 355 ? 10.991 23.801 -16.986 1.00 94.12 355 LEU A N 1
ATOM 2836 C CA . LEU A 1 355 ? 10.062 22.676 -17.151 1.00 94.12 355 LEU A CA 1
ATOM 2837 C C . LEU A 1 355 ? 8.857 22.689 -16.207 1.00 94.12 355 LEU A C 1
ATOM 2839 O O . LEU A 1 355 ? 7.803 22.159 -16.568 1.00 94.12 355 LEU A O 1
ATOM 2843 N N . LEU A 1 356 ? 8.996 23.258 -15.007 1.00 93.50 356 LEU A N 1
ATOM 2844 C CA . LEU A 1 356 ? 7.930 23.336 -14.001 1.00 93.50 356 LEU A CA 1
ATOM 2845 C C . LEU A 1 356 ? 7.426 24.770 -13.778 1.00 93.50 356 LEU A C 1
ATOM 2847 O O . LEU A 1 356 ? 6.406 24.958 -13.116 1.00 93.50 356 LEU A O 1
ATOM 2851 N N . GLY A 1 357 ? 8.101 25.780 -14.331 1.00 92.50 357 GLY A N 1
ATOM 2852 C CA . GLY A 1 357 ? 7.743 27.196 -14.195 1.00 92.50 357 GLY A CA 1
ATOM 2853 C C . GLY A 1 357 ? 8.285 27.873 -12.936 1.00 92.50 357 GLY A C 1
ATOM 2854 O O . GLY A 1 357 ? 8.173 29.090 -12.816 1.00 92.50 357 GLY A O 1
ATOM 2855 N N . GLN A 1 358 ? 8.826 27.104 -11.988 1.00 89.19 358 GLN A N 1
ATOM 2856 C CA . GLN A 1 358 ? 9.407 27.622 -10.750 1.00 89.19 358 GLN A CA 1
ATOM 2857 C C . GLN A 1 358 ? 10.274 26.577 -10.041 1.00 89.19 358 GLN A C 1
ATOM 2859 O O . GLN A 1 358 ? 9.999 25.376 -10.091 1.00 89.19 358 GLN A O 1
ATOM 2864 N N . HIS A 1 359 ? 11.256 27.063 -9.292 1.00 89.56 359 HIS A N 1
ATOM 2865 C CA . HIS A 1 359 ? 12.127 26.310 -8.406 1.00 89.56 359 HIS A CA 1
ATOM 2866 C C . HIS A 1 359 ? 12.082 26.904 -6.980 1.00 89.56 359 HIS A C 1
ATOM 2868 O O . HIS A 1 359 ? 12.078 28.128 -6.807 1.00 89.56 359 HIS A O 1
ATOM 2874 N N . PRO A 1 360 ? 12.059 26.078 -5.916 1.00 83.25 360 PRO A N 1
ATOM 2875 C CA . PRO A 1 360 ? 12.025 26.569 -4.543 1.00 83.25 360 PRO A CA 1
ATOM 2876 C C . PRO A 1 360 ? 13.305 27.332 -4.176 1.00 83.25 360 PRO A C 1
ATOM 2878 O O . PRO A 1 360 ? 14.420 26.867 -4.411 1.00 83.25 360 PRO A O 1
ATOM 2881 N N . GLN A 1 361 ? 13.170 28.479 -3.507 1.00 74.12 361 GLN A N 1
ATOM 2882 C CA . GLN A 1 361 ? 14.327 29.127 -2.883 1.00 74.12 361 GLN A CA 1
ATOM 2883 C C . GLN A 1 361 ? 14.676 28.445 -1.548 1.00 74.12 361 GLN A C 1
ATOM 2885 O O . GLN A 1 361 ? 13.847 27.800 -0.903 1.00 74.12 361 GLN A O 1
ATOM 2890 N N . ARG A 1 362 ? 15.922 28.634 -1.104 1.00 66.75 362 ARG A N 1
ATOM 2891 C CA . ARG A 1 362 ? 16.523 27.941 0.047 1.00 66.75 362 ARG A CA 1
ATOM 2892 C C . ARG A 1 362 ? 15.778 28.109 1.383 1.00 66.75 362 ARG A C 1
ATOM 2894 O O . ARG A 1 362 ? 15.783 27.169 2.174 1.00 66.75 362 ARG A O 1
ATOM 2901 N N . ASP A 1 363 ? 15.174 29.275 1.634 1.00 68.38 363 ASP A N 1
ATOM 2902 C CA . ASP A 1 363 ? 14.646 29.678 2.953 1.00 68.38 363 ASP A CA 1
ATOM 2903 C C . ASP A 1 363 ? 13.149 30.066 2.943 1.00 68.38 363 ASP A C 1
ATOM 2905 O O . ASP A 1 363 ? 12.687 30.863 3.765 1.00 68.38 363 ASP A O 1
ATOM 2909 N N . VAL A 1 364 ? 12.358 29.503 2.024 1.00 62.09 364 VAL A N 1
ATOM 2910 C CA . VAL A 1 364 ? 10.944 29.883 1.852 1.00 62.09 364 VAL A CA 1
ATOM 2911 C C . VAL A 1 364 ? 10.021 29.159 2.836 1.00 62.09 364 VAL A C 1
ATOM 2913 O O . VAL A 1 364 ? 10.153 27.969 3.133 1.00 62.09 364 VAL A O 1
ATOM 2916 N N . VAL A 1 365 ? 9.063 29.921 3.365 1.00 65.44 365 VAL A N 1
ATOM 2917 C CA . VAL A 1 365 ? 7.940 29.432 4.168 1.00 65.44 365 VAL A CA 1
ATOM 2918 C C . VAL A 1 365 ? 6.841 28.974 3.216 1.00 65.44 365 VAL A C 1
ATOM 2920 O O . VAL A 1 365 ? 6.264 29.799 2.515 1.00 65.44 365 VAL A O 1
ATOM 2923 N N . TYR A 1 366 ? 6.511 27.687 3.220 1.00 68.19 366 TYR A N 1
ATOM 2924 C CA . TYR A 1 366 ? 5.392 27.166 2.434 1.00 68.19 366 TYR A CA 1
ATOM 2925 C C . TYR A 1 366 ? 4.131 27.133 3.276 1.00 68.19 366 TYR A C 1
ATOM 2927 O O . TYR A 1 366 ? 4.178 26.688 4.422 1.00 68.19 366 TYR A O 1
ATOM 2935 N N . VAL A 1 367 ? 3.013 27.578 2.719 1.00 65.56 367 VAL A N 1
ATOM 2936 C CA . VAL A 1 367 ? 1.708 27.548 3.379 1.00 65.56 367 VAL A CA 1
ATOM 2937 C C . VAL A 1 367 ? 0.947 26.319 2.889 1.00 65.56 367 VAL A C 1
ATOM 2939 O O . VAL A 1 367 ? 0.966 26.014 1.701 1.00 65.56 367 VAL A O 1
ATOM 2942 N N . ASP A 1 368 ? 0.331 25.589 3.811 1.00 64.06 368 ASP A N 1
ATOM 2943 C CA . ASP A 1 368 ? -0.516 24.440 3.502 1.00 64.06 368 ASP A CA 1
ATOM 2944 C C . ASP A 1 368 ? -1.717 24.911 2.657 1.00 64.06 368 ASP A C 1
ATOM 2946 O O . ASP A 1 368 ? -2.459 25.791 3.116 1.00 64.06 368 ASP A O 1
ATOM 2950 N N . PRO A 1 369 ? -1.930 24.349 1.450 1.00 62.72 369 PRO A N 1
ATOM 2951 C CA . PRO A 1 369 ? -3.017 24.772 0.567 1.00 62.72 369 PRO A CA 1
ATOM 2952 C C . PRO A 1 369 ? -4.406 24.558 1.190 1.00 62.72 369 PRO A C 1
ATOM 2954 O O . PRO A 1 369 ? -5.349 25.257 0.836 1.00 62.72 369 PRO A O 1
ATOM 2957 N N . PHE A 1 370 ? -4.531 23.662 2.173 1.00 62.06 370 PHE A N 1
ATOM 2958 C CA . PHE A 1 370 ? -5.787 23.352 2.861 1.00 62.06 370 PHE A CA 1
ATOM 2959 C C . PHE A 1 370 ? -5.956 24.094 4.187 1.00 62.06 370 PHE A C 1
ATOM 2961 O O . PHE A 1 370 ? -7.023 24.054 4.807 1.00 62.06 370 PHE A O 1
ATOM 2968 N N . ASN A 1 371 ? -4.896 24.730 4.688 1.00 68.88 371 ASN A N 1
ATOM 2969 C CA . ASN A 1 371 ? -4.939 25.463 5.943 1.00 68.88 371 ASN A CA 1
ATOM 2970 C C . ASN A 1 371 ? -3.910 26.600 5.950 1.00 68.88 371 ASN A C 1
ATOM 2972 O O . ASN A 1 371 ? -2.779 26.393 6.392 1.00 68.88 371 ASN A O 1
ATOM 2976 N N . PRO A 1 372 ? -4.317 27.837 5.614 1.00 72.19 372 PRO A N 1
ATOM 2977 C CA . PRO A 1 372 ? -3.413 28.985 5.548 1.00 72.19 372 PRO A CA 1
ATOM 2978 C C . PRO A 1 372 ? -2.661 29.311 6.850 1.00 72.19 372 PRO A C 1
ATOM 2980 O O . PRO A 1 372 ? -1.708 30.086 6.850 1.00 72.19 372 PRO A O 1
ATOM 2983 N N . ARG A 1 373 ? -3.086 28.738 7.986 1.00 71.69 373 ARG A N 1
ATOM 2984 C CA . ARG A 1 373 ? -2.430 28.892 9.296 1.00 71.69 373 ARG A CA 1
ATOM 2985 C C . ARG A 1 373 ? -1.298 27.892 9.527 1.00 71.69 373 ARG A C 1
ATOM 2987 O O . ARG A 1 373 ? -0.549 28.038 10.490 1.00 71.69 373 ARG A O 1
ATOM 2994 N N . VAL A 1 374 ? -1.200 26.853 8.703 1.00 65.56 374 VAL A N 1
ATOM 2995 C CA . VAL A 1 374 ? -0.131 25.859 8.759 1.00 65.56 374 VAL A CA 1
ATOM 2996 C C . VAL A 1 374 ? 0.917 26.274 7.746 1.00 65.56 374 VAL A C 1
ATOM 2998 O O . VAL A 1 374 ? 0.689 26.250 6.544 1.00 65.56 374 VAL A O 1
ATOM 3001 N N . SER A 1 375 ? 2.085 26.657 8.247 1.00 67.81 375 SER A N 1
ATOM 3002 C CA . SER A 1 375 ? 3.228 26.978 7.407 1.00 67.81 375 SER A CA 1
ATOM 3003 C C . SER A 1 375 ? 4.416 26.094 7.761 1.00 67.81 375 SER A C 1
ATOM 3005 O O . SER A 1 375 ? 4.703 25.880 8.940 1.00 67.81 375 SER A O 1
ATOM 3007 N N . SER A 1 376 ? 5.131 25.607 6.758 1.00 63.47 376 SER A N 1
ATOM 3008 C CA . SER A 1 376 ? 6.329 24.795 6.901 1.00 63.47 376 SER A CA 1
ATOM 3009 C C . SER A 1 376 ? 7.527 25.590 6.396 1.00 63.47 376 SER A C 1
ATOM 3011 O O . SER A 1 376 ? 7.638 25.854 5.202 1.00 63.47 376 SER A O 1
ATOM 3013 N N . LYS A 1 377 ? 8.453 25.942 7.293 1.00 66.69 377 LYS A N 1
ATOM 3014 C CA . LYS A 1 377 ? 9.796 26.386 6.896 1.00 66.69 377 LYS A CA 1
ATOM 3015 C C . LYS A 1 377 ? 10.623 25.156 6.577 1.00 66.69 377 LYS A C 1
ATOM 3017 O O . LYS A 1 377 ? 10.807 24.309 7.451 1.00 66.69 377 LYS A O 1
ATOM 3022 N N . PHE A 1 378 ? 11.109 25.057 5.350 1.00 61.62 378 PHE A N 1
ATOM 3023 C CA . PHE A 1 378 ? 12.073 24.030 4.984 1.00 61.62 378 PHE A CA 1
ATOM 3024 C C . PHE A 1 378 ? 13.430 24.700 4.787 1.00 61.62 378 PHE A C 1
ATOM 3026 O O . PHE A 1 378 ? 13.515 25.700 4.086 1.00 61.62 378 PHE A O 1
ATOM 3033 N N . ARG A 1 379 ? 14.472 24.187 5.448 1.00 62.12 379 ARG A N 1
ATOM 3034 C CA . ARG A 1 379 ? 15.852 24.647 5.255 1.00 62.12 379 ARG A CA 1
ATOM 3035 C C . ARG A 1 379 ? 16.600 23.568 4.493 1.00 62.12 379 ARG A C 1
ATOM 3037 O O . ARG A 1 379 ? 16.847 22.505 5.055 1.00 62.12 379 ARG A O 1
ATOM 3044 N N . MET A 1 380 ? 16.972 23.847 3.249 1.00 64.88 380 MET A N 1
ATOM 3045 C CA . MET A 1 380 ? 17.870 22.973 2.490 1.00 64.88 380 MET A CA 1
ATOM 3046 C C . MET A 1 380 ? 19.327 23.407 2.657 1.00 64.88 380 MET A C 1
ATOM 3048 O O . MET A 1 380 ? 19.648 24.603 2.704 1.00 64.88 380 MET A O 1
ATOM 3052 N N . GLY A 1 381 ? 20.234 22.429 2.709 1.00 61.53 381 GLY A N 1
ATOM 3053 C CA . GLY A 1 381 ? 21.656 22.689 2.497 1.00 61.53 381 GLY A CA 1
ATOM 3054 C C . GLY A 1 381 ? 21.887 23.274 1.098 1.00 61.53 381 GLY A C 1
ATOM 3055 O O . GLY A 1 381 ? 21.173 22.925 0.159 1.00 61.53 381 GLY A O 1
ATOM 3056 N N . GLN A 1 382 ? 22.884 24.154 0.940 1.00 63.25 382 GLN A N 1
ATOM 3057 C CA . GLN A 1 382 ? 23.154 24.841 -0.337 1.00 63.25 382 GLN A CA 1
ATOM 3058 C C . GLN A 1 382 ? 23.308 23.877 -1.524 1.00 63.25 382 GLN A C 1
ATOM 3060 O O . GLN A 1 382 ? 22.759 24.144 -2.584 1.00 63.25 382 GLN A O 1
ATOM 3065 N N . ALA A 1 383 ? 23.998 22.745 -1.346 1.00 63.00 383 ALA A N 1
ATOM 3066 C CA . ALA A 1 383 ? 24.202 21.763 -2.415 1.00 63.00 383 ALA A CA 1
ATOM 3067 C C . ALA A 1 383 ? 22.924 20.977 -2.777 1.00 63.00 383 ALA A C 1
ATOM 3069 O O . ALA A 1 383 ? 22.681 20.685 -3.947 1.00 63.00 383 ALA A O 1
ATOM 3070 N N . GLN A 1 384 ? 22.078 20.664 -1.789 1.00 72.81 384 GLN A N 1
ATOM 3071 C CA . GLN A 1 384 ? 20.814 19.958 -2.028 1.00 72.81 384 GLN A CA 1
ATOM 3072 C C . GLN A 1 384 ? 19.807 20.860 -2.740 1.00 72.81 384 GLN A C 1
ATOM 3074 O O . GLN A 1 384 ? 19.136 20.408 -3.660 1.00 72.81 384 GLN A O 1
ATOM 3079 N N . ALA A 1 385 ? 19.751 22.147 -2.379 1.00 73.38 385 ALA A N 1
ATOM 3080 C CA . ALA A 1 385 ? 18.886 23.127 -3.041 1.00 73.38 385 ALA A CA 1
ATOM 3081 C C . ALA A 1 385 ? 19.226 23.332 -4.529 1.00 73.38 385 ALA A C 1
ATOM 3083 O O . ALA A 1 385 ? 18.460 23.954 -5.244 1.00 73.38 385 ALA A O 1
ATOM 3084 N N . GLN A 1 386 ? 20.383 22.846 -4.988 1.00 82.38 386 GLN A N 1
ATOM 3085 C CA . GLN A 1 386 ? 20.839 22.944 -6.375 1.00 82.38 386 GLN A CA 1
ATOM 3086 C C . GLN A 1 386 ? 20.647 21.647 -7.165 1.00 82.38 386 GLN A C 1
ATOM 3088 O O . GLN A 1 386 ? 21.027 21.594 -8.326 1.00 82.38 386 GLN A O 1
ATOM 3093 N N . THR A 1 387 ? 20.152 20.569 -6.553 1.00 83.88 387 THR A N 1
ATOM 3094 C CA . THR A 1 387 ? 20.074 19.243 -7.201 1.00 83.88 387 THR A CA 1
ATOM 3095 C C . THR A 1 387 ? 18.800 18.468 -6.869 1.00 83.88 387 THR A C 1
ATOM 3097 O O . THR A 1 387 ? 18.477 17.505 -7.571 1.00 83.88 387 THR A O 1
ATOM 3100 N N . CYS A 1 388 ? 18.055 18.891 -5.846 1.00 86.50 388 CYS A N 1
ATOM 3101 C CA . CYS A 1 388 ? 16.867 18.216 -5.345 1.00 86.50 388 CYS A CA 1
ATOM 3102 C C . CYS A 1 388 ? 15.707 19.189 -5.093 1.00 86.50 388 CYS A C 1
ATOM 3104 O O . CYS A 1 388 ? 15.916 20.357 -4.779 1.00 86.50 388 CYS A O 1
ATOM 3106 N N . LEU A 1 389 ? 14.479 18.666 -5.139 1.00 85.12 389 LEU A N 1
ATOM 3107 C CA . LEU A 1 389 ? 13.259 19.358 -4.722 1.00 85.12 389 LEU A CA 1
ATOM 3108 C C . LEU A 1 389 ? 12.675 18.721 -3.452 1.00 85.12 389 LEU A C 1
ATOM 3110 O O . LEU A 1 389 ? 12.634 17.492 -3.360 1.00 85.12 389 LEU A O 1
ATOM 3114 N N . PRO A 1 390 ? 12.148 19.501 -2.491 1.00 80.75 390 PRO A N 1
ATOM 3115 C CA . PRO A 1 390 ? 11.384 18.946 -1.379 1.00 80.75 390 PRO A CA 1
ATOM 3116 C C . PRO A 1 390 ? 10.059 18.349 -1.866 1.00 80.75 390 PRO A C 1
ATOM 3118 O O . PRO A 1 390 ? 9.267 19.026 -2.525 1.00 80.75 390 PRO A O 1
ATOM 3121 N N . LEU A 1 391 ? 9.743 17.118 -1.461 1.00 79.12 391 LEU A N 1
ATOM 3122 C CA . LEU A 1 391 ? 8.496 16.449 -1.860 1.00 79.12 391 LEU A CA 1
ATOM 3123 C C . LEU A 1 391 ? 7.249 17.212 -1.416 1.00 79.12 391 LEU A C 1
ATOM 3125 O O . LEU A 1 391 ? 6.259 17.285 -2.140 1.00 79.12 391 LEU A O 1
ATOM 3129 N N . ARG A 1 392 ? 7.296 17.802 -0.218 1.00 77.00 392 ARG A N 1
ATOM 3130 C CA . ARG A 1 392 ? 6.202 18.628 0.303 1.00 77.00 392 ARG A CA 1
ATOM 3131 C C . ARG A 1 392 ? 5.982 19.873 -0.552 1.00 77.00 392 ARG A C 1
ATOM 3133 O O . ARG A 1 392 ? 4.834 20.221 -0.790 1.00 77.00 392 ARG A O 1
ATOM 3140 N N . TRP A 1 393 ? 7.062 20.507 -1.011 1.00 81.44 393 TRP A N 1
ATOM 3141 C CA . TRP A 1 393 ? 6.970 21.654 -1.908 1.00 81.44 393 TRP A CA 1
ATOM 3142 C C . TRP A 1 393 ? 6.316 21.247 -3.222 1.00 81.44 393 TRP A C 1
ATOM 3144 O O . TRP A 1 393 ? 5.299 21.817 -3.586 1.00 81.44 393 TRP A O 1
ATOM 3154 N N . LEU A 1 394 ? 6.823 20.198 -3.873 1.00 80.75 394 LEU A N 1
ATOM 3155 C CA . LEU A 1 394 ? 6.280 19.723 -5.144 1.00 80.75 394 LEU A CA 1
ATOM 3156 C C . LEU A 1 394 ? 4.783 19.379 -5.024 1.00 80.75 394 LEU A C 1
ATOM 3158 O O . LEU A 1 394 ? 3.986 19.781 -5.865 1.00 80.75 394 LEU A O 1
ATOM 3162 N N . ARG A 1 395 ? 4.380 18.717 -3.930 1.00 78.25 395 ARG A N 1
ATOM 3163 C CA . ARG A 1 395 ? 2.966 18.419 -3.651 1.00 78.25 395 ARG A CA 1
ATOM 3164 C C . ARG A 1 395 ? 2.130 19.674 -3.451 1.00 78.25 395 ARG A C 1
ATOM 3166 O O . ARG A 1 395 ? 1.081 19.773 -4.057 1.00 78.25 395 ARG A O 1
ATOM 3173 N N . TRP A 1 396 ? 2.540 20.597 -2.587 1.00 79.31 396 TRP A N 1
ATOM 3174 C CA . TRP A 1 396 ? 1.712 21.757 -2.233 1.00 79.31 396 TRP A CA 1
ATOM 3175 C C . TRP A 1 396 ? 1.657 22.812 -3.334 1.00 79.31 396 TRP A C 1
ATOM 3177 O O . TRP A 1 396 ? 0.619 23.431 -3.529 1.00 79.31 396 TRP A O 1
ATOM 3187 N N . THR A 1 397 ? 2.752 22.990 -4.065 1.00 81.69 397 THR A N 1
ATOM 3188 C CA . THR A 1 397 ? 2.879 23.991 -5.125 1.00 81.69 397 THR A CA 1
ATOM 3189 C C . THR A 1 397 ? 2.059 23.633 -6.362 1.00 81.69 397 THR A C 1
ATOM 3191 O O . THR A 1 397 ? 1.455 24.514 -6.968 1.00 81.69 397 THR A O 1
ATOM 3194 N N . PHE A 1 398 ? 2.021 22.348 -6.723 1.00 80.94 398 PHE A N 1
ATOM 3195 C CA . PHE A 1 398 ? 1.307 21.857 -7.906 1.00 80.94 398 PHE A CA 1
ATOM 3196 C C . PHE A 1 398 ? -0.023 21.169 -7.555 1.00 80.94 398 PHE A C 1
ATOM 3198 O O . PHE A 1 398 ? -0.684 20.622 -8.440 1.00 80.94 398 PHE A O 1
ATOM 3205 N N . TYR A 1 399 ? -0.434 21.209 -6.280 1.00 75.62 399 TYR A N 1
ATOM 3206 C CA . TYR A 1 399 ? -1.778 20.808 -5.874 1.00 75.62 399 TYR A CA 1
ATOM 3207 C C . TYR A 1 399 ? -2.800 21.835 -6.353 1.00 75.62 399 TYR A C 1
ATOM 3209 O O . TYR A 1 399 ? -2.631 23.039 -6.147 1.00 75.62 399 TYR A O 1
ATOM 3217 N N . ARG A 1 400 ? -3.887 21.347 -6.945 1.00 66.56 400 ARG A N 1
ATOM 3218 C CA . ARG A 1 400 ? -5.039 22.153 -7.332 1.00 66.56 400 ARG A CA 1
ATOM 3219 C C . ARG A 1 400 ? -6.318 21.363 -7.120 1.00 66.56 400 ARG A C 1
ATOM 3221 O O . ARG A 1 400 ? -6.344 20.158 -7.355 1.00 66.56 400 ARG A O 1
ATOM 3228 N N . ASP A 1 401 ? -7.376 22.080 -6.761 1.00 54.75 401 ASP A N 1
ATOM 3229 C CA . ASP A 1 401 ? -8.737 21.542 -6.760 1.00 54.75 401 ASP A CA 1
ATOM 3230 C C . ASP A 1 401 ? -9.302 21.428 -8.191 1.00 54.75 401 ASP A C 1
ATOM 3232 O O . ASP A 1 401 ? -10.183 20.613 -8.446 1.00 54.75 401 ASP A O 1
ATOM 3236 N N . SER A 1 402 ? -8.784 22.226 -9.140 1.00 60.34 402 SER A N 1
ATOM 3237 C CA . SER A 1 402 ? -9.181 22.223 -10.555 1.00 60.34 402 SER A CA 1
ATOM 3238 C C . SER A 1 402 ? -8.036 22.654 -11.483 1.00 60.34 402 SER A C 1
ATOM 3240 O O . SER A 1 402 ? -7.216 23.500 -11.119 1.00 60.34 402 SER A O 1
ATOM 3242 N N . TYR A 1 403 ? -8.011 22.092 -12.697 1.00 68.69 403 TYR A N 1
ATOM 3243 C CA . TYR A 1 403 ? -7.062 22.420 -13.775 1.00 68.69 403 TYR A CA 1
ATOM 3244 C C . TYR A 1 403 ? -7.717 23.148 -14.966 1.00 68.69 403 TYR A C 1
ATOM 3246 O O . TYR A 1 403 ? -7.049 23.397 -15.964 1.00 68.69 403 TYR A O 1
ATOM 3254 N N . LEU A 1 404 ? -9.009 23.487 -14.878 1.00 58.84 404 LEU A N 1
ATOM 3255 C CA . LEU A 1 404 ? -9.812 23.954 -16.020 1.00 58.84 404 LEU A CA 1
ATOM 3256 C C . LEU A 1 404 ? -9.426 25.315 -16.574 1.00 58.84 404 LEU A C 1
ATOM 3258 O O . LEU A 1 404 ? -9.450 25.519 -17.783 1.00 58.84 404 LEU A O 1
ATOM 3262 N N . ASP A 1 405 ? -9.072 26.232 -15.684 1.00 68.38 405 ASP A N 1
ATOM 3263 C CA . ASP A 1 405 ? -8.770 27.612 -16.051 1.00 68.38 405 ASP A CA 1
ATOM 3264 C C . ASP A 1 405 ? -7.280 27.800 -16.381 1.00 68.38 405 ASP A C 1
ATOM 3266 O O . ASP A 1 405 ? -6.797 28.928 -16.503 1.00 68.38 405 ASP A O 1
ATOM 3270 N N . MET A 1 406 ? -6.517 26.703 -16.491 1.00 73.56 406 MET A N 1
ATOM 3271 C CA . MET A 1 406 ? -5.109 26.778 -16.861 1.00 73.56 406 MET A CA 1
ATOM 3272 C C . MET A 1 406 ? -4.943 26.950 -18.360 1.00 73.56 406 MET A C 1
ATOM 3274 O O . MET A 1 406 ? -5.555 26.261 -19.173 1.00 73.56 406 MET A O 1
ATOM 3278 N N . ASN A 1 407 ? -4.009 27.825 -18.717 1.00 85.19 407 ASN A N 1
ATOM 3279 C CA . ASN A 1 407 ? -3.444 27.799 -20.053 1.00 85.19 407 ASN A CA 1
ATOM 3280 C C . ASN A 1 407 ? -2.686 26.476 -20.284 1.00 85.19 407 ASN A C 1
ATOM 3282 O O . ASN A 1 407 ? -2.266 25.790 -19.348 1.00 85.19 407 ASN A O 1
ATOM 3286 N N . GLU A 1 408 ? -2.483 26.147 -21.555 1.00 82.69 408 GLU A N 1
ATOM 3287 C CA . GLU A 1 408 ? -1.846 24.899 -21.974 1.00 82.69 408 GLU A CA 1
ATOM 3288 C C . GLU A 1 408 ? -0.444 24.707 -21.362 1.00 82.69 408 GLU A C 1
ATOM 3290 O O . GLU A 1 408 ? -0.105 23.619 -20.896 1.00 82.69 408 GLU A O 1
ATOM 3295 N N . LEU A 1 409 ? 0.364 25.771 -21.299 1.00 86.62 409 LEU A N 1
ATOM 3296 C CA . LEU A 1 409 ? 1.722 25.713 -20.755 1.00 86.62 409 LEU A CA 1
ATOM 3297 C C . LEU A 1 409 ? 1.725 25.304 -19.274 1.00 86.62 409 LEU A C 1
ATOM 3299 O O . LEU A 1 409 ? 2.488 24.421 -18.871 1.00 86.62 409 LEU A O 1
ATOM 3303 N N . ASP A 1 410 ? 0.866 25.919 -18.465 1.00 86.69 410 ASP A N 1
ATOM 3304 C CA . ASP A 1 410 ? 0.763 25.623 -17.039 1.00 86.69 410 ASP A CA 1
ATOM 3305 C C . ASP A 1 410 ? 0.153 24.243 -16.789 1.00 86.69 410 ASP A C 1
ATOM 3307 O O . ASP A 1 410 ? 0.615 23.544 -15.882 1.00 86.69 410 ASP A O 1
ATOM 3311 N N . PHE A 1 411 ? -0.792 23.794 -17.622 1.00 85.12 411 PHE A N 1
ATOM 3312 C CA . PHE A 1 411 ? -1.295 22.420 -17.574 1.00 85.12 411 PHE A CA 1
ATOM 3313 C C . PHE A 1 411 ? -0.152 21.408 -17.734 1.00 85.12 411 PHE A C 1
ATOM 3315 O O . PHE A 1 411 ? 0.036 20.540 -16.876 1.00 85.12 411 PHE A O 1
ATOM 3322 N N . TRP A 1 412 ? 0.682 21.558 -18.769 1.00 86.25 412 TRP A N 1
ATOM 3323 C CA . TRP A 1 412 ? 1.805 20.647 -19.004 1.00 86.25 412 TRP A CA 1
ATOM 3324 C C . TRP A 1 412 ? 2.867 20.708 -17.898 1.00 86.25 412 TRP A C 1
ATOM 3326 O O . TRP A 1 412 ? 3.464 19.682 -17.568 1.00 86.25 412 TRP A O 1
ATOM 3336 N N . ARG A 1 413 ? 3.098 21.872 -17.279 1.00 91.06 413 ARG A N 1
ATOM 3337 C CA . ARG A 1 413 ? 3.973 21.997 -16.095 1.00 91.06 413 ARG A CA 1
ATOM 3338 C C . ARG A 1 413 ? 3.439 21.200 -14.906 1.00 91.06 413 ARG A C 1
ATOM 3340 O O . ARG A 1 413 ? 4.201 20.479 -14.262 1.00 91.06 413 ARG A O 1
ATOM 3347 N N . HIS A 1 414 ? 2.136 21.276 -14.639 1.00 87.94 414 HIS A N 1
ATOM 3348 C CA . HIS A 1 414 ? 1.515 20.510 -13.558 1.00 87.94 414 HIS A CA 1
ATOM 3349 C C . HIS A 1 414 ? 1.502 19.007 -13.854 1.00 87.94 414 HIS A C 1
ATOM 3351 O O . HIS A 1 414 ? 1.791 18.216 -12.954 1.00 87.94 414 HIS A O 1
ATOM 3357 N N . LEU A 1 415 ? 1.247 18.601 -15.102 1.00 85.38 415 LEU A N 1
ATOM 3358 C CA . LEU A 1 415 ? 1.330 17.196 -15.499 1.00 85.38 415 LEU A CA 1
ATOM 3359 C C . LEU A 1 415 ? 2.753 16.648 -15.296 1.00 85.38 415 LEU A C 1
ATOM 3361 O O . LEU A 1 415 ? 2.917 15.598 -14.676 1.00 85.38 415 LEU A O 1
ATOM 3365 N N . ARG A 1 416 ? 3.794 17.389 -15.711 1.00 91.38 416 ARG A N 1
ATOM 3366 C CA . ARG A 1 416 ? 5.202 17.031 -15.443 1.00 91.38 416 ARG A CA 1
ATOM 3367 C C . ARG A 1 416 ? 5.489 16.907 -13.951 1.00 91.38 416 ARG A C 1
ATOM 3369 O O . ARG A 1 416 ? 6.085 15.916 -13.537 1.00 91.38 416 ARG A O 1
ATOM 3376 N N . ALA A 1 417 ? 5.044 17.865 -13.137 1.00 89.62 417 ALA A N 1
ATOM 3377 C CA . ALA A 1 417 ? 5.216 17.809 -11.685 1.00 89.62 417 ALA A CA 1
ATOM 3378 C C . ALA A 1 417 ? 4.556 16.560 -11.076 1.00 89.62 417 ALA A C 1
ATOM 3380 O O . ALA A 1 417 ? 5.130 15.926 -10.188 1.00 89.62 417 ALA A O 1
ATOM 3381 N N . TYR A 1 418 ? 3.383 16.167 -11.574 1.00 86.38 418 TYR A N 1
ATOM 3382 C CA . TYR A 1 418 ? 2.675 14.977 -11.113 1.00 86.38 418 TYR A CA 1
ATOM 3383 C C . TYR A 1 418 ? 3.347 13.669 -11.548 1.00 86.38 418 TYR A C 1
ATOM 3385 O O . TYR A 1 418 ? 3.514 12.771 -10.724 1.00 86.38 418 TYR A O 1
ATOM 3393 N N . ILE A 1 419 ? 3.827 13.573 -12.791 1.00 86.62 419 ILE A N 1
ATOM 3394 C CA . ILE A 1 419 ? 4.646 12.436 -13.251 1.00 86.62 419 ILE A CA 1
ATOM 3395 C C . ILE A 1 419 ? 5.922 12.333 -12.408 1.00 86.62 419 ILE A C 1
ATOM 3397 O O . ILE A 1 419 ? 6.311 11.250 -11.972 1.00 86.62 419 ILE A O 1
ATOM 3401 N N . PHE A 1 420 ? 6.550 13.469 -12.108 1.00 86.25 420 PHE A N 1
ATOM 3402 C CA . PHE A 1 420 ? 7.733 13.524 -11.257 1.00 86.25 420 PHE A CA 1
ATOM 3403 C C . PHE A 1 420 ? 7.425 13.059 -9.819 1.00 86.25 420 PHE A C 1
ATOM 3405 O O . PHE A 1 420 ? 8.217 12.324 -9.226 1.00 86.25 420 PHE A O 1
ATOM 3412 N N . LEU A 1 421 ? 6.237 13.379 -9.284 1.00 83.69 421 LEU A N 1
ATOM 3413 C CA . LEU A 1 421 ? 5.735 12.819 -8.022 1.00 83.69 421 LEU A CA 1
ATOM 3414 C C . LEU A 1 421 ? 5.519 11.301 -8.104 1.00 83.69 421 LEU A C 1
ATOM 3416 O O . LEU A 1 421 ? 5.948 10.599 -7.187 1.00 83.69 421 LEU A O 1
ATOM 3420 N N . MET A 1 422 ? 4.922 10.774 -9.179 1.00 83.69 422 MET A N 1
ATOM 3421 C CA . MET A 1 422 ? 4.809 9.321 -9.386 1.00 83.69 422 MET A CA 1
ATOM 3422 C C . MET A 1 422 ? 6.178 8.643 -9.451 1.00 83.69 422 MET A C 1
ATOM 3424 O O . MET A 1 422 ? 6.347 7.537 -8.940 1.00 83.69 422 MET A O 1
ATOM 3428 N N . GLY A 1 423 ? 7.187 9.321 -10.000 1.00 82.62 423 GLY A N 1
ATOM 3429 C CA . GLY A 1 423 ? 8.574 8.861 -9.986 1.00 82.62 423 GLY A CA 1
ATOM 3430 C C . GLY A 1 423 ? 9.078 8.531 -8.577 1.00 82.62 423 GLY A C 1
ATOM 3431 O O . GLY A 1 423 ? 9.822 7.571 -8.412 1.00 82.62 423 GLY A O 1
ATOM 3432 N N . THR A 1 424 ? 8.609 9.231 -7.537 1.00 80.75 424 THR A N 1
ATOM 3433 C CA . THR A 1 424 ? 8.958 8.896 -6.138 1.00 80.75 424 THR A CA 1
ATOM 3434 C C . THR A 1 424 ? 8.276 7.652 -5.600 1.00 80.75 424 THR A C 1
ATOM 3436 O O . THR A 1 424 ? 8.696 7.124 -4.581 1.00 80.75 424 THR A O 1
ATOM 3439 N N . TYR A 1 425 ? 7.228 7.179 -6.259 1.00 83.88 425 TYR A N 1
ATOM 3440 C CA . TYR A 1 425 ? 6.572 5.920 -5.939 1.00 83.88 425 TYR A CA 1
ATOM 3441 C C . TYR A 1 425 ? 7.184 4.751 -6.727 1.00 83.88 425 TYR A C 1
ATOM 3443 O O . TYR A 1 425 ? 7.367 3.656 -6.190 1.00 83.88 425 TYR A O 1
ATOM 3451 N N . LEU A 1 426 ? 7.544 4.999 -7.988 1.00 88.06 426 LEU A N 1
ATOM 3452 C CA . LEU A 1 426 ? 8.088 4.005 -8.914 1.00 88.06 426 LEU A CA 1
ATOM 3453 C C . LEU A 1 426 ? 9.595 3.765 -8.730 1.00 88.06 426 LEU A C 1
ATOM 3455 O O . LEU A 1 426 ? 10.065 2.634 -8.825 1.00 88.06 426 LEU A O 1
ATOM 3459 N N . LEU A 1 427 ? 10.355 4.817 -8.427 1.00 88.56 427 LEU A N 1
ATOM 3460 C CA . LEU A 1 427 ? 11.813 4.805 -8.268 1.00 88.56 427 LEU A CA 1
ATOM 3461 C C . LEU A 1 427 ? 12.249 5.498 -6.952 1.00 88.56 427 LEU A C 1
ATOM 3463 O O . LEU A 1 427 ? 13.110 6.384 -6.997 1.00 88.56 427 LEU A O 1
ATOM 3467 N N . PRO A 1 428 ? 11.657 5.167 -5.782 1.00 85.50 428 PRO A N 1
ATOM 3468 C CA . PRO A 1 428 ? 11.984 5.841 -4.527 1.00 85.50 428 PRO A CA 1
ATOM 3469 C C . PRO A 1 428 ? 13.433 5.599 -4.123 1.00 85.50 428 PRO A C 1
ATOM 3471 O O . PRO A 1 428 ? 13.947 4.489 -4.242 1.00 85.50 428 PRO A O 1
ATOM 3474 N N . ASP A 1 429 ? 14.049 6.617 -3.531 1.00 80.69 429 ASP A N 1
ATOM 3475 C CA . ASP A 1 429 ? 15.314 6.498 -2.816 1.00 80.69 429 ASP A CA 1
ATOM 3476 C C . ASP A 1 429 ? 15.103 6.489 -1.288 1.00 80.69 429 ASP A C 1
ATOM 3478 O O . ASP A 1 429 ? 13.984 6.557 -0.777 1.00 80.69 429 ASP A O 1
ATOM 3482 N N . THR A 1 430 ? 16.194 6.397 -0.525 1.00 75.00 430 THR A N 1
ATOM 3483 C CA . THR A 1 430 ? 16.140 6.400 0.946 1.00 75.00 430 THR A CA 1
ATOM 3484 C C . THR A 1 430 ? 15.985 7.798 1.564 1.00 75.00 430 THR A C 1
ATOM 3486 O O . THR A 1 430 ? 16.041 7.908 2.788 1.00 75.00 430 THR A O 1
ATOM 3489 N N . SER A 1 431 ? 15.867 8.873 0.772 1.00 69.12 431 SER A N 1
ATOM 3490 C CA . SER A 1 431 ? 15.830 10.251 1.291 1.00 69.12 431 SER A CA 1
ATOM 3491 C C . SER A 1 431 ? 14.493 10.591 1.961 1.00 69.12 431 SER A C 1
ATOM 3493 O O . SER A 1 431 ? 14.454 11.413 2.876 1.00 69.12 431 SER A O 1
ATOM 3495 N N . GLY A 1 432 ? 13.398 9.954 1.526 1.00 63.88 432 GLY A N 1
ATOM 3496 C CA . GLY A 1 432 ? 12.049 10.025 2.107 1.00 63.88 432 GLY A CA 1
ATOM 3497 C C . GLY A 1 432 ? 11.324 11.376 1.995 1.00 63.88 432 GLY A C 1
ATOM 3498 O O . GLY A 1 432 ? 10.099 11.416 2.109 1.00 63.88 432 GLY A O 1
ATOM 3499 N N . CYS A 1 433 ? 12.046 12.476 1.764 1.00 71.06 433 CYS A N 1
ATOM 3500 C CA . CYS A 1 433 ? 11.517 13.843 1.797 1.00 71.06 433 CYS A CA 1
ATOM 3501 C C . CYS A 1 433 ? 11.959 14.716 0.610 1.00 71.06 433 CYS A C 1
ATOM 3503 O O . CYS A 1 433 ? 11.450 15.831 0.472 1.00 71.06 433 CYS A O 1
ATOM 3505 N N . GLU A 1 434 ? 12.877 14.240 -0.233 1.00 77.81 434 GLU A N 1
ATOM 3506 C CA . GLU A 1 434 ? 13.476 14.990 -1.342 1.00 77.81 434 GLU A CA 1
ATOM 3507 C C . GLU A 1 434 ? 13.442 14.155 -2.631 1.00 77.81 434 GLU A C 1
ATOM 3509 O O . GLU A 1 434 ? 13.342 12.932 -2.587 1.00 77.81 434 GLU A O 1
ATOM 3514 N N . ILE A 1 435 ? 13.501 14.811 -3.789 1.00 80.94 435 ILE A N 1
ATOM 3515 C CA . ILE A 1 435 ? 13.614 14.148 -5.092 1.00 80.94 435 ILE A CA 1
ATOM 3516 C C . ILE A 1 435 ? 14.714 14.805 -5.918 1.00 80.94 435 ILE A C 1
ATOM 3518 O O . ILE A 1 435 ? 14.732 16.022 -6.086 1.00 80.94 435 ILE A O 1
ATOM 3522 N N . HIS A 1 436 ? 15.640 14.009 -6.450 1.00 85.50 436 HIS A N 1
ATOM 3523 C CA . HIS A 1 436 ? 16.716 14.526 -7.291 1.00 85.50 436 HIS A CA 1
ATOM 3524 C C . HIS A 1 436 ? 16.194 14.905 -8.682 1.00 85.50 436 HIS A C 1
ATOM 3526 O O . HIS A 1 436 ? 15.567 14.097 -9.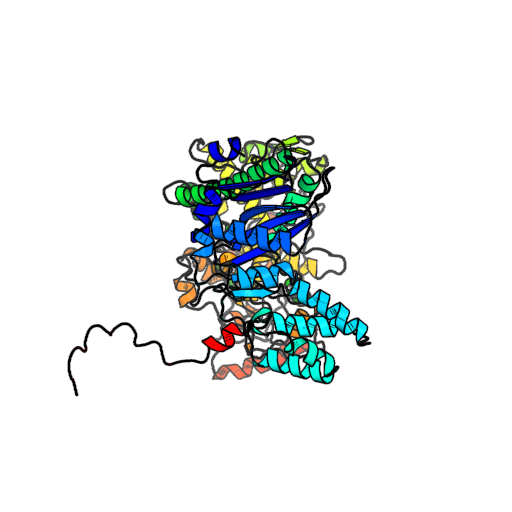364 1.00 85.50 436 HIS A O 1
ATOM 3532 N N . LEU A 1 437 ? 16.580 16.083 -9.170 1.00 88.69 437 LEU A N 1
ATOM 3533 C CA . LEU A 1 437 ? 16.167 16.655 -10.459 1.00 88.69 437 LEU A CA 1
ATOM 3534 C C . LEU A 1 437 ? 16.639 15.878 -11.704 1.00 88.69 437 LEU A C 1
ATOM 3536 O O . LEU A 1 437 ? 16.287 16.240 -12.817 1.00 88.69 437 LEU A O 1
ATOM 3540 N N . ARG A 1 438 ? 17.381 14.770 -11.553 1.00 85.06 438 ARG A N 1
ATOM 3541 C CA . ARG A 1 438 ? 18.025 14.057 -12.673 1.00 85.06 438 ARG A CA 1
ATOM 3542 C C . ARG A 1 438 ? 17.050 13.458 -13.680 1.00 85.06 438 ARG A C 1
ATOM 3544 O O . ARG A 1 438 ? 17.412 13.296 -14.836 1.00 85.06 438 ARG A O 1
ATOM 3551 N N . PHE A 1 439 ? 15.837 13.132 -13.237 1.00 86.06 439 PHE A N 1
ATOM 3552 C CA . PHE A 1 439 ? 14.800 12.585 -14.111 1.00 86.06 439 PHE A CA 1
ATOM 3553 C C . PHE A 1 439 ? 13.942 13.679 -14.753 1.00 86.06 439 PHE A C 1
ATOM 3555 O O . PHE A 1 439 ? 13.253 13.397 -15.724 1.00 86.06 439 PHE A O 1
ATOM 3562 N N . LEU A 1 440 ? 13.996 14.922 -14.257 1.00 91.25 440 LEU A N 1
ATOM 3563 C CA . LEU A 1 440 ? 13.178 16.014 -14.782 1.00 91.25 440 LEU A CA 1
ATOM 3564 C C . LEU A 1 440 ? 13.473 16.323 -16.265 1.00 91.25 440 LEU A C 1
ATOM 3566 O O . LEU A 1 440 ? 12.510 16.457 -17.015 1.00 91.25 440 LEU A O 1
ATOM 3570 N N . PRO A 1 441 ? 14.738 16.332 -16.745 1.00 91.19 441 PRO A N 1
ATOM 3571 C CA . PRO A 1 441 ? 15.031 16.503 -18.168 1.00 91.19 441 PRO A CA 1
ATOM 3572 C C . PRO A 1 441 ? 14.366 15.480 -19.091 1.00 91.19 441 PRO A C 1
ATOM 3574 O O . PRO A 1 441 ? 14.061 15.802 -20.233 1.00 91.19 441 PRO A O 1
ATOM 3577 N N . LEU A 1 442 ? 14.120 14.255 -18.611 1.00 89.25 442 LEU A N 1
ATOM 3578 C CA . LEU A 1 442 ? 13.440 13.225 -19.404 1.00 89.25 442 LEU A CA 1
ATOM 3579 C C . LEU A 1 442 ? 11.979 13.594 -19.689 1.00 89.25 442 LEU A C 1
ATOM 3581 O O . LEU A 1 442 ? 11.399 13.083 -20.638 1.00 89.25 442 LEU A O 1
ATOM 3585 N N . LEU A 1 443 ? 11.396 14.486 -18.884 1.00 91.50 443 LEU A N 1
ATOM 3586 C CA . LEU A 1 443 ? 10.024 14.958 -19.030 1.00 91.50 443 LEU A CA 1
ATOM 3587 C C . LEU A 1 443 ? 9.907 16.172 -19.956 1.00 91.50 443 LEU A C 1
ATOM 3589 O O . LEU A 1 443 ? 8.798 16.668 -20.147 1.00 91.50 443 LEU A O 1
ATOM 3593 N N . GLU A 1 444 ? 11.006 16.673 -20.530 1.00 90.75 444 GLU A N 1
ATOM 3594 C CA . GLU A 1 444 ? 10.957 17.778 -21.491 1.00 90.75 444 GLU A CA 1
ATOM 3595 C C . GLU A 1 444 ? 10.030 17.425 -22.665 1.00 90.75 444 GLU A C 1
ATOM 3597 O O . GLU A 1 444 ? 9.030 18.111 -22.898 1.00 90.75 444 GLU A O 1
ATOM 3602 N N . ASN A 1 445 ? 10.326 16.314 -23.345 1.00 89.44 445 ASN A N 1
ATOM 3603 C CA . ASN A 1 445 ? 9.520 15.777 -24.433 1.00 89.44 445 ASN A CA 1
ATOM 3604 C C . ASN A 1 445 ? 8.708 14.578 -23.931 1.00 89.44 445 ASN A C 1
ATOM 3606 O O . ASN A 1 445 ? 9.206 13.457 -23.862 1.00 89.44 445 ASN A O 1
ATOM 3610 N N . LEU A 1 446 ? 7.443 14.831 -23.602 1.00 89.12 446 LEU A N 1
ATOM 3611 C CA . LEU A 1 446 ? 6.518 13.821 -23.089 1.00 89.12 446 LEU A CA 1
ATOM 3612 C C . LEU A 1 446 ? 6.194 12.720 -24.114 1.00 89.12 446 LEU A C 1
ATOM 3614 O O . LEU A 1 446 ? 6.007 11.569 -23.730 1.00 89.12 446 LEU A O 1
ATOM 3618 N N . GLY A 1 447 ? 6.208 13.043 -25.412 1.00 88.00 447 GLY A N 1
ATOM 3619 C CA . GLY A 1 447 ? 6.056 12.051 -26.477 1.00 88.00 447 GLY A CA 1
ATOM 3620 C C . GLY A 1 447 ? 7.213 11.053 -26.480 1.00 88.00 447 GLY A C 1
ATOM 3621 O O . GLY A 1 447 ? 6.984 9.851 -26.432 1.00 88.00 447 GLY A O 1
ATOM 3622 N N . LEU A 1 448 ? 8.458 11.536 -26.427 1.00 88.81 448 LEU A N 1
ATOM 3623 C CA . LEU A 1 448 ? 9.629 10.665 -26.283 1.00 88.81 448 LEU A CA 1
ATOM 3624 C C . LEU A 1 448 ? 9.607 9.917 -24.943 1.00 88.81 448 LEU A C 1
ATOM 3626 O O . LEU A 1 448 ? 9.872 8.717 -24.913 1.00 88.81 448 LEU A O 1
ATOM 3630 N N . PHE A 1 449 ? 9.246 10.598 -23.851 1.00 90.69 449 PHE A N 1
ATOM 3631 C CA . PHE A 1 449 ? 9.159 9.993 -22.523 1.00 90.69 449 PHE A CA 1
ATOM 3632 C C . PHE A 1 449 ? 8.256 8.751 -22.511 1.00 90.69 449 PHE A C 1
ATOM 3634 O O . PHE A 1 449 ? 8.635 7.728 -21.944 1.00 90.69 449 PHE A O 1
ATOM 3641 N N . SER A 1 450 ? 7.105 8.827 -23.190 1.00 89.19 450 SER A N 1
ATOM 3642 C CA . SER A 1 450 ? 6.134 7.728 -23.286 1.00 89.19 450 SER A CA 1
ATOM 3643 C C . SER A 1 450 ? 6.678 6.460 -23.952 1.00 89.19 450 SER A C 1
ATOM 3645 O O . SER A 1 450 ? 6.126 5.384 -23.752 1.00 89.19 450 SER A O 1
ATOM 3647 N N . THR A 1 451 ? 7.771 6.570 -24.715 1.00 90.94 451 THR A N 1
ATOM 3648 C CA . THR A 1 451 ? 8.370 5.433 -25.428 1.00 90.94 451 THR A CA 1
ATOM 3649 C C . THR A 1 451 ? 9.374 4.644 -24.596 1.00 90.94 451 THR A C 1
ATOM 3651 O O . THR A 1 451 ? 9.719 3.532 -24.980 1.0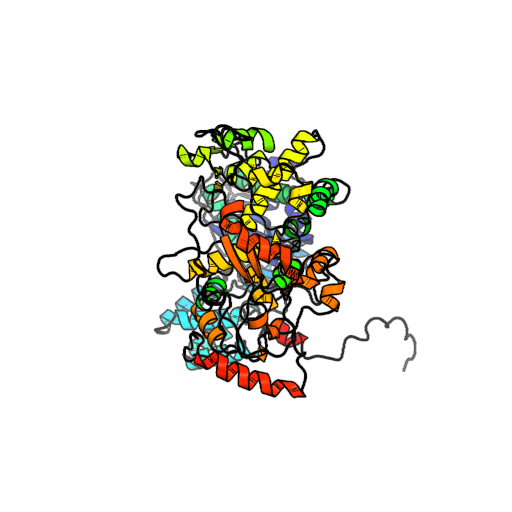0 90.94 451 THR A O 1
ATOM 3654 N N . TYR A 1 452 ? 9.879 5.188 -23.484 1.00 92.69 452 TYR A N 1
ATOM 3655 C CA . TYR A 1 452 ? 10.875 4.483 -22.676 1.00 92.69 452 TYR A CA 1
ATOM 3656 C C . TYR A 1 452 ? 10.270 3.283 -21.944 1.00 92.69 452 TYR A C 1
ATOM 3658 O O . TYR A 1 452 ? 9.138 3.327 -21.457 1.00 92.69 452 TYR A O 1
ATOM 3666 N N . SER A 1 453 ? 11.097 2.259 -21.728 1.00 94.31 453 SER A N 1
ATOM 3667 C CA . SER A 1 453 ? 10.778 1.144 -20.839 1.00 94.31 453 SER A CA 1
ATOM 3668 C C . SER A 1 453 ? 10.837 1.580 -19.372 1.00 94.31 453 SER A C 1
ATOM 3670 O O . SER A 1 453 ? 11.808 1.345 -18.640 1.00 94.31 453 SER A O 1
ATOM 3672 N N . LEU A 1 454 ? 9.777 2.244 -18.914 1.00 94.19 454 LEU A N 1
ATOM 3673 C CA . LEU A 1 454 ? 9.657 2.657 -17.520 1.00 94.19 454 LEU A CA 1
ATOM 3674 C C . LEU A 1 454 ? 9.534 1.439 -16.597 1.00 94.19 454 LEU A C 1
ATOM 3676 O O . LEU A 1 454 ? 10.125 1.422 -15.519 1.00 94.19 454 LEU A O 1
ATOM 3680 N N . GLY A 1 455 ? 8.832 0.393 -17.033 1.00 95.44 455 GLY A N 1
ATOM 3681 C CA . GLY A 1 455 ? 8.711 -0.857 -16.292 1.00 95.44 455 GLY A CA 1
ATOM 3682 C C . GLY A 1 455 ? 10.050 -1.587 -16.128 1.00 95.44 455 GLY A C 1
ATOM 3683 O O . GLY A 1 455 ? 10.371 -2.034 -15.025 1.00 95.44 455 GLY A O 1
ATOM 3684 N N . GLY A 1 456 ? 10.884 -1.626 -17.175 1.00 96.56 456 GLY A N 1
ATOM 3685 C CA . GLY A 1 456 ? 12.248 -2.153 -17.079 1.00 96.56 456 GLY A CA 1
ATOM 3686 C C . GLY A 1 456 ? 13.107 -1.341 -16.108 1.00 96.56 456 GLY A C 1
ATOM 3687 O O . GLY A 1 456 ? 13.836 -1.910 -15.292 1.00 96.56 456 GLY A O 1
ATOM 3688 N N . ALA A 1 457 ? 12.953 -0.014 -16.111 1.00 95.94 457 ALA A N 1
ATOM 3689 C CA . ALA A 1 457 ? 13.669 0.856 -15.189 1.00 95.94 457 ALA A CA 1
ATOM 3690 C C . ALA A 1 457 ? 13.242 0.662 -13.719 1.00 95.94 457 ALA A C 1
ATOM 3692 O O . ALA A 1 457 ? 14.090 0.602 -12.823 1.00 95.94 457 ALA A O 1
ATOM 3693 N N . VAL A 1 458 ? 11.936 0.525 -13.462 1.00 96.94 458 VAL A N 1
ATOM 3694 C CA . VAL A 1 458 ? 11.379 0.214 -12.133 1.00 96.94 458 VAL A CA 1
ATOM 3695 C C . VAL A 1 458 ? 11.916 -1.115 -11.620 1.00 96.94 458 VAL A C 1
ATOM 3697 O O . VAL A 1 458 ? 12.344 -1.198 -10.466 1.00 96.94 458 VAL A O 1
ATOM 3700 N N . LEU A 1 459 ? 11.968 -2.132 -12.482 1.00 98.12 459 LEU A N 1
ATOM 3701 C CA . LEU A 1 459 ? 12.479 -3.445 -12.113 1.00 98.12 459 LEU A CA 1
ATOM 3702 C C . LEU A 1 459 ? 13.979 -3.422 -11.811 1.00 98.12 459 LEU A C 1
ATOM 3704 O O . LEU A 1 459 ? 14.393 -3.915 -10.762 1.00 98.12 459 LEU A O 1
ATOM 3708 N N . ALA A 1 460 ? 14.785 -2.771 -12.659 1.00 97.00 460 ALA A N 1
ATOM 3709 C CA . ALA A 1 460 ? 16.218 -2.594 -12.412 1.00 97.00 460 ALA A CA 1
ATOM 3710 C C . ALA A 1 460 ? 16.473 -1.886 -11.077 1.00 97.00 460 ALA A C 1
ATOM 3712 O O . ALA A 1 460 ? 17.366 -2.242 -10.304 1.00 97.00 460 ALA A O 1
ATOM 3713 N N . HIS A 1 461 ? 15.677 -0.856 -10.790 1.00 95.50 461 HIS A N 1
ATOM 3714 C CA . HIS A 1 461 ? 15.800 -0.106 -9.557 1.00 95.50 461 HIS A CA 1
ATOM 3715 C C . HIS A 1 461 ? 15.418 -0.956 -8.338 1.00 95.50 461 HIS A C 1
ATOM 3717 O O . HIS A 1 461 ? 16.154 -0.930 -7.351 1.00 95.50 461 HIS A O 1
ATOM 3723 N N . LEU A 1 462 ? 14.326 -1.724 -8.408 1.00 97.12 462 LEU A N 1
ATOM 3724 C CA . LEU A 1 462 ? 13.891 -2.619 -7.334 1.00 97.12 462 LEU A CA 1
ATOM 3725 C C . LEU A 1 462 ? 14.911 -3.733 -7.066 1.00 97.12 462 LEU A C 1
ATOM 3727 O O . LEU A 1 462 ? 15.280 -3.937 -5.913 1.00 97.12 462 LEU A O 1
ATOM 3731 N N . TYR A 1 463 ? 15.428 -4.395 -8.104 1.00 97.19 463 TYR A N 1
ATOM 3732 C CA . TYR A 1 463 ? 16.484 -5.408 -7.971 1.00 97.19 463 TYR A CA 1
ATOM 3733 C C . TYR A 1 463 ? 17.728 -4.845 -7.277 1.00 97.19 463 TYR A C 1
ATOM 3735 O O . TYR A 1 463 ? 18.269 -5.464 -6.357 1.00 97.19 463 TYR A O 1
ATOM 3743 N N . ARG A 1 464 ? 18.153 -3.634 -7.666 1.00 94.75 464 ARG A N 1
ATOM 3744 C CA . ARG A 1 464 ? 19.279 -2.952 -7.021 1.00 94.75 464 ARG A CA 1
ATOM 3745 C C . ARG A 1 464 ? 19.003 -2.691 -5.542 1.00 94.75 464 ARG A C 1
ATOM 3747 O O . ARG A 1 464 ? 19.884 -2.934 -4.726 1.00 94.75 464 ARG A O 1
ATOM 3754 N N . GLU A 1 465 ? 17.822 -2.195 -5.182 1.00 94.38 465 GLU A N 1
ATOM 3755 C CA . GLU A 1 465 ? 17.504 -1.876 -3.782 1.00 94.38 465 GLU A CA 1
ATOM 3756 C C . GLU A 1 465 ? 17.304 -3.117 -2.915 1.00 94.38 465 GLU A C 1
ATOM 3758 O O . GLU A 1 465 ? 17.734 -3.114 -1.765 1.00 94.38 465 GLU A O 1
ATOM 3763 N N . LEU A 1 466 ? 16.761 -4.204 -3.466 1.00 95.50 466 LEU A N 1
ATOM 3764 C CA . LEU A 1 466 ? 16.747 -5.508 -2.803 1.00 95.50 466 LEU A CA 1
ATOM 3765 C C . LEU A 1 466 ? 18.176 -5.992 -2.524 1.00 95.50 466 LEU A C 1
ATOM 3767 O O . LEU A 1 466 ? 18.486 -6.400 -1.408 1.00 95.50 466 LEU A O 1
ATOM 3771 N N . ALA A 1 467 ? 19.081 -5.867 -3.500 1.00 93.38 467 ALA A N 1
ATOM 3772 C CA . ALA A 1 467 ? 20.489 -6.218 -3.329 1.00 93.38 467 ALA A CA 1
ATOM 3773 C C . ALA A 1 467 ? 21.230 -5.317 -2.324 1.00 93.38 467 ALA A C 1
ATOM 3775 O O . ALA A 1 467 ? 22.143 -5.773 -1.638 1.00 93.38 467 ALA A O 1
ATOM 3776 N N . GLU A 1 468 ? 20.872 -4.037 -2.225 1.00 92.19 468 GLU A N 1
ATOM 3777 C CA . GLU A 1 468 ? 21.406 -3.157 -1.184 1.00 92.19 468 GLU A CA 1
ATOM 3778 C C . GLU A 1 468 ? 20.845 -3.518 0.196 1.00 92.19 468 GLU A C 1
ATOM 3780 O O . GLU A 1 468 ? 21.602 -3.522 1.168 1.00 92.19 468 GLU A O 1
ATOM 3785 N N . ALA A 1 469 ? 19.556 -3.849 0.292 1.00 92.75 469 ALA A N 1
ATOM 3786 C CA . ALA A 1 469 ? 18.874 -4.152 1.548 1.00 92.75 469 ALA A CA 1
ATOM 3787 C C . ALA A 1 469 ? 19.394 -5.425 2.240 1.00 92.75 469 ALA A C 1
ATOM 3789 O O . ALA A 1 469 ? 19.304 -5.522 3.460 1.00 92.75 469 ALA A O 1
ATOM 3790 N N . THR A 1 470 ? 20.010 -6.360 1.507 1.00 90.62 470 THR A N 1
ATOM 3791 C CA . THR A 1 470 ? 20.675 -7.534 2.107 1.00 90.62 470 THR A CA 1
ATOM 3792 C C . THR A 1 470 ? 22.003 -7.201 2.798 1.00 90.62 470 THR A C 1
ATOM 3794 O O . THR A 1 470 ? 22.555 -8.031 3.523 1.00 90.62 470 THR A O 1
ATOM 3797 N N . LYS A 1 471 ? 22.556 -5.993 2.609 1.00 89.62 471 LYS A N 1
ATOM 3798 C CA . LYS A 1 471 ? 23.836 -5.607 3.218 1.00 89.62 471 LYS A CA 1
ATOM 3799 C C . LYS A 1 471 ? 23.659 -5.298 4.713 1.00 89.62 471 LYS A C 1
ATOM 3801 O O . LYS A 1 471 ? 22.842 -4.444 5.049 1.00 89.62 471 LYS A O 1
ATOM 3806 N N . PRO A 1 472 ? 24.526 -5.810 5.613 1.00 84.00 472 PRO A N 1
ATOM 3807 C CA . PRO A 1 472 ? 24.371 -5.654 7.070 1.00 84.00 472 PRO A CA 1
ATOM 3808 C C . PRO A 1 472 ? 24.272 -4.212 7.598 1.00 84.00 472 PRO A C 1
ATOM 3810 O O . PRO A 1 472 ? 23.778 -3.986 8.696 1.00 84.00 472 PRO A O 1
ATOM 3813 N N . LYS A 1 473 ? 24.785 -3.226 6.848 1.00 85.31 473 LYS A N 1
ATOM 3814 C CA . LYS A 1 473 ? 24.792 -1.806 7.244 1.00 85.31 473 LYS A CA 1
ATOM 3815 C C . LYS A 1 473 ? 23.579 -1.017 6.735 1.00 85.31 473 LYS A C 1
ATOM 3817 O O . LYS A 1 473 ? 23.477 0.174 7.029 1.00 85.31 473 LYS A O 1
ATOM 3822 N N . ARG A 1 474 ? 22.695 -1.617 5.933 1.00 85.00 474 ARG A N 1
ATOM 3823 C CA . ARG A 1 474 ? 21.501 -0.942 5.412 1.00 85.00 474 ARG A CA 1
ATOM 3824 C C . ARG A 1 474 ? 20.334 -1.117 6.380 1.00 85.00 474 ARG A C 1
ATOM 3826 O O . ARG A 1 474 ? 19.944 -2.230 6.690 1.00 85.00 474 ARG A O 1
ATOM 3833 N N . ALA A 1 475 ? 19.787 0.008 6.841 1.00 81.75 475 ALA A N 1
ATOM 3834 C CA . ALA A 1 475 ? 18.644 0.038 7.758 1.00 81.75 475 ALA A CA 1
ATOM 3835 C C . ALA A 1 475 ? 17.290 0.221 7.049 1.00 81.75 475 ALA A C 1
ATOM 3837 O O . ALA A 1 475 ? 16.255 -0.085 7.628 1.00 81.75 475 ALA A O 1
ATOM 3838 N N . ASN A 1 476 ? 17.299 0.728 5.812 1.00 82.94 476 ASN A N 1
ATOM 3839 C CA . ASN A 1 476 ? 16.101 1.033 5.032 1.00 82.94 476 ASN A CA 1
ATOM 3840 C C . ASN A 1 476 ? 16.216 0.404 3.642 1.00 82.94 476 ASN A C 1
ATOM 3842 O O . ASN A 1 476 ? 17.300 0.418 3.052 1.00 82.94 476 ASN A O 1
ATOM 3846 N N . ILE A 1 477 ? 15.086 -0.069 3.122 1.00 85.31 477 ILE A N 1
ATOM 3847 C CA . ILE A 1 477 ? 14.907 -0.487 1.730 1.00 85.31 477 ILE A CA 1
ATOM 3848 C C . ILE A 1 477 ? 14.263 0.655 0.935 1.00 85.31 477 ILE A C 1
ATOM 3850 O O . ILE A 1 477 ? 13.369 1.333 1.447 1.00 85.31 477 ILE A O 1
ATOM 3854 N N . ALA A 1 478 ? 14.724 0.874 -0.295 1.00 87.31 478 ALA A N 1
ATOM 3855 C CA . ALA A 1 478 ? 14.072 1.756 -1.258 1.00 87.31 478 ALA A CA 1
ATOM 3856 C C . ALA A 1 478 ? 13.562 0.950 -2.471 1.00 87.31 478 ALA A C 1
ATOM 3858 O O . ALA A 1 478 ? 13.407 -0.268 -2.394 1.00 87.31 478 ALA A O 1
ATOM 3859 N N . GLY A 1 479 ? 13.269 1.614 -3.588 1.00 89.50 479 GLY A N 1
ATOM 3860 C CA . GLY A 1 479 ? 12.630 0.993 -4.750 1.00 89.50 479 GLY A CA 1
ATOM 3861 C C . GLY A 1 479 ? 11.142 0.695 -4.560 1.00 89.50 479 GLY A C 1
ATOM 3862 O O . GLY A 1 479 ? 10.567 0.938 -3.498 1.00 89.50 479 GLY A O 1
ATOM 3863 N N . CYS A 1 480 ? 10.482 0.231 -5.625 1.00 92.50 480 CYS A N 1
ATOM 3864 C CA . CYS A 1 480 ? 9.027 0.070 -5.650 1.00 92.50 480 CYS A CA 1
ATOM 3865 C C . CYS A 1 480 ? 8.557 -1.102 -4.758 1.00 92.50 480 CYS A C 1
ATOM 3867 O O . CYS A 1 480 ? 8.174 -2.167 -5.231 1.00 92.50 480 CYS A O 1
ATOM 3869 N N . ILE A 1 481 ? 8.574 -0.919 -3.436 1.00 92.31 481 ILE A N 1
ATOM 3870 C CA . ILE A 1 481 ? 8.185 -1.943 -2.451 1.00 92.31 481 ILE A CA 1
ATOM 3871 C C . ILE A 1 481 ? 6.695 -2.302 -2.512 1.00 92.31 481 ILE A C 1
ATOM 3873 O O . ILE A 1 481 ? 6.304 -3.376 -2.065 1.00 92.31 481 ILE A O 1
ATOM 3877 N N . HIS A 1 482 ? 5.870 -1.439 -3.110 1.00 90.69 482 HIS A N 1
ATOM 3878 C CA . HIS A 1 482 ? 4.474 -1.756 -3.402 1.00 90.69 482 HIS A CA 1
ATOM 3879 C C . HIS A 1 482 ? 4.370 -2.878 -4.439 1.00 90.69 482 HIS A C 1
ATOM 3881 O O . HIS A 1 482 ? 3.598 -3.810 -4.234 1.00 90.69 482 HIS A O 1
ATOM 3887 N N . LEU A 1 483 ? 5.196 -2.840 -5.494 1.00 96.19 483 LEU A N 1
ATOM 3888 C CA . LEU A 1 483 ? 5.303 -3.938 -6.455 1.00 96.19 483 LEU A CA 1
ATOM 3889 C C . LEU A 1 483 ? 5.744 -5.227 -5.757 1.00 96.19 483 LEU A C 1
ATOM 3891 O O . LEU A 1 483 ? 5.132 -6.260 -5.984 1.00 96.19 483 LEU A O 1
ATOM 3895 N N . LEU A 1 484 ? 6.737 -5.167 -4.861 1.00 97.06 484 LEU A N 1
ATOM 3896 C CA . LEU A 1 484 ? 7.178 -6.335 -4.086 1.00 97.06 484 LEU A CA 1
ATOM 3897 C C . LEU A 1 484 ? 6.052 -6.927 -3.223 1.00 97.06 484 LEU A C 1
ATOM 3899 O O . LEU A 1 484 ? 5.859 -8.142 -3.212 1.00 97.06 484 LEU A O 1
ATOM 3903 N N . GLN A 1 485 ? 5.299 -6.082 -2.513 1.00 94.81 485 GLN A N 1
ATOM 3904 C CA . GLN A 1 485 ? 4.195 -6.538 -1.671 1.00 94.81 485 GLN A CA 1
ATOM 3905 C C . GLN A 1 485 ? 3.066 -7.155 -2.499 1.00 94.81 485 GLN A C 1
ATOM 3907 O O . GLN A 1 485 ? 2.609 -8.252 -2.184 1.00 94.81 485 GLN A O 1
ATOM 3912 N N . ILE A 1 486 ? 2.632 -6.477 -3.565 1.00 95.06 486 ILE A N 1
ATOM 3913 C CA . ILE A 1 486 ? 1.561 -6.983 -4.427 1.00 95.06 486 ILE A CA 1
ATOM 3914 C C . ILE A 1 486 ? 2.014 -8.257 -5.140 1.00 95.06 486 ILE A C 1
ATOM 3916 O O . ILE A 1 486 ? 1.256 -9.215 -5.178 1.00 95.06 486 ILE A O 1
ATOM 3920 N N . TRP A 1 487 ? 3.251 -8.322 -5.635 1.00 97.31 487 TRP A N 1
ATOM 3921 C CA . TRP A 1 487 ? 3.815 -9.543 -6.215 1.00 97.31 487 TRP A CA 1
ATOM 3922 C C . TRP A 1 487 ? 3.795 -10.703 -5.219 1.00 97.31 487 TRP A C 1
ATOM 3924 O O . TRP A 1 487 ? 3.389 -11.808 -5.571 1.00 97.31 487 TRP A O 1
ATOM 3934 N N . CYS A 1 488 ? 4.157 -10.456 -3.958 1.00 96.00 488 CYS A N 1
ATOM 3935 C CA . CYS A 1 488 ? 4.049 -11.470 -2.917 1.00 96.00 488 CYS A CA 1
ATOM 3936 C C . CYS A 1 488 ? 2.596 -11.929 -2.749 1.00 96.00 488 CYS A C 1
ATOM 3938 O O . CYS A 1 488 ? 2.350 -13.128 -2.690 1.00 96.00 488 CYS A O 1
ATOM 3940 N N . TRP A 1 489 ? 1.627 -11.013 -2.751 1.00 93.38 489 TRP A N 1
ATOM 3941 C CA . TRP A 1 489 ? 0.206 -11.361 -2.681 1.00 93.38 489 TRP A CA 1
ATOM 3942 C C . TRP A 1 489 ? -0.292 -12.094 -3.929 1.00 93.38 489 TRP A C 1
ATOM 3944 O O . TRP A 1 489 ? -1.118 -12.989 -3.804 1.00 93.38 489 TRP A O 1
ATOM 3954 N N . GLU A 1 490 ? 0.229 -11.798 -5.117 1.00 93.12 490 GLU A N 1
ATOM 3955 C CA . GLU A 1 490 ? -0.073 -12.527 -6.353 1.00 93.12 490 GLU A CA 1
ATOM 3956 C C . GLU A 1 490 ? 0.473 -13.953 -6.332 1.00 93.12 490 GLU A C 1
ATOM 3958 O O . GLU A 1 490 ? -0.223 -14.894 -6.709 1.00 93.12 490 GLU A O 1
ATOM 3963 N N . ARG A 1 491 ? 1.717 -14.127 -5.881 1.00 94.75 491 ARG A N 1
ATOM 3964 C CA . ARG A 1 491 ? 2.481 -15.364 -6.084 1.00 94.75 491 ARG A CA 1
ATOM 3965 C C . ARG A 1 491 ? 2.512 -16.281 -4.871 1.00 94.75 491 ARG A C 1
ATOM 3967 O O . ARG A 1 491 ? 2.599 -17.492 -5.041 1.00 94.75 491 ARG A O 1
ATOM 3974 N N . LEU A 1 492 ? 2.421 -15.740 -3.660 1.00 93.38 492 LEU A N 1
ATOM 3975 C CA . LEU A 1 492 ? 2.574 -16.484 -2.412 1.00 93.38 492 LEU A CA 1
ATOM 3976 C C . LEU A 1 492 ? 1.291 -16.419 -1.581 1.00 93.38 492 LEU A C 1
ATOM 3978 O O . LEU A 1 492 ? 0.637 -15.382 -1.472 1.00 93.38 492 LEU A O 1
ATOM 3982 N N . HIS A 1 493 ? 0.934 -17.539 -0.955 1.00 88.25 493 HIS A N 1
ATOM 3983 C CA . HIS A 1 493 ? -0.152 -17.574 0.027 1.00 88.25 493 HIS A CA 1
ATOM 3984 C C . HIS A 1 493 ? 0.248 -16.896 1.346 1.00 88.25 493 HIS A C 1
ATOM 3986 O O . HIS A 1 493 ? -0.596 -16.317 2.034 1.00 88.25 493 HIS A O 1
ATOM 3992 N N . VAL A 1 494 ? 1.534 -16.953 1.703 1.00 87.75 494 VAL A N 1
ATOM 3993 C CA . VAL A 1 494 ? 2.070 -16.324 2.915 1.00 87.75 494 VAL A CA 1
ATOM 3994 C C . VAL A 1 494 ? 1.932 -14.807 2.806 1.00 87.75 494 VAL A C 1
ATOM 3996 O O . VAL A 1 494 ? 2.395 -14.198 1.848 1.00 87.75 494 VAL A O 1
ATOM 3999 N N . GLY A 1 495 ? 1.277 -14.190 3.791 1.00 85.56 495 GLY A N 1
ATOM 4000 C CA . GLY A 1 495 ? 1.080 -12.738 3.824 1.00 85.56 495 GLY A CA 1
ATOM 4001 C C . GLY A 1 495 ? 0.030 -12.190 2.849 1.00 85.56 495 GLY A C 1
ATOM 4002 O O . GLY A 1 495 ? -0.160 -10.976 2.819 1.00 85.56 495 GLY A O 1
ATOM 4003 N N . ARG A 1 496 ? -0.691 -13.036 2.096 1.00 88.44 496 ARG A N 1
ATOM 4004 C CA . ARG A 1 496 ? -1.781 -12.611 1.198 1.00 88.44 496 ARG A CA 1
ATOM 4005 C C . ARG A 1 496 ? -2.995 -12.093 1.998 1.00 88.44 496 ARG A C 1
ATOM 4007 O O . ARG A 1 496 ? -3.462 -12.781 2.912 1.00 88.44 496 ARG A O 1
ATOM 4014 N N . PRO A 1 497 ? -3.537 -10.900 1.702 1.00 84.31 497 PRO A N 1
ATOM 4015 C CA . PRO A 1 497 ? -4.698 -10.369 2.402 1.00 84.31 497 PRO A CA 1
ATOM 4016 C C . PRO A 1 497 ? -5.997 -10.968 1.858 1.00 84.31 497 PRO A C 1
ATOM 4018 O O . PRO A 1 497 ? -6.051 -11.511 0.757 1.00 84.31 497 PRO A O 1
ATOM 4021 N N . THR A 1 498 ? -7.059 -10.851 2.647 1.00 77.19 498 THR A N 1
ATOM 4022 C CA . THR A 1 498 ? -8.407 -11.284 2.258 1.00 77.19 498 THR A CA 1
ATOM 4023 C C . THR A 1 498 ? -9.150 -10.115 1.616 1.00 77.19 498 THR A C 1
ATOM 4025 O O . THR A 1 498 ? -8.989 -8.985 2.076 1.00 77.19 498 THR A O 1
ATOM 4028 N N . LEU A 1 499 ? -9.965 -10.356 0.586 1.00 72.44 499 LEU A N 1
ATOM 4029 C CA . LEU A 1 499 ? -10.735 -9.312 -0.101 1.00 72.44 499 LEU A CA 1
ATOM 4030 C C . LEU A 1 499 ? -12.173 -9.187 0.460 1.00 72.44 499 LEU A C 1
ATOM 4032 O O . LEU A 1 499 ? -12.736 -10.149 0.966 1.00 72.44 499 LEU A O 1
ATOM 4036 N N . HIS A 1 500 ? -12.770 -7.994 0.394 1.00 60.31 500 HIS A N 1
ATOM 4037 C CA . HIS A 1 500 ? -14.130 -7.646 0.842 1.00 60.31 500 HIS A CA 1
ATOM 4038 C C . HIS A 1 500 ? -15.223 -8.032 -0.166 1.00 60.31 500 HIS A C 1
ATOM 4040 O O . HIS A 1 500 ? -16.398 -7.752 0.067 1.00 60.31 500 HIS A O 1
ATOM 4046 N N . VAL A 1 501 ? -14.852 -8.621 -1.301 1.00 59.62 501 VAL A N 1
ATOM 4047 C CA . VAL A 1 501 ? -15.770 -8.909 -2.402 1.00 59.62 501 VAL A CA 1
ATOM 4048 C C . VAL A 1 501 ? -16.076 -10.411 -2.470 1.00 59.62 501 VAL A C 1
ATOM 4050 O O . VAL A 1 501 ? -15.155 -11.220 -2.382 1.00 59.62 501 VAL A O 1
ATOM 4053 N N . PRO A 1 502 ? -17.356 -10.810 -2.624 1.00 46.12 502 PRO A N 1
ATOM 4054 C CA . PRO A 1 502 ? -17.749 -12.221 -2.708 1.00 46.12 502 PRO A CA 1
ATOM 4055 C C . PRO A 1 502 ? -17.344 -12.877 -4.038 1.00 46.12 502 PRO A C 1
ATOM 4057 O O . PRO A 1 502 ? -17.439 -14.092 -4.182 1.00 46.12 502 PRO A O 1
ATOM 4060 N N . GLN A 1 503 ? -16.924 -12.074 -5.016 1.00 59.53 503 GLN A N 1
ATOM 4061 C CA . GLN A 1 503 ? -16.477 -12.482 -6.344 1.00 59.53 503 GLN A CA 1
ATOM 4062 C C . GLN A 1 503 ? -15.125 -11.827 -6.639 1.00 59.53 503 GLN A C 1
ATOM 4064 O O . GLN A 1 503 ? -14.764 -10.842 -5.994 1.00 59.53 503 GLN A O 1
ATOM 4069 N N . GLN A 1 504 ? -14.374 -12.367 -7.602 1.00 67.25 504 GLN A N 1
ATOM 4070 C CA . GLN A 1 504 ? -13.128 -11.739 -8.048 1.00 67.25 504 GLN A CA 1
ATOM 4071 C C . GLN A 1 504 ? -13.394 -10.300 -8.516 1.00 67.25 504 GLN A C 1
ATOM 4073 O O . GLN A 1 504 ? -14.395 -10.033 -9.178 1.00 67.25 504 GLN A O 1
ATOM 4078 N N . VAL A 1 505 ? -12.501 -9.377 -8.146 1.00 71.62 505 VAL A N 1
ATOM 4079 C CA . VAL A 1 505 ? -12.561 -7.982 -8.604 1.00 71.62 505 VAL A CA 1
ATOM 4080 C C . VAL A 1 505 ? -12.397 -7.976 -10.124 1.00 71.62 505 VAL A C 1
ATOM 4082 O O . VAL A 1 505 ? -11.352 -8.412 -10.609 1.00 71.62 505 VAL A O 1
ATOM 4085 N N . SER A 1 506 ? -13.412 -7.493 -10.849 1.00 83.12 506 SER A N 1
ATOM 4086 C CA . SER A 1 506 ? -13.285 -7.235 -12.287 1.00 83.12 506 SER A CA 1
ATOM 4087 C C . SER A 1 506 ? -12.250 -6.142 -12.498 1.00 83.12 506 SER A C 1
ATOM 4089 O O . SER A 1 506 ? -12.290 -5.123 -11.802 1.00 83.12 506 SER A O 1
ATOM 4091 N N . LEU A 1 507 ? -11.302 -6.360 -13.411 1.00 85.12 507 LEU A N 1
ATOM 4092 C CA . LEU A 1 507 ? -10.261 -5.365 -13.673 1.00 85.12 507 LEU A CA 1
ATOM 4093 C C . LEU A 1 507 ? -10.735 -4.275 -14.643 1.00 85.12 507 LEU A C 1
ATOM 4095 O O . LEU A 1 507 ? -10.257 -3.156 -14.531 1.00 85.12 507 LEU A O 1
ATOM 4099 N N . ASP A 1 508 ? -11.673 -4.565 -15.552 1.00 86.44 508 ASP A N 1
ATOM 4100 C CA . ASP A 1 508 ? -12.282 -3.592 -16.482 1.00 86.44 508 ASP A CA 1
ATOM 4101 C C . ASP A 1 508 ? -11.260 -2.660 -17.177 1.00 86.44 508 ASP A C 1
ATOM 4103 O O . ASP A 1 508 ? -11.447 -1.450 -17.293 1.00 86.44 508 ASP A O 1
ATOM 4107 N N . GLY A 1 509 ? -10.140 -3.228 -17.628 1.00 86.88 509 GLY A N 1
ATOM 4108 C CA . GLY A 1 509 ? -9.032 -2.527 -18.278 1.00 86.88 509 GLY A CA 1
ATOM 4109 C C . GLY A 1 509 ? -7.911 -2.072 -17.336 1.00 86.88 509 GLY A C 1
ATOM 4110 O O . GLY A 1 509 ? -6.873 -1.627 -17.816 1.00 86.88 509 GLY A O 1
ATOM 4111 N N . LEU A 1 510 ? -8.067 -2.205 -16.017 1.00 89.88 510 LEU A N 1
ATOM 4112 C CA . LEU A 1 510 ? -7.075 -1.807 -15.012 1.00 89.88 510 LEU A CA 1
ATOM 4113 C C . LEU A 1 510 ? -6.003 -2.881 -14.789 1.00 89.88 510 LEU A C 1
ATOM 4115 O O . LEU A 1 510 ? -6.145 -4.037 -15.183 1.00 89.88 510 LEU A O 1
ATOM 4119 N N . SER A 1 511 ? -4.908 -2.495 -14.135 1.00 92.12 511 SER A N 1
ATOM 4120 C CA . SER A 1 511 ? -3.821 -3.406 -13.782 1.00 92.12 511 SER A CA 1
ATOM 4121 C C . SER A 1 511 ? -4.244 -4.411 -12.707 1.00 92.12 511 SER A C 1
ATOM 4123 O O . SER A 1 511 ? -5.120 -4.159 -11.879 1.00 92.12 511 SER A O 1
ATOM 4125 N N . VAL A 1 512 ? -3.559 -5.552 -12.648 1.00 93.44 512 VAL A N 1
ATOM 4126 C CA . VAL A 1 512 ? -3.764 -6.583 -11.620 1.00 93.44 512 VAL A CA 1
ATOM 4127 C C . VAL A 1 512 ? -3.583 -6.011 -10.212 1.00 93.44 512 VAL A C 1
ATOM 4129 O O . VAL A 1 512 ? -4.283 -6.429 -9.293 1.00 93.44 512 VAL A O 1
ATOM 4132 N N . GLY A 1 513 ? -2.699 -5.025 -10.024 1.00 90.56 513 GLY A N 1
ATOM 4133 C CA . GLY A 1 513 ? -2.492 -4.387 -8.725 1.00 90.56 513 GLY A CA 1
ATOM 4134 C C . GLY A 1 513 ? -3.742 -3.703 -8.167 1.00 90.56 513 GLY A C 1
ATOM 4135 O O . GLY A 1 513 ? -3.922 -3.684 -6.948 1.00 90.56 513 GLY A O 1
ATOM 4136 N N . TYR A 1 514 ? -4.646 -3.232 -9.034 1.00 88.75 514 TYR A N 1
ATOM 4137 C CA . TYR A 1 514 ? -5.882 -2.548 -8.647 1.00 88.75 514 TYR A CA 1
ATOM 4138 C C . TYR A 1 514 ? -6.769 -3.386 -7.716 1.00 88.75 514 TYR A C 1
ATOM 4140 O O . TYR A 1 514 ? -7.370 -2.856 -6.776 1.00 88.75 514 TYR A O 1
ATOM 4148 N N . ARG A 1 515 ? -6.794 -4.714 -7.903 1.00 87.19 515 ARG A N 1
ATOM 4149 C CA . ARG A 1 515 ? -7.603 -5.628 -7.077 1.00 87.19 515 ARG A CA 1
ATOM 4150 C C . ARG A 1 515 ? -7.209 -5.632 -5.597 1.00 87.19 515 ARG A C 1
ATOM 4152 O O . ARG A 1 515 ? -7.996 -6.059 -4.758 1.00 87.19 515 ARG A O 1
ATOM 4159 N N . TRP A 1 516 ? -6.011 -5.140 -5.277 1.00 88.00 516 TRP A N 1
ATOM 4160 C CA . TRP A 1 516 ? -5.482 -5.041 -3.917 1.00 88.00 516 TRP A CA 1
ATOM 4161 C C . TRP A 1 516 ? -5.559 -3.637 -3.324 1.00 88.00 516 TRP A C 1
ATOM 4163 O O . TRP A 1 516 ? -4.977 -3.392 -2.265 1.00 88.00 516 TRP A O 1
ATOM 4173 N N . ASN A 1 517 ? -6.277 -2.709 -3.957 1.00 82.25 517 ASN A N 1
ATOM 4174 C CA . ASN A 1 517 ? -6.545 -1.415 -3.341 1.00 82.25 517 ASN A CA 1
ATOM 4175 C C . ASN A 1 517 ? -7.184 -1.613 -1.958 1.00 82.25 517 ASN A C 1
ATOM 4177 O O . ASN A 1 517 ? -8.043 -2.474 -1.762 1.00 82.25 517 ASN A O 1
ATOM 4181 N N . GLN A 1 518 ? -6.768 -0.806 -0.979 1.00 73.19 518 GLN A N 1
ATOM 4182 C CA . GLN A 1 518 ? -7.127 -0.984 0.435 1.00 73.19 518 GLN A CA 1
ATOM 4183 C C . GLN A 1 518 ? -8.643 -1.033 0.678 1.00 73.19 518 GLN A C 1
ATOM 4185 O O . GLN A 1 518 ? -9.083 -1.730 1.591 1.00 73.19 518 GLN A O 1
ATOM 4190 N N . GLN A 1 519 ? -9.435 -0.347 -0.152 1.00 71.81 519 GLN A N 1
ATOM 4191 C CA . GLN A 1 519 ? -10.900 -0.402 -0.132 1.00 71.81 519 GLN A CA 1
ATOM 4192 C C . GLN A 1 519 ? -11.453 -1.826 -0.323 1.00 71.81 519 GLN A C 1
ATOM 4194 O O . GLN A 1 519 ? -12.462 -2.190 0.278 1.00 71.81 519 GLN A O 1
ATOM 4199 N N . PHE A 1 520 ? -10.756 -2.665 -1.092 1.00 73.06 520 PHE A N 1
ATOM 4200 C CA . PHE A 1 520 ? -11.122 -4.054 -1.335 1.00 73.06 520 PHE A CA 1
ATOM 4201 C C . PHE A 1 520 ? -10.528 -5.013 -0.308 1.00 73.06 520 PHE A C 1
ATOM 4203 O O . PHE A 1 520 ? -10.926 -6.165 -0.297 1.00 73.06 520 PHE A O 1
ATOM 4210 N N . ILE A 1 521 ? -9.614 -4.598 0.573 1.00 73.00 521 ILE A N 1
ATOM 4211 C CA . ILE A 1 521 ? -8.952 -5.511 1.518 1.00 73.00 521 ILE A CA 1
ATOM 4212 C C . ILE A 1 521 ? -9.748 -5.634 2.820 1.00 73.00 521 ILE A C 1
ATOM 4214 O O . ILE A 1 521 ? -9.814 -4.684 3.600 1.00 73.00 521 ILE A O 1
ATOM 4218 N N . ARG A 1 522 ? -10.274 -6.836 3.090 1.00 64.19 522 ARG A N 1
ATOM 4219 C CA . ARG A 1 522 ? -10.998 -7.224 4.313 1.00 64.19 522 ARG A CA 1
ATOM 4220 C C . ARG A 1 522 ? -10.131 -7.163 5.554 1.00 64.19 522 ARG A C 1
ATOM 4222 O O . ARG A 1 522 ? -10.514 -6.580 6.567 1.00 64.19 522 ARG A O 1
ATOM 4229 N N . GLN A 1 523 ? -8.955 -7.770 5.478 1.00 68.00 523 GLN A N 1
ATOM 4230 C CA . GLN A 1 523 ? -8.019 -7.816 6.588 1.00 68.00 523 GLN A CA 1
ATOM 4231 C C . GLN A 1 523 ? -6.593 -7.868 6.055 1.00 68.00 523 GLN A C 1
ATOM 4233 O O . GLN A 1 523 ? -6.250 -8.724 5.241 1.00 68.00 523 GLN A O 1
ATOM 4238 N N . LEU A 1 524 ? -5.754 -6.964 6.560 1.00 67.44 524 LEU A N 1
ATOM 4239 C CA . LEU A 1 524 ? -4.313 -7.070 6.384 1.00 67.44 524 LEU A CA 1
ATOM 4240 C C . LEU A 1 524 ? -3.777 -8.133 7.351 1.00 67.44 524 LEU A C 1
ATOM 4242 O O . LEU A 1 524 ? -4.138 -8.100 8.535 1.00 67.44 524 LEU A O 1
ATOM 4246 N N . PRO A 1 525 ? -2.933 -9.065 6.887 1.00 68.50 525 PRO A N 1
ATOM 4247 C CA . PRO A 1 525 ? -2.341 -10.048 7.773 1.00 68.50 525 PRO A CA 1
ATOM 4248 C C . PRO A 1 525 ? -1.481 -9.351 8.836 1.00 68.50 525 PRO A C 1
ATOM 4250 O O . PRO A 1 525 ? -0.779 -8.380 8.573 1.00 68.50 525 PRO A O 1
ATOM 4253 N N . ALA A 1 526 ? -1.602 -9.814 10.080 1.00 65.19 526 ALA A N 1
ATOM 4254 C CA . ALA A 1 526 ? -0.912 -9.250 11.238 1.00 65.19 526 ALA A CA 1
ATOM 4255 C C . ALA A 1 526 ? 0.227 -10.177 11.692 1.00 65.19 526 ALA A C 1
ATOM 4257 O O . ALA A 1 526 ? 0.286 -10.577 12.855 1.00 65.19 526 ALA A O 1
ATOM 4258 N N . GLY A 1 527 ? 1.091 -10.579 10.755 1.00 69.56 527 GLY A N 1
ATOM 4259 C CA . GLY A 1 527 ? 2.246 -11.425 11.051 1.00 69.56 527 GLY A CA 1
ATOM 4260 C C . GLY A 1 527 ? 3.369 -10.644 11.737 1.00 69.56 527 GLY A C 1
ATOM 4261 O O . GLY A 1 527 ? 3.666 -9.499 11.385 1.00 69.56 527 GLY A O 1
ATOM 4262 N N . SER A 1 528 ? 4.017 -11.260 12.726 1.00 84.62 528 SER A N 1
ATOM 4263 C CA . SER A 1 528 ? 5.332 -10.806 13.186 1.00 84.62 528 SER A CA 1
ATOM 4264 C C . SER A 1 528 ? 6.408 -11.230 12.184 1.00 84.62 528 SER A C 1
ATOM 4266 O O . SER A 1 528 ? 6.217 -12.174 11.418 1.00 84.62 528 SER A O 1
ATOM 4268 N N . LEU A 1 529 ? 7.575 -10.582 12.227 1.00 86.56 529 LEU A N 1
ATOM 4269 C CA . LEU A 1 529 ? 8.726 -10.995 11.419 1.00 86.56 529 LEU A CA 1
ATOM 4270 C C . LEU A 1 529 ? 9.094 -12.470 11.654 1.00 86.56 529 LEU A C 1
ATOM 4272 O O . LEU A 1 529 ? 9.380 -13.188 10.704 1.00 86.56 529 LEU A O 1
ATOM 4276 N N . SER A 1 530 ? 9.029 -12.943 12.904 1.00 83.69 530 SER A N 1
ATOM 4277 C CA . SER A 1 530 ? 9.264 -14.356 13.228 1.00 83.69 530 SER A CA 1
ATOM 4278 C C . SER A 1 530 ? 8.229 -15.289 12.595 1.00 83.69 530 SER A C 1
ATOM 4280 O O . SER A 1 530 ? 8.612 -16.305 12.036 1.00 83.69 530 SER A O 1
ATOM 4282 N N . SER A 1 531 ? 6.942 -14.921 12.611 1.00 82.88 531 SER A N 1
ATOM 4283 C CA . SER A 1 531 ? 5.876 -15.712 11.979 1.00 82.88 531 SER A CA 1
ATOM 4284 C C . SER A 1 531 ? 6.097 -15.843 10.476 1.00 82.88 531 SER A C 1
ATOM 4286 O O . SER A 1 531 ? 6.008 -16.939 9.940 1.00 82.88 531 SER A O 1
ATOM 4288 N N . TYR A 1 532 ? 6.421 -14.743 9.788 1.00 88.31 532 TYR A N 1
ATOM 4289 C CA . TYR A 1 532 ? 6.664 -14.797 8.347 1.00 88.31 532 TYR A CA 1
ATOM 4290 C C . TYR A 1 532 ? 7.929 -15.567 7.987 1.00 88.31 532 TYR A C 1
ATOM 4292 O O . TYR A 1 532 ? 7.939 -16.245 6.964 1.00 88.31 532 TYR A O 1
ATOM 4300 N N . ARG A 1 533 ? 8.978 -15.496 8.816 1.00 88.44 533 ARG A N 1
ATOM 4301 C CA . ARG A 1 533 ? 10.165 -16.334 8.626 1.00 88.44 533 ARG A CA 1
ATOM 4302 C C . ARG A 1 533 ? 9.801 -17.815 8.707 1.00 88.44 533 ARG A C 1
ATOM 4304 O O . ARG A 1 533 ? 10.088 -18.538 7.764 1.00 88.44 533 ARG A O 1
ATOM 4311 N N . ASP A 1 534 ? 9.102 -18.222 9.764 1.00 83.81 534 ASP A N 1
ATOM 4312 C CA . ASP A 1 534 ? 8.679 -19.613 9.954 1.00 83.81 534 ASP A CA 1
ATOM 4313 C C . ASP A 1 534 ? 7.768 -20.097 8.806 1.00 83.81 534 ASP A C 1
ATOM 4315 O O . ASP A 1 534 ? 7.963 -21.191 8.276 1.00 83.81 534 ASP A O 1
ATOM 4319 N N . GLU A 1 535 ? 6.803 -19.275 8.376 1.00 86.19 535 GLU A N 1
ATOM 4320 C CA . GLU A 1 535 ? 5.888 -19.606 7.273 1.00 86.19 535 GLU A CA 1
ATOM 4321 C C . GLU A 1 535 ? 6.608 -19.734 5.921 1.00 86.19 535 GLU A C 1
ATOM 4323 O O . GLU A 1 535 ? 6.295 -20.638 5.147 1.00 86.19 535 GLU A O 1
ATOM 4328 N N . LEU A 1 536 ? 7.570 -18.852 5.627 1.00 89.69 536 LEU A N 1
ATOM 4329 C CA . LEU A 1 536 ? 8.348 -18.910 4.386 1.00 89.69 536 LEU A CA 1
ATOM 4330 C C . LEU A 1 536 ? 9.405 -20.027 4.406 1.00 89.69 536 LEU A C 1
ATOM 4332 O O . LEU A 1 536 ? 9.693 -20.589 3.352 1.00 89.69 536 LEU A O 1
ATOM 4336 N N . ASP A 1 537 ? 9.969 -20.367 5.568 1.00 88.44 537 ASP A N 1
ATOM 4337 C CA . ASP A 1 537 ? 10.932 -21.472 5.725 1.00 88.44 537 ASP A CA 1
ATOM 4338 C C . ASP A 1 537 ? 10.263 -22.840 5.572 1.00 88.44 537 ASP A C 1
ATOM 4340 O O . ASP A 1 537 ? 10.878 -23.789 5.086 1.00 88.44 537 ASP A O 1
ATOM 4344 N N . GLY A 1 538 ? 8.989 -22.942 5.956 1.00 84.94 538 GLY A N 1
ATOM 4345 C CA . GLY A 1 538 ? 8.174 -24.135 5.748 1.00 84.94 538 GLY A CA 1
ATOM 4346 C C . GLY A 1 538 ? 7.372 -24.145 4.441 1.00 84.94 538 GLY A C 1
ATOM 4347 O O . GLY A 1 538 ? 6.570 -25.060 4.263 1.00 84.94 538 GLY A O 1
ATOM 4348 N N . LEU A 1 539 ? 7.531 -23.143 3.566 1.00 88.25 539 LEU A N 1
ATOM 4349 C CA . LEU A 1 539 ? 6.684 -22.942 2.386 1.00 88.25 539 LEU A CA 1
ATOM 4350 C C . LEU A 1 539 ? 6.572 -24.219 1.538 1.00 88.25 539 LEU A C 1
ATOM 4352 O O . LEU A 1 539 ? 7.579 -24.819 1.162 1.00 88.25 539 LEU A O 1
ATOM 4356 N N . LEU A 1 540 ? 5.341 -24.614 1.221 1.00 87.75 540 LEU A N 1
ATOM 4357 C CA . LEU A 1 540 ? 5.014 -25.776 0.398 1.00 87.75 540 LEU A CA 1
ATOM 4358 C C . LEU A 1 540 ? 4.739 -25.366 -1.049 1.00 87.75 540 LEU A C 1
ATOM 4360 O O . LEU A 1 540 ? 4.268 -24.265 -1.319 1.00 87.75 540 LEU A O 1
ATOM 4364 N N . ASP A 1 541 ? 4.984 -26.280 -1.989 1.00 87.81 541 ASP A N 1
ATOM 4365 C CA . ASP A 1 541 ? 4.806 -26.005 -3.421 1.00 87.81 541 ASP A CA 1
ATOM 4366 C C . ASP A 1 541 ? 3.350 -25.637 -3.761 1.00 87.81 541 ASP A C 1
ATOM 4368 O O . ASP A 1 541 ? 3.103 -24.742 -4.561 1.00 87.81 541 ASP A O 1
ATOM 4372 N N . SER A 1 542 ? 2.385 -26.242 -3.054 1.00 85.69 542 SER A N 1
ATOM 4373 C CA . SER A 1 542 ? 0.948 -25.945 -3.161 1.00 85.69 542 SER A CA 1
ATOM 4374 C C . SER A 1 542 ? 0.546 -24.562 -2.637 1.00 85.69 542 SER A C 1
ATOM 4376 O O . SER A 1 542 ? -0.590 -24.133 -2.835 1.00 85.69 542 SER A O 1
ATOM 4378 N N . GLN A 1 543 ? 1.441 -23.873 -1.925 1.00 87.25 543 GLN A N 1
ATOM 4379 C CA . GLN A 1 543 ? 1.214 -22.530 -1.391 1.00 87.25 543 GLN A CA 1
ATOM 4380 C C . GLN A 1 543 ? 1.752 -21.422 -2.309 1.00 87.25 543 GLN A C 1
ATOM 4382 O O . GLN A 1 543 ? 1.740 -20.244 -1.933 1.00 87.25 543 GLN A O 1
ATOM 4387 N N . VAL A 1 544 ? 2.231 -21.799 -3.495 1.00 91.88 544 VAL A N 1
ATOM 4388 C CA . VAL A 1 544 ? 2.787 -20.897 -4.497 1.00 91.88 544 VAL A CA 1
ATOM 4389 C C . VAL A 1 544 ? 1.959 -20.970 -5.773 1.00 91.88 544 VAL A C 1
ATOM 4391 O O . VAL A 1 544 ? 1.690 -22.040 -6.314 1.00 91.88 544 VAL A O 1
ATOM 4394 N N . THR A 1 545 ? 1.575 -19.806 -6.284 1.00 92.06 545 THR A N 1
ATOM 4395 C CA . THR A 1 545 ? 0.943 -19.660 -7.594 1.00 92.06 545 THR A CA 1
ATOM 4396 C C . THR A 1 545 ? 2.034 -19.553 -8.662 1.00 92.06 545 THR A C 1
ATOM 4398 O O . THR A 1 545 ? 2.498 -18.461 -9.000 1.00 92.06 545 THR A O 1
ATOM 4401 N N . TRP A 1 546 ? 2.469 -20.713 -9.162 1.00 90.56 546 TRP A N 1
ATOM 4402 C CA . TRP A 1 546 ? 3.478 -20.821 -10.221 1.00 90.56 546 TRP A CA 1
ATOM 4403 C C . TRP A 1 546 ? 2.942 -20.467 -11.605 1.00 90.56 546 TRP A C 1
ATOM 4405 O O . TRP A 1 546 ? 3.701 -20.014 -12.449 1.00 90.56 546 TRP A O 1
ATOM 4415 N N . GLU A 1 547 ? 1.654 -20.678 -11.852 1.00 82.94 547 GLU A N 1
ATOM 4416 C CA . GLU A 1 547 ? 1.082 -20.504 -13.183 1.00 82.94 547 GLU A CA 1
ATOM 4417 C C . GLU A 1 547 ? 1.241 -19.058 -13.694 1.00 82.94 547 GLU A C 1
ATOM 4419 O O . GLU A 1 547 ? 1.204 -18.099 -12.907 1.00 82.94 547 GLU A O 1
ATOM 4424 N N . PRO A 1 548 ? 1.406 -18.867 -15.017 1.00 87.69 548 PRO A N 1
ATOM 4425 C CA . PRO A 1 548 ? 1.281 -17.549 -15.624 1.00 87.69 548 PRO A CA 1
ATOM 4426 C C . PRO A 1 548 ? -0.068 -16.923 -15.278 1.00 87.69 548 PRO A C 1
ATOM 4428 O O . PRO A 1 548 ? -1.051 -17.629 -15.060 1.00 87.69 548 PRO A O 1
ATOM 4431 N N . TYR A 1 549 ? -0.158 -15.593 -15.351 1.00 91.50 549 TYR A N 1
ATOM 4432 C CA . TYR A 1 549 ? -1.463 -14.931 -15.322 1.00 91.50 549 TYR A CA 1
ATOM 4433 C C . TYR A 1 549 ? -2.399 -15.563 -16.359 1.00 91.50 549 TYR A C 1
ATOM 4435 O O . TYR A 1 549 ? -2.018 -15.732 -17.529 1.00 91.50 549 TYR A O 1
ATOM 4443 N N . THR A 1 550 ? -3.594 -15.940 -15.905 1.00 90.06 550 THR A N 1
ATOM 4444 C CA . THR A 1 550 ? -4.535 -16.732 -16.694 1.00 90.06 550 THR A CA 1
ATOM 4445 C C . THR A 1 550 ? -5.060 -15.942 -17.891 1.00 90.06 550 THR A C 1
ATOM 4447 O O . THR A 1 550 ? -4.899 -14.718 -17.976 1.00 90.06 550 THR A O 1
ATOM 4450 N N . ILE A 1 551 ? -5.677 -16.640 -18.845 1.00 87.88 551 ILE A N 1
ATOM 4451 C CA . ILE A 1 551 ? -6.276 -16.000 -20.024 1.00 87.88 551 ILE A CA 1
ATOM 4452 C C . ILE A 1 551 ? -7.381 -15.033 -19.585 1.00 87.88 551 ILE A C 1
ATOM 4454 O O . ILE A 1 551 ? -7.464 -13.935 -20.124 1.00 87.88 551 ILE A O 1
ATOM 4458 N N . GLU A 1 552 ? -8.142 -15.384 -18.549 1.00 87.12 552 GLU A N 1
ATOM 4459 C CA . GLU A 1 552 ? -9.223 -14.565 -17.995 1.00 87.12 552 GLU A CA 1
ATOM 4460 C C . GLU A 1 552 ? -8.700 -13.264 -17.378 1.00 87.12 552 GLU A C 1
ATOM 4462 O O . GLU A 1 552 ? -9.327 -12.218 -17.534 1.00 87.12 552 GLU A O 1
ATOM 4467 N N . ILE A 1 553 ? -7.551 -13.299 -16.690 1.00 89.00 553 ILE A N 1
ATOM 4468 C CA . ILE A 1 553 ? -6.912 -12.076 -16.181 1.00 89.00 553 ILE A CA 1
ATOM 4469 C C . ILE A 1 553 ? -6.415 -11.234 -17.355 1.00 89.00 553 ILE A C 1
ATOM 4471 O O . ILE A 1 553 ? -6.672 -10.034 -17.409 1.00 89.00 553 ILE A O 1
ATOM 4475 N N . LYS A 1 554 ? -5.734 -11.860 -18.322 1.00 91.25 554 LYS A N 1
ATOM 4476 C CA . LYS A 1 554 ? -5.196 -11.166 -19.500 1.00 91.25 554 LYS A CA 1
ATOM 4477 C C . LYS A 1 554 ? -6.292 -10.523 -20.352 1.00 91.25 554 LYS A C 1
ATOM 4479 O O . LYS A 1 554 ? -6.054 -9.456 -20.892 1.00 91.25 554 LYS A O 1
ATOM 4484 N N . SER A 1 555 ? -7.480 -11.118 -20.443 1.00 91.62 555 SER A N 1
ATOM 4485 C CA . SER A 1 555 ? -8.609 -10.536 -21.179 1.00 91.62 555 SER A CA 1
ATOM 4486 C C . SER A 1 555 ? -9.285 -9.365 -20.461 1.00 91.62 555 SER A C 1
ATOM 4488 O O . SER A 1 555 ? -10.068 -8.656 -21.081 1.00 91.62 555 SER A O 1
ATOM 4490 N N . GLN A 1 556 ? -9.039 -9.189 -19.159 1.00 90.81 556 GLN A N 1
ATOM 4491 C CA . GLN A 1 556 ? -9.628 -8.103 -18.371 1.00 90.81 556 GLN A CA 1
ATOM 4492 C C . GLN A 1 556 ? -8.719 -6.877 -18.254 1.00 90.81 556 GLN A C 1
ATOM 4494 O O . GLN A 1 556 ? -9.216 -5.803 -17.938 1.00 90.81 556 GLN A O 1
ATOM 4499 N N . VAL A 1 557 ? -7.407 -7.018 -18.458 1.00 91.38 557 VAL A N 1
ATOM 4500 C CA . VAL A 1 557 ? -6.466 -5.886 -18.436 1.00 91.38 557 VAL A CA 1
ATOM 4501 C C . VAL A 1 557 ? -6.422 -5.196 -19.803 1.00 91.38 557 VAL A C 1
ATOM 4503 O O . VAL A 1 557 ? -6.695 -5.825 -20.822 1.00 91.38 557 VAL A O 1
ATOM 4506 N N . ALA A 1 558 ? -6.045 -3.917 -19.856 1.00 88.88 558 ALA A N 1
ATOM 4507 C CA . ALA A 1 558 ? -5.888 -3.227 -21.135 1.00 88.88 558 ALA A CA 1
ATOM 4508 C C . ALA A 1 558 ? -4.763 -3.840 -21.994 1.00 88.88 558 ALA A C 1
ATOM 4510 O O . ALA A 1 558 ? -3.676 -4.150 -21.497 1.00 88.88 558 ALA A O 1
ATOM 4511 N N . ASP A 1 559 ? -4.994 -3.924 -23.309 1.00 88.25 559 ASP A N 1
ATOM 4512 C CA . ASP A 1 559 ? -4.061 -4.514 -24.285 1.00 88.25 559 ASP A CA 1
ATOM 4513 C C . ASP A 1 559 ? -2.663 -3.882 -24.254 1.00 88.25 559 ASP A C 1
ATOM 4515 O O . ASP A 1 559 ? -1.657 -4.552 -24.502 1.00 88.25 559 ASP A O 1
ATOM 4519 N N . ILE A 1 560 ? -2.572 -2.597 -23.900 1.00 85.69 560 ILE A N 1
ATOM 4520 C CA . ILE A 1 560 ? -1.298 -1.881 -23.793 1.00 85.69 560 ILE A CA 1
ATOM 4521 C C . ILE A 1 560 ? -0.351 -2.522 -22.763 1.00 85.69 560 ILE A C 1
ATOM 4523 O O . ILE A 1 560 ? 0.861 -2.533 -22.983 1.00 85.69 560 ILE A O 1
ATOM 4527 N N . TYR A 1 561 ? -0.870 -3.154 -21.702 1.00 88.25 561 TYR A N 1
ATOM 4528 C CA . TYR A 1 561 ? -0.067 -3.871 -20.697 1.00 88.25 561 TYR A CA 1
ATOM 4529 C C . TYR A 1 561 ? 0.432 -5.235 -21.199 1.00 88.25 561 TYR A C 1
ATOM 4531 O O . TYR A 1 561 ? 1.348 -5.823 -20.626 1.00 88.25 561 TYR A O 1
ATOM 4539 N N . LEU A 1 562 ? -0.130 -5.730 -22.305 1.00 91.12 562 LEU A N 1
ATOM 4540 C CA . LEU A 1 562 ? 0.275 -6.966 -22.977 1.00 91.12 562 LEU A CA 1
ATOM 4541 C C . LEU A 1 562 ? 1.190 -6.719 -24.185 1.00 91.12 562 LEU A C 1
ATOM 4543 O O . LEU A 1 562 ? 1.707 -7.683 -24.753 1.00 91.12 562 LEU A O 1
ATOM 4547 N N . SER A 1 563 ? 1.410 -5.456 -24.569 1.00 87.75 563 SER A N 1
ATOM 4548 C CA . SER A 1 563 ? 2.212 -5.072 -25.741 1.00 87.75 563 SER A CA 1
ATOM 4549 C C . SER A 1 563 ? 3.633 -5.651 -25.711 1.00 87.75 563 SER A C 1
ATOM 4551 O O . SER A 1 563 ? 4.098 -6.195 -26.707 1.00 87.75 563 SER A O 1
ATOM 4553 N N . GLY A 1 564 ? 4.281 -5.651 -24.542 1.00 87.94 564 GLY A N 1
ATOM 4554 C CA . GLY A 1 564 ? 5.633 -6.184 -24.337 1.00 87.94 564 GLY A CA 1
ATOM 4555 C C . GLY A 1 564 ? 5.707 -7.686 -24.037 1.00 87.94 564 GLY A C 1
ATOM 4556 O O . GLY A 1 564 ? 6.717 -8.155 -23.517 1.00 87.94 564 GLY A O 1
ATOM 4557 N N . ARG A 1 565 ? 4.658 -8.476 -24.310 1.00 92.50 565 ARG A N 1
ATOM 4558 C CA . ARG A 1 565 ? 4.637 -9.909 -23.945 1.00 92.50 565 ARG A CA 1
ATOM 4559 C C . ARG A 1 565 ? 5.763 -10.740 -24.561 1.00 92.50 565 ARG A C 1
ATOM 4561 O O . ARG A 1 565 ? 6.161 -11.742 -23.977 1.00 92.50 565 ARG A O 1
ATOM 4568 N N . ILE A 1 566 ? 6.282 -10.319 -25.716 1.00 92.00 566 ILE A N 1
ATOM 4569 C CA . ILE A 1 566 ? 7.367 -11.019 -26.411 1.00 92.00 566 ILE A CA 1
ATOM 4570 C C . ILE A 1 566 ? 8.677 -10.998 -25.612 1.00 92.00 566 ILE A C 1
ATOM 4572 O O . ILE A 1 566 ? 9.442 -11.949 -25.693 1.00 92.00 566 ILE A O 1
ATOM 4576 N N . ILE A 1 567 ? 8.902 -9.971 -24.782 1.00 95.69 567 ILE A N 1
ATOM 4577 C CA . ILE A 1 567 ? 10.136 -9.808 -23.998 1.00 95.69 567 ILE A CA 1
ATOM 4578 C C . ILE A 1 567 ? 10.015 -10.297 -22.548 1.00 95.69 567 ILE A C 1
ATOM 4580 O O . ILE A 1 567 ? 10.955 -10.155 -21.769 1.00 95.69 567 ILE A O 1
ATOM 4584 N N . TRP A 1 568 ? 8.892 -10.913 -22.159 1.00 96.00 568 TRP A N 1
ATOM 4585 C CA . TRP A 1 568 ? 8.722 -11.477 -20.811 1.00 96.00 568 TRP A CA 1
ATOM 4586 C C . TRP A 1 568 ? 9.753 -12.558 -20.468 1.00 96.00 568 TRP A C 1
ATOM 4588 O O . TRP A 1 568 ? 10.070 -12.737 -19.297 1.00 96.00 568 TRP A O 1
ATOM 4598 N N . LEU A 1 569 ? 10.285 -13.245 -21.481 1.00 95.62 569 LEU A N 1
ATOM 4599 C CA . LEU A 1 569 ? 11.335 -14.257 -21.358 1.00 95.62 569 LEU A CA 1
ATOM 4600 C C . LEU A 1 569 ? 12.684 -13.777 -21.916 1.00 95.62 569 LEU A C 1
ATOM 4602 O O . LEU A 1 569 ? 13.568 -14.594 -22.149 1.00 95.62 569 LEU A O 1
ATOM 4606 N N . ALA A 1 570 ? 12.874 -12.472 -22.127 1.00 96.62 570 ALA A N 1
ATOM 4607 C CA . ALA A 1 570 ? 14.148 -11.938 -22.603 1.00 96.62 570 ALA A CA 1
ATOM 4608 C C . ALA A 1 570 ? 15.215 -11.978 -21.500 1.00 96.62 570 ALA A C 1
ATOM 4610 O O . ALA A 1 570 ? 15.029 -11.376 -20.437 1.00 96.62 570 ALA A O 1
ATOM 4611 N N . ARG A 1 571 ? 16.355 -12.622 -21.754 1.00 95.88 571 ARG A N 1
ATOM 4612 C CA . ARG A 1 571 ? 17.538 -12.531 -20.893 1.00 95.88 571 ARG A CA 1
ATOM 4613 C C . ARG A 1 571 ? 18.350 -11.296 -21.268 1.00 95.88 571 ARG A C 1
ATOM 4615 O O . ARG A 1 571 ? 19.165 -11.337 -22.185 1.00 95.88 571 ARG A O 1
ATOM 4622 N N . VAL A 1 572 ? 18.144 -10.198 -20.547 1.00 95.88 572 VAL A N 1
ATOM 4623 C CA . VAL A 1 572 ? 18.721 -8.891 -20.898 1.00 95.88 572 VAL A CA 1
ATOM 4624 C C . VAL A 1 572 ? 19.077 -8.041 -19.680 1.00 95.88 572 VAL A C 1
ATOM 4626 O O . VAL A 1 572 ? 18.477 -8.201 -18.611 1.00 95.88 572 VAL A O 1
ATOM 4629 N N . PRO A 1 573 ? 20.027 -7.099 -19.817 1.00 96.25 573 PRO A N 1
ATOM 4630 C CA . PRO A 1 573 ? 20.255 -6.079 -18.807 1.00 96.25 573 PRO A CA 1
ATOM 4631 C C . PRO A 1 573 ? 19.116 -5.050 -18.812 1.00 96.25 573 PRO A C 1
ATOM 4633 O O . PRO A 1 573 ? 18.834 -4.391 -19.807 1.00 96.25 573 PRO A O 1
ATOM 4636 N N . LEU A 1 574 ? 18.491 -4.874 -17.658 1.00 96.94 574 LEU A N 1
ATOM 4637 C CA . LEU A 1 574 ? 17.581 -3.787 -17.343 1.00 96.94 574 LEU A CA 1
ATOM 4638 C C . LEU A 1 574 ? 18.395 -2.548 -16.968 1.00 96.94 574 LEU A C 1
ATOM 4640 O O . LEU A 1 574 ? 19.300 -2.616 -16.129 1.00 96.94 574 LEU A O 1
ATOM 4644 N N . VAL A 1 575 ? 18.050 -1.400 -17.547 1.00 93.44 575 VAL A N 1
ATOM 4645 C CA . VAL A 1 575 ? 18.811 -0.163 -17.360 1.00 93.44 575 VAL A CA 1
ATOM 4646 C C . VAL A 1 575 ? 17.906 0.952 -16.829 1.00 93.44 575 VAL A C 1
ATOM 4648 O O . VAL A 1 575 ? 16.909 1.321 -17.444 1.00 93.44 575 VAL A O 1
ATOM 4651 N N . ALA A 1 576 ? 18.285 1.506 -15.675 1.00 91.25 576 ALA A N 1
ATOM 4652 C CA . ALA A 1 576 ? 17.628 2.625 -15.006 1.00 91.25 576 ALA A CA 1
ATOM 4653 C C . ALA A 1 576 ? 18.660 3.677 -14.595 1.00 91.25 576 ALA A C 1
ATOM 4655 O O . ALA A 1 576 ? 19.221 3.646 -13.492 1.00 91.25 576 ALA A O 1
ATOM 4656 N N . TRP A 1 577 ? 18.902 4.644 -15.474 1.00 87.00 577 TRP A N 1
ATOM 4657 C CA . TRP A 1 577 ? 19.850 5.733 -15.264 1.00 87.00 577 TRP A CA 1
ATOM 4658 C C . TRP A 1 577 ? 21.264 5.232 -14.911 1.00 87.00 577 TRP A C 1
ATOM 4660 O O . TRP A 1 577 ? 21.980 4.718 -15.761 1.00 87.00 577 TRP A O 1
ATOM 4670 N N . THR A 1 578 ? 21.680 5.347 -13.645 1.00 86.38 578 THR A N 1
ATOM 4671 C CA . THR A 1 578 ? 22.993 4.886 -13.160 1.00 86.38 578 THR A CA 1
ATOM 4672 C C . THR A 1 578 ? 23.016 3.392 -12.832 1.00 86.38 578 THR A C 1
ATOM 4674 O O . THR A 1 578 ? 24.056 2.881 -12.413 1.00 86.38 578 THR A O 1
ATOM 4677 N N . ARG A 1 579 ? 21.880 2.696 -12.924 1.00 90.44 579 ARG A N 1
ATOM 4678 C CA . ARG A 1 579 ? 21.709 1.317 -12.462 1.00 90.44 579 ARG A CA 1
ATOM 4679 C C . ARG A 1 579 ? 21.540 0.391 -13.654 1.00 90.44 579 ARG A C 1
ATOM 4681 O O . ARG A 1 579 ? 20.705 0.641 -14.513 1.00 90.44 579 ARG A O 1
ATOM 4688 N N . VAL A 1 580 ? 22.308 -0.687 -13.640 1.00 94.56 580 VAL A N 1
ATOM 4689 C CA . VAL A 1 580 ? 22.119 -1.849 -14.506 1.00 94.56 580 VAL A CA 1
ATOM 4690 C C . VAL A 1 580 ? 21.881 -3.040 -13.589 1.00 94.56 580 VAL A C 1
ATOM 4692 O O . VAL A 1 580 ? 22.555 -3.151 -12.558 1.00 94.56 580 VAL A O 1
ATOM 4695 N N . GLU A 1 581 ? 20.915 -3.881 -13.936 1.00 96.12 581 GLU A N 1
ATOM 4696 C CA . GLU A 1 581 ? 20.605 -5.163 -13.297 1.00 96.12 581 GLU A CA 1
ATOM 4697 C C . GLU A 1 581 ? 20.148 -6.154 -14.366 1.00 96.12 581 GLU A C 1
ATOM 4699 O O . GLU A 1 581 ? 19.557 -5.741 -15.350 1.00 96.12 581 GLU A O 1
ATOM 4704 N N . TRP A 1 582 ? 20.382 -7.451 -14.195 1.00 96.56 582 TRP A N 1
ATOM 4705 C CA . TRP A 1 582 ? 19.981 -8.440 -15.198 1.00 96.56 582 TRP A CA 1
ATOM 4706 C C . TRP A 1 582 ? 18.600 -9.028 -14.922 1.00 96.56 582 TRP A C 1
ATOM 4708 O O . TRP A 1 582 ? 18.302 -9.391 -13.781 1.00 96.56 582 TRP A O 1
ATOM 4718 N N . HIS A 1 583 ? 17.802 -9.164 -15.982 1.00 96.88 583 HIS A N 1
ATOM 4719 C CA . HIS A 1 583 ? 16.595 -9.981 -16.034 1.00 96.88 583 HIS A CA 1
ATOM 4720 C C . HIS A 1 583 ? 16.972 -11.388 -16.515 1.00 96.88 583 HIS A C 1
ATOM 4722 O O . HIS A 1 583 ? 17.515 -11.540 -17.609 1.00 96.88 583 HIS A O 1
ATOM 4728 N N . LEU A 1 584 ? 16.727 -12.398 -15.675 1.00 95.81 584 LEU A N 1
ATOM 4729 C CA . LEU A 1 584 ? 17.178 -13.785 -15.869 1.00 95.81 584 LEU A CA 1
ATOM 4730 C C . LEU A 1 584 ? 15.981 -14.762 -15.833 1.00 95.81 584 LEU A C 1
ATOM 4732 O O . LEU A 1 584 ? 15.840 -15.535 -14.879 1.00 95.81 584 LEU A O 1
ATOM 4736 N N . PRO A 1 585 ? 15.063 -14.697 -16.814 1.00 94.94 585 PRO A N 1
ATOM 4737 C CA . PRO A 1 585 ? 13.812 -15.458 -16.795 1.00 94.94 585 PRO A CA 1
ATOM 4738 C C . PRO A 1 585 ? 14.015 -16.979 -16.862 1.00 94.94 585 PRO A C 1
ATOM 4740 O O . PRO A 1 585 ? 13.191 -17.724 -16.333 1.00 94.94 585 PRO A O 1
ATOM 4743 N N . GLU A 1 586 ? 15.132 -17.455 -17.420 1.00 93.75 586 GLU A N 1
ATOM 4744 C CA . GLU A 1 586 ? 15.508 -18.874 -17.454 1.00 93.75 586 GLU A CA 1
ATOM 4745 C C . GLU A 1 586 ? 15.631 -19.504 -16.055 1.00 93.75 586 GLU A C 1
ATOM 4747 O O . GLU A 1 586 ? 15.455 -20.711 -15.894 1.00 93.75 586 GLU A O 1
ATOM 4752 N N . ARG A 1 587 ? 15.882 -18.691 -15.019 1.00 93.38 587 ARG A N 1
ATOM 4753 C CA . ARG A 1 587 ? 15.949 -19.151 -13.621 1.00 93.38 587 ARG A CA 1
ATOM 4754 C C . ARG A 1 587 ? 14.580 -19.413 -13.009 1.00 93.38 587 ARG A C 1
ATOM 4756 O O . ARG A 1 587 ? 14.468 -20.161 -12.043 1.00 93.38 587 ARG A O 1
ATOM 4763 N N . VAL A 1 588 ? 13.544 -18.799 -13.572 1.00 94.38 588 VAL A N 1
ATOM 4764 C CA . VAL A 1 588 ? 12.186 -18.769 -13.019 1.00 94.38 588 VAL A CA 1
ATOM 4765 C C . VAL A 1 588 ? 11.145 -19.244 -14.033 1.00 94.38 588 VAL A C 1
ATOM 4767 O O . VAL A 1 588 ? 9.979 -18.865 -13.964 1.00 94.38 588 VAL A O 1
ATOM 4770 N N . LEU A 1 589 ? 11.543 -20.134 -14.950 1.00 94.19 589 LEU A N 1
ATOM 4771 C CA . LEU A 1 589 ? 10.698 -20.714 -16.007 1.00 94.19 589 LEU A CA 1
ATOM 4772 C C . LEU A 1 589 ? 9.363 -21.282 -15.504 1.00 94.19 589 LEU A C 1
ATOM 4774 O O . LEU A 1 589 ? 8.356 -21.214 -16.210 1.00 94.19 589 LEU A O 1
ATOM 4778 N N . ARG A 1 590 ? 9.322 -21.761 -14.254 1.00 92.06 590 ARG A N 1
ATOM 4779 C CA . ARG A 1 590 ? 8.085 -22.222 -13.608 1.00 92.06 590 ARG A CA 1
ATOM 4780 C C . ARG A 1 590 ? 7.010 -21.136 -13.547 1.00 92.06 590 ARG A C 1
ATOM 4782 O O . ARG A 1 590 ? 5.855 -21.468 -13.775 1.00 92.06 590 ARG A O 1
ATOM 4789 N N . GLN A 1 591 ? 7.381 -19.867 -13.315 1.00 94.00 591 GLN A N 1
ATOM 4790 C CA . GLN A 1 591 ? 6.456 -18.714 -13.309 1.00 94.00 591 GLN A CA 1
ATOM 4791 C C . GLN A 1 591 ? 5.766 -18.488 -14.663 1.00 94.00 591 GLN A C 1
ATOM 4793 O O . GLN A 1 591 ? 4.751 -17.795 -14.749 1.00 94.00 591 GLN A O 1
ATOM 4798 N N . PHE A 1 592 ? 6.336 -19.067 -15.719 1.00 93.31 592 PHE A N 1
ATOM 4799 C CA . PHE A 1 592 ? 5.871 -18.977 -17.094 1.00 93.31 592 PHE A CA 1
ATOM 4800 C C . PHE A 1 592 ? 5.258 -20.292 -17.601 1.00 93.31 592 PHE A C 1
ATOM 4802 O O . PHE A 1 592 ? 4.901 -20.382 -18.772 1.00 93.31 592 PHE A O 1
ATOM 4809 N N . GLY A 1 593 ? 5.071 -21.289 -16.726 1.00 91.62 593 GLY A N 1
ATOM 4810 C CA . GLY A 1 593 ? 4.481 -22.579 -17.091 1.00 91.62 593 GLY A CA 1
ATOM 4811 C C . GLY A 1 593 ? 5.435 -23.509 -17.845 1.00 91.62 593 GLY A C 1
ATOM 4812 O O . GLY A 1 593 ? 4.981 -24.445 -18.499 1.00 91.62 593 GLY A O 1
ATOM 4813 N N . PHE A 1 594 ? 6.745 -23.269 -17.760 1.00 93.50 594 PHE A N 1
ATOM 4814 C CA . PHE A 1 594 ? 7.764 -24.103 -18.389 1.00 93.50 594 PHE A CA 1
ATOM 4815 C C . PHE A 1 594 ? 8.510 -24.965 -17.366 1.00 93.50 594 PHE A C 1
ATOM 4817 O O . PHE A 1 594 ? 8.570 -24.665 -16.169 1.00 93.50 594 PHE A O 1
ATOM 4824 N N . VAL A 1 595 ? 9.096 -26.052 -17.860 1.00 92.06 595 VAL A N 1
ATOM 4825 C CA . VAL A 1 595 ? 9.977 -26.940 -17.105 1.00 92.06 595 VAL A CA 1
ATOM 4826 C C . VAL A 1 595 ? 11.201 -26.144 -16.630 1.00 92.06 595 VAL A C 1
ATOM 4828 O O . VAL A 1 595 ? 11.841 -25.472 -17.442 1.00 92.06 595 VAL A O 1
ATOM 4831 N N . PRO A 1 596 ? 11.553 -26.197 -15.334 1.00 91.88 596 PRO A N 1
ATOM 4832 C CA . PRO A 1 596 ? 12.758 -25.542 -14.842 1.00 91.88 596 PRO A CA 1
ATOM 4833 C C . PRO A 1 596 ? 14.023 -26.237 -15.367 1.00 91.88 596 PRO A C 1
ATOM 4835 O O . PRO A 1 596 ? 14.073 -27.464 -15.458 1.00 91.88 596 PRO A O 1
ATOM 4838 N N . THR A 1 597 ? 15.062 -25.457 -15.669 1.00 89.00 597 THR A N 1
ATOM 4839 C CA . THR A 1 597 ? 16.342 -25.964 -16.185 1.00 89.00 597 THR A CA 1
ATOM 4840 C C . THR A 1 597 ? 17.429 -25.979 -15.108 1.00 89.00 597 THR A C 1
ATOM 4842 O O . THR A 1 597 ? 17.432 -25.151 -14.197 1.00 89.00 597 THR A O 1
ATOM 4845 N N . VAL A 1 598 ? 18.358 -26.932 -15.215 1.00 90.31 598 VAL A N 1
ATOM 4846 C CA . VAL A 1 598 ? 19.617 -26.962 -14.443 1.00 90.31 598 VAL A CA 1
ATOM 4847 C C . VAL A 1 598 ? 20.791 -26.374 -15.233 1.00 90.31 598 VAL A C 1
ATOM 4849 O O . VAL A 1 598 ? 21.846 -26.104 -14.660 1.00 90.31 598 VAL A O 1
ATOM 4852 N N . ASP A 1 599 ? 20.607 -26.162 -16.540 1.00 88.31 599 ASP A N 1
ATOM 4853 C CA . ASP A 1 599 ? 21.575 -25.498 -17.410 1.00 88.31 599 ASP A CA 1
ATOM 4854 C C . ASP A 1 599 ? 21.389 -23.986 -17.299 1.00 88.31 599 ASP A C 1
ATOM 4856 O O . ASP A 1 599 ? 20.655 -23.356 -18.060 1.00 88.31 599 ASP A O 1
ATOM 4860 N N . VAL A 1 600 ? 21.974 -23.418 -16.244 1.00 83.62 600 VAL A N 1
ATOM 4861 C CA . VAL A 1 600 ? 21.805 -22.007 -15.910 1.00 83.62 600 VAL A CA 1
ATOM 4862 C C . VAL A 1 600 ? 23.137 -21.281 -15.992 1.00 83.62 600 VAL A C 1
ATOM 4864 O O . VAL A 1 600 ? 24.065 -21.537 -15.221 1.00 83.62 600 VAL A O 1
ATOM 4867 N N . HIS A 1 601 ? 23.212 -20.295 -16.881 1.00 82.44 601 HIS A N 1
ATOM 4868 C CA . HIS A 1 601 ? 24.399 -19.463 -17.018 1.00 82.44 601 HIS A CA 1
ATOM 4869 C C . HIS A 1 601 ? 24.531 -18.450 -15.861 1.00 82.44 601 HIS A C 1
ATOM 4871 O O . HIS A 1 601 ? 23.524 -17.925 -15.355 1.00 82.44 601 HIS A O 1
ATOM 4877 N N . PRO A 1 602 ? 25.768 -18.120 -15.434 1.00 81.88 602 PRO A N 1
ATOM 4878 C CA . PRO A 1 602 ? 25.995 -17.020 -14.499 1.00 81.88 602 PRO A CA 1
ATOM 4879 C C . PRO A 1 602 ? 25.475 -15.710 -15.103 1.00 81.88 602 PRO A C 1
ATOM 4881 O O . PRO A 1 602 ? 25.455 -15.568 -16.322 1.00 81.88 602 PRO A O 1
ATOM 4884 N N . MET A 1 603 ? 25.054 -14.760 -14.261 1.00 83.75 603 MET A N 1
ATOM 4885 C CA . MET A 1 603 ? 24.505 -13.465 -14.695 1.00 83.75 603 MET A CA 1
ATOM 4886 C C . MET A 1 603 ? 25.417 -12.787 -15.732 1.00 83.75 603 MET A C 1
ATOM 4888 O O . MET A 1 603 ? 25.001 -12.554 -16.860 1.00 83.75 603 MET A O 1
ATOM 4892 N N . GLU A 1 604 ? 26.680 -12.582 -15.363 1.00 84.50 604 GLU A N 1
ATOM 4893 C CA . GLU A 1 604 ? 27.798 -12.257 -16.249 1.00 84.50 604 GLU A CA 1
ATOM 4894 C C . GLU A 1 604 ? 29.089 -12.328 -15.399 1.00 84.50 604 GLU A C 1
ATOM 4896 O O . GLU A 1 604 ? 29.118 -11.758 -14.304 1.00 84.50 604 GLU A O 1
ATOM 4901 N N . PRO A 1 605 ? 30.174 -12.993 -15.849 1.00 79.00 605 PRO A N 1
ATOM 4902 C CA . PRO A 1 605 ? 31.352 -13.250 -15.006 1.00 79.00 605 PRO A CA 1
ATOM 4903 C C . PRO A 1 605 ? 32.075 -12.009 -14.458 1.00 79.00 605 PRO A C 1
ATOM 4905 O O . PRO A 1 605 ? 32.730 -12.095 -13.422 1.00 79.00 605 PRO A O 1
ATOM 4908 N N . LYS A 1 606 ? 31.994 -10.864 -15.149 1.00 82.88 606 LYS A N 1
ATOM 4909 C CA . LYS A 1 606 ? 32.676 -9.608 -14.777 1.00 82.88 606 LYS A CA 1
ATOM 4910 C C . LYS A 1 606 ? 31.711 -8.486 -14.397 1.00 82.88 606 LYS A C 1
ATOM 4912 O O . LYS A 1 606 ? 32.139 -7.340 -14.254 1.00 82.88 606 LYS A O 1
ATOM 4917 N N . PHE A 1 607 ? 30.428 -8.794 -14.223 1.00 87.06 607 PHE A N 1
ATOM 4918 C CA . PHE A 1 607 ? 29.444 -7.778 -13.892 1.00 87.06 607 PHE A CA 1
ATOM 4919 C C . PHE A 1 607 ? 29.675 -7.219 -12.492 1.00 87.06 607 PHE A C 1
ATOM 4921 O O . PHE A 1 607 ? 29.703 -7.946 -11.497 1.00 87.06 607 PHE A O 1
ATOM 4928 N N . VAL A 1 608 ? 29.803 -5.896 -12.413 1.00 87.38 608 VAL A N 1
ATOM 4929 C CA . VAL A 1 608 ? 29.962 -5.179 -11.151 1.00 87.38 608 VAL A CA 1
ATOM 4930 C C . VAL A 1 608 ? 28.914 -4.085 -11.062 1.00 87.38 608 VAL A C 1
ATOM 4932 O O . VAL A 1 608 ? 28.810 -3.205 -11.917 1.00 87.38 608 VAL A O 1
ATOM 4935 N N . ARG A 1 609 ? 28.165 -4.104 -9.960 1.00 91.12 609 ARG A N 1
ATOM 4936 C CA . ARG A 1 609 ? 27.216 -3.048 -9.620 1.00 91.12 609 ARG A CA 1
ATOM 4937 C C . ARG A 1 609 ? 27.962 -1.748 -9.347 1.00 91.12 609 ARG A C 1
ATOM 4939 O O . ARG A 1 609 ? 28.661 -1.618 -8.345 1.00 91.12 609 ARG A O 1
ATOM 4946 N N . VAL A 1 610 ? 27.780 -0.771 -10.226 1.00 88.62 610 VAL A N 1
ATOM 4947 C CA . VAL A 1 610 ? 28.410 0.543 -10.083 1.00 88.62 610 VAL A CA 1
ATOM 4948 C C . VAL A 1 610 ? 27.648 1.400 -9.072 1.00 88.62 610 VAL A C 1
ATOM 4950 O O . VAL A 1 610 ? 26.420 1.503 -9.137 1.00 88.62 610 VAL A O 1
ATOM 4953 N N . ASP A 1 611 ? 28.385 2.023 -8.148 1.00 80.12 611 ASP A N 1
ATOM 4954 C CA . ASP A 1 611 ? 27.893 3.118 -7.309 1.00 80.12 611 ASP A CA 1
ATOM 4955 C C . ASP A 1 611 ? 28.039 4.445 -8.073 1.00 80.12 611 ASP A C 1
ATOM 4957 O O . ASP A 1 611 ? 29.113 4.769 -8.588 1.00 80.12 611 ASP A O 1
ATOM 4961 N N . GLY A 1 612 ? 26.941 5.192 -8.184 1.00 74.44 612 GLY A N 1
ATOM 4962 C CA . GLY A 1 612 ? 26.896 6.483 -8.873 1.00 74.44 612 GLY A CA 1
ATOM 4963 C C . GLY A 1 612 ? 27.393 7.663 -8.029 1.00 74.44 612 GLY A C 1
ATOM 4964 O O . GLY A 1 612 ? 27.480 8.780 -8.542 1.00 74.44 612 GLY A O 1
ATOM 4965 N N . ARG A 1 613 ? 27.699 7.467 -6.738 1.00 75.00 613 ARG A N 1
ATOM 4966 C CA . ARG A 1 613 ? 28.224 8.532 -5.869 1.00 75.00 613 ARG A CA 1
ATOM 4967 C C . ARG A 1 613 ? 29.594 9.011 -6.358 1.00 75.00 613 ARG A C 1
ATOM 4969 O O . ARG A 1 613 ? 30.468 8.207 -6.659 1.00 75.00 613 ARG A O 1
ATOM 4976 N N . GLY A 1 614 ? 29.765 10.332 -6.446 1.00 72.19 614 GLY A N 1
ATOM 4977 C CA . GLY A 1 614 ? 30.996 10.961 -6.947 1.00 72.19 614 GLY A CA 1
ATOM 4978 C C . GLY A 1 614 ? 31.180 10.907 -8.471 1.00 72.19 614 GLY A C 1
ATOM 4979 O O . GLY A 1 614 ? 32.231 11.301 -8.960 1.00 72.19 614 GLY A O 1
ATOM 4980 N N . LYS A 1 615 ? 30.176 10.437 -9.226 1.00 77.62 615 LYS A N 1
ATOM 4981 C CA . LYS A 1 615 ? 30.215 10.288 -10.693 1.00 77.62 615 LYS A CA 1
ATOM 4982 C C . LYS A 1 615 ? 29.238 11.227 -11.415 1.00 77.62 615 LYS A C 1
ATOM 4984 O O . LYS A 1 615 ? 28.604 10.836 -12.393 1.00 77.62 615 LYS A O 1
ATOM 4989 N N . SER A 1 616 ? 29.087 12.458 -10.924 1.00 69.19 616 SER A N 1
ATOM 4990 C CA . SER A 1 616 ? 28.113 13.438 -11.436 1.00 69.19 616 SER A CA 1
ATOM 4991 C C . SER A 1 616 ? 28.303 13.794 -12.913 1.00 69.19 616 SER A C 1
ATOM 4993 O O . SER A 1 616 ? 27.311 13.998 -13.604 1.00 69.19 616 SER A O 1
ATOM 4995 N N . ASP A 1 617 ? 29.544 13.802 -13.408 1.00 74.25 617 ASP A N 1
ATOM 4996 C CA . ASP A 1 617 ? 29.865 14.162 -14.799 1.00 74.25 617 ASP A CA 1
ATOM 4997 C C . ASP A 1 617 ? 29.962 12.964 -15.751 1.00 74.25 617 ASP A C 1
ATOM 4999 O O . ASP A 1 617 ? 30.235 13.127 -16.941 1.00 74.25 617 ASP A O 1
ATOM 5003 N N . THR A 1 618 ? 29.732 11.745 -15.252 1.00 83.81 618 THR A N 1
ATOM 5004 C CA . THR A 1 618 ? 29.791 10.541 -16.090 1.00 83.81 618 THR A CA 1
ATOM 5005 C C . THR A 1 618 ? 28.683 10.576 -17.132 1.00 83.81 618 THR A C 1
ATOM 5007 O O . THR A 1 618 ? 27.515 10.781 -16.805 1.00 83.81 618 THR A O 1
ATOM 5010 N N . TYR A 1 619 ? 29.038 10.357 -18.398 1.00 86.31 619 TYR A N 1
ATOM 5011 C CA . TYR A 1 619 ? 28.053 10.228 -19.464 1.00 86.31 619 TYR A CA 1
ATOM 5012 C C . TYR A 1 619 ? 27.562 8.782 -19.550 1.00 86.31 619 TYR A C 1
ATOM 5014 O O . TYR A 1 619 ? 28.150 7.940 -20.229 1.00 86.31 619 TYR A O 1
ATOM 5022 N N . TRP A 1 620 ? 26.496 8.491 -18.802 1.00 87.75 620 TRP A N 1
ATOM 5023 C CA . TRP A 1 620 ? 25.991 7.131 -18.582 1.00 87.75 620 TRP A CA 1
ATOM 5024 C C . TRP A 1 620 ? 25.565 6.409 -19.860 1.00 87.75 620 TRP A C 1
ATOM 5026 O O . TRP A 1 620 ? 25.711 5.194 -19.941 1.00 87.75 620 TRP A O 1
ATOM 5036 N N . LEU A 1 621 ? 25.122 7.155 -20.870 1.00 87.69 621 LEU A N 1
ATOM 5037 C CA . LEU A 1 621 ? 24.722 6.613 -22.167 1.00 87.69 621 LEU A CA 1
ATOM 5038 C C . LEU A 1 621 ? 25.905 5.958 -22.902 1.00 87.69 621 LEU A C 1
ATOM 5040 O O . LEU A 1 621 ? 25.776 4.865 -23.438 1.00 87.69 621 LEU A O 1
ATOM 5044 N N . VAL A 1 622 ? 27.090 6.575 -22.840 1.00 89.38 622 VAL A N 1
ATOM 5045 C CA . VAL A 1 622 ? 28.330 5.979 -23.368 1.00 89.38 622 VAL A CA 1
ATOM 5046 C C . VAL A 1 622 ? 28.872 4.918 -22.416 1.00 89.38 622 VAL A C 1
ATOM 5048 O O . VAL A 1 622 ? 29.301 3.854 -22.853 1.00 89.38 622 VAL A O 1
ATOM 5051 N N . TYR A 1 623 ? 28.827 5.179 -21.108 1.00 90.44 623 TYR A N 1
ATOM 5052 C CA . TYR A 1 623 ? 29.344 4.254 -20.099 1.00 90.44 623 TYR A CA 1
ATOM 5053 C C . TYR A 1 623 ? 28.643 2.884 -20.135 1.00 90.44 623 TYR A C 1
ATOM 5055 O O . TYR A 1 623 ? 29.288 1.857 -19.943 1.00 90.44 623 TYR A O 1
ATOM 5063 N N . TYR A 1 624 ? 27.337 2.862 -20.411 1.00 92.38 624 TYR A N 1
ATOM 5064 C CA . TYR A 1 624 ? 26.531 1.645 -20.513 1.00 92.38 624 TYR A CA 1
ATOM 5065 C C . TYR A 1 624 ? 26.173 1.258 -21.949 1.00 92.38 624 TYR A C 1
ATOM 5067 O O . TYR A 1 624 ? 25.272 0.446 -22.134 1.00 92.38 624 TYR A O 1
ATOM 5075 N N . LEU A 1 625 ? 26.892 1.765 -22.957 1.00 93.31 625 LEU A N 1
ATOM 5076 C CA . LEU A 1 625 ? 26.590 1.504 -24.370 1.00 93.31 625 LEU A CA 1
ATOM 5077 C C . LEU A 1 625 ? 26.453 0.005 -24.687 1.00 93.31 625 LEU A C 1
ATOM 5079 O O . LEU A 1 625 ? 25.546 -0.383 -25.413 1.00 93.31 625 LEU A O 1
ATOM 5083 N N . HIS A 1 626 ? 27.305 -0.841 -24.095 1.00 93.69 626 HIS A N 1
ATOM 5084 C CA . HIS A 1 626 ? 27.212 -2.297 -24.239 1.00 93.69 626 HIS A CA 1
ATOM 5085 C C . HIS A 1 626 ? 25.876 -2.862 -23.726 1.00 93.69 626 HIS A C 1
ATOM 5087 O O . HIS A 1 626 ? 25.200 -3.590 -24.447 1.00 93.69 626 HIS A O 1
ATOM 5093 N N . TYR A 1 627 ? 25.474 -2.499 -22.504 1.00 95.25 627 TYR A N 1
ATOM 5094 C CA . TYR A 1 627 ? 24.225 -2.978 -21.906 1.00 95.25 627 TYR A CA 1
ATOM 5095 C C . TYR A 1 627 ? 22.995 -2.406 -22.608 1.00 95.25 627 TYR A C 1
ATOM 5097 O O . TYR A 1 627 ? 22.014 -3.116 -22.787 1.00 95.25 627 TYR A O 1
ATOM 5105 N N . ILE A 1 628 ? 23.054 -1.143 -23.039 1.00 95.00 628 ILE A N 1
ATOM 5106 C CA . ILE A 1 628 ? 21.997 -0.533 -23.850 1.00 95.00 628 ILE A CA 1
ATOM 5107 C C . ILE A 1 628 ? 21.857 -1.305 -25.165 1.00 95.00 628 ILE A C 1
ATOM 5109 O O . ILE A 1 628 ? 20.745 -1.663 -25.520 1.00 95.00 628 ILE A O 1
ATOM 5113 N N . GLY A 1 629 ? 22.961 -1.653 -25.835 1.00 95.69 629 GLY A N 1
ATOM 5114 C CA . GLY A 1 629 ? 22.926 -2.475 -27.050 1.00 95.69 629 GLY A CA 1
ATOM 5115 C C . GLY A 1 629 ? 22.234 -3.828 -26.846 1.00 95.69 629 GLY A C 1
ATOM 5116 O O . GLY A 1 629 ? 21.375 -4.192 -27.639 1.00 95.69 629 GLY A O 1
ATOM 5117 N N . LEU A 1 630 ? 22.541 -4.532 -25.750 1.00 95.75 630 LEU A N 1
ATOM 5118 C CA . LEU A 1 630 ? 21.869 -5.791 -25.395 1.00 95.75 630 LEU A CA 1
ATOM 5119 C C . LEU A 1 630 ? 20.375 -5.605 -25.077 1.00 95.75 630 LEU A C 1
ATOM 5121 O O . LEU A 1 630 ? 19.569 -6.484 -25.370 1.00 95.75 630 LEU A O 1
ATOM 5125 N N . TRP A 1 631 ? 19.996 -4.479 -24.465 1.00 96.19 631 TRP A N 1
ATOM 5126 C CA . TRP A 1 631 ? 18.592 -4.143 -24.217 1.00 96.19 631 TRP A CA 1
ATOM 5127 C C . TRP A 1 631 ? 17.834 -3.826 -25.513 1.00 96.19 631 TRP A C 1
ATOM 5129 O O . TRP A 1 631 ? 16.686 -4.237 -25.673 1.00 96.19 631 TRP A O 1
ATOM 5139 N N . GLU A 1 632 ? 18.455 -3.113 -26.452 1.00 94.62 632 GLU A N 1
ATOM 5140 C CA . GLU A 1 632 ? 17.842 -2.835 -27.753 1.00 94.62 632 GLU A CA 1
ATOM 5141 C C . GLU A 1 632 ? 17.664 -4.123 -28.577 1.00 94.62 632 GLU A C 1
ATOM 5143 O O . GLU A 1 632 ? 16.636 -4.279 -29.231 1.00 94.62 632 GLU A O 1
ATOM 5148 N N . ASP A 1 633 ? 18.579 -5.093 -28.455 1.00 95.81 633 ASP A N 1
ATOM 5149 C CA . ASP A 1 633 ? 18.502 -6.409 -29.119 1.00 95.81 633 ASP A CA 1
ATOM 5150 C C . ASP A 1 633 ? 17.729 -7.480 -28.313 1.00 95.81 633 ASP A C 1
ATOM 5152 O O . ASP A 1 633 ? 17.872 -8.688 -28.503 1.00 95.81 633 ASP A O 1
ATOM 5156 N N . LYS A 1 634 ? 16.875 -7.060 -27.373 1.00 95.38 634 LYS A N 1
ATOM 5157 C CA . LYS A 1 634 ? 16.169 -7.956 -26.437 1.00 95.38 634 LYS A CA 1
ATOM 5158 C C . LYS A 1 634 ? 15.379 -9.095 -27.081 1.00 95.38 634 LYS A C 1
ATOM 5160 O O . LYS A 1 634 ? 15.264 -10.166 -26.489 1.00 95.38 634 LYS A O 1
ATOM 5165 N N . THR A 1 635 ? 14.855 -8.897 -28.288 1.00 95.19 635 THR A N 1
ATOM 5166 C CA . THR A 1 635 ? 14.109 -9.923 -29.033 1.00 95.19 635 THR A CA 1
ATOM 5167 C C . THR A 1 635 ? 14.988 -11.056 -29.562 1.00 95.19 635 THR A C 1
ATOM 5169 O O . THR A 1 635 ? 14.466 -12.131 -29.839 1.00 95.19 635 THR A O 1
ATOM 5172 N N . ALA A 1 636 ? 16.304 -10.855 -29.683 1.00 96.31 636 ALA A N 1
ATOM 5173 C CA . ALA A 1 636 ? 17.253 -11.911 -30.039 1.00 96.31 636 ALA A CA 1
ATOM 5174 C C . ALA A 1 636 ? 17.651 -12.786 -28.835 1.00 96.31 636 ALA A C 1
ATOM 5176 O O . ALA A 1 636 ? 18.282 -13.828 -29.001 1.00 96.31 636 ALA A O 1
ATOM 5177 N N . HIS A 1 637 ? 17.269 -12.381 -27.621 1.00 95.19 637 HIS A N 1
ATOM 5178 C CA . HIS A 1 637 ? 17.657 -13.022 -26.364 1.00 95.19 637 HIS A CA 1
ATOM 5179 C C . HIS A 1 637 ? 16.466 -13.638 -25.614 1.00 95.19 637 HIS A C 1
ATOM 5181 O O . HIS A 1 637 ? 16.485 -13.736 -24.384 1.00 95.19 637 HIS A O 1
ATOM 5187 N N . ILE A 1 638 ? 15.412 -14.036 -26.332 1.00 96.38 638 ILE A N 1
ATOM 5188 C CA . ILE A 1 638 ? 14.258 -14.724 -25.741 1.00 96.38 638 ILE A CA 1
ATOM 5189 C C . ILE A 1 638 ? 14.640 -16.157 -25.376 1.00 96.38 638 ILE A C 1
ATOM 5191 O O . ILE A 1 638 ? 15.146 -16.909 -26.203 1.00 96.38 638 ILE A O 1
ATOM 5195 N N . ILE A 1 639 ? 14.374 -16.533 -24.129 1.00 94.75 639 ILE A N 1
ATOM 5196 C CA . ILE A 1 639 ? 14.589 -17.888 -23.634 1.00 94.75 639 ILE A CA 1
ATOM 5197 C C . ILE A 1 639 ? 13.438 -18.784 -24.088 1.00 94.75 639 ILE A C 1
ATOM 5199 O O . ILE A 1 639 ? 12.267 -18.494 -23.835 1.00 94.75 639 ILE A O 1
ATOM 5203 N N . GLU A 1 640 ? 13.784 -19.906 -24.712 1.00 90.44 640 GLU A N 1
ATOM 5204 C CA . GLU A 1 640 ? 12.835 -20.960 -25.055 1.00 90.44 640 GLU A CA 1
ATOM 5205 C C . GLU A 1 640 ? 12.601 -21.883 -23.854 1.00 90.44 640 GLU A C 1
ATOM 5207 O O . GLU A 1 640 ? 13.535 -22.309 -23.172 1.00 90.44 640 GLU A O 1
ATOM 5212 N N . GLY A 1 641 ? 11.334 -22.193 -23.586 1.00 87.50 641 GLY A N 1
ATOM 5213 C CA . GLY A 1 641 ? 10.927 -23.079 -22.502 1.00 87.50 641 GLY A CA 1
ATOM 5214 C C . GLY A 1 641 ? 10.153 -24.281 -23.027 1.00 87.50 641 GLY A C 1
ATOM 5215 O O . GLY A 1 641 ? 9.323 -24.158 -23.925 1.00 87.50 641 GLY A O 1
ATOM 5216 N N . THR A 1 642 ? 10.385 -25.453 -22.435 1.00 91.06 642 THR A N 1
ATOM 5217 C CA . THR A 1 642 ? 9.537 -26.633 -22.675 1.00 91.06 642 THR A CA 1
ATOM 5218 C C . THR A 1 642 ? 8.303 -26.553 -21.775 1.00 91.06 642 THR A C 1
ATOM 5220 O O . THR A 1 642 ? 8.483 -26.374 -20.570 1.00 91.06 642 THR A O 1
ATOM 5223 N N . PRO A 1 643 ? 7.063 -26.648 -22.293 1.00 91.50 643 PRO A N 1
ATOM 5224 C CA . PRO A 1 643 ? 5.856 -26.556 -21.472 1.00 91.50 643 PRO A CA 1
ATOM 5225 C C . PRO A 1 643 ? 5.812 -27.616 -20.371 1.00 91.50 643 PRO A C 1
ATOM 5227 O O . PRO A 1 643 ? 6.165 -28.774 -20.593 1.00 91.50 643 PRO A O 1
ATOM 5230 N N . LEU A 1 644 ? 5.356 -27.222 -19.185 1.00 87.62 644 LEU A N 1
ATOM 5231 C CA . LEU A 1 644 ? 5.184 -28.137 -18.066 1.00 87.62 644 LEU A CA 1
ATOM 5232 C C . LEU A 1 644 ? 3.886 -28.948 -18.238 1.00 87.62 644 LEU A C 1
ATOM 5234 O O . LEU A 1 644 ? 2.791 -28.393 -18.238 1.00 87.62 644 LEU A O 1
ATOM 5238 N N . GLY A 1 645 ? 4.011 -30.271 -18.341 1.00 85.06 645 GLY A N 1
ATOM 5239 C CA . GLY A 1 645 ? 2.906 -31.241 -18.354 1.00 85.06 645 GLY A CA 1
ATOM 5240 C C . GLY A 1 645 ? 3.129 -32.414 -17.390 1.00 85.06 645 GLY A C 1
ATOM 5241 O O . GLY A 1 645 ? 4.193 -32.518 -16.771 1.00 85.06 645 GLY A O 1
ATOM 5242 N N . GLU A 1 646 ? 2.148 -33.319 -17.274 1.00 81.81 646 GLU A N 1
ATOM 5243 C CA . GLU A 1 646 ? 2.203 -34.494 -16.376 1.00 81.81 646 GLU A CA 1
ATOM 5244 C C . GLU A 1 646 ? 3.483 -35.321 -16.559 1.00 81.81 646 GLU A C 1
ATOM 5246 O O . GLU A 1 646 ? 4.160 -35.650 -15.585 1.00 81.81 646 GLU A O 1
ATOM 5251 N N . GLU A 1 647 ? 3.876 -35.567 -17.809 1.00 80.31 647 GLU A N 1
ATOM 5252 C CA . GLU A 1 647 ? 5.065 -36.355 -18.151 1.00 80.31 647 GLU A CA 1
ATOM 5253 C C . GLU A 1 647 ? 6.370 -35.687 -17.704 1.00 80.31 647 GLU A C 1
ATOM 5255 O O . GLU A 1 647 ? 7.341 -36.366 -17.386 1.00 80.31 647 GLU A O 1
ATOM 5260 N N . THR A 1 648 ? 6.392 -34.357 -17.600 1.00 81.31 648 THR A N 1
ATOM 5261 C CA . THR A 1 648 ? 7.587 -33.572 -17.241 1.00 81.31 648 THR A CA 1
ATOM 5262 C C . THR A 1 648 ? 7.682 -33.233 -15.751 1.00 81.31 648 THR A C 1
ATOM 5264 O O . THR A 1 648 ? 8.702 -32.704 -15.312 1.00 81.31 648 THR A O 1
ATOM 5267 N N . LYS A 1 649 ? 6.670 -33.560 -14.929 1.00 79.62 649 LYS A N 1
ATOM 5268 C CA . LYS A 1 649 ? 6.659 -33.227 -13.487 1.00 79.62 649 LYS A CA 1
ATOM 5269 C C . LYS A 1 649 ? 7.850 -33.802 -12.721 1.00 79.62 649 LYS A C 1
ATOM 5271 O O . LYS A 1 649 ? 8.339 -33.170 -11.787 1.00 79.62 649 LYS A O 1
ATOM 5276 N N . HIS A 1 650 ? 8.347 -34.971 -13.124 1.00 84.69 650 HIS A N 1
ATOM 5277 C CA . HIS A 1 650 ? 9.524 -35.590 -12.509 1.00 84.69 650 HIS A CA 1
ATOM 5278 C C . HIS A 1 650 ? 10.792 -34.720 -12.643 1.00 84.69 650 HIS A C 1
ATOM 5280 O O . HIS A 1 650 ? 11.649 -34.744 -11.759 1.00 84.69 650 HIS A O 1
ATOM 5286 N N . LEU A 1 651 ? 10.886 -33.879 -13.683 1.00 88.06 651 LEU A N 1
ATOM 5287 C CA . LEU A 1 651 ? 12.016 -32.968 -13.903 1.00 88.06 651 LEU A CA 1
ATOM 5288 C C . LEU A 1 651 ? 12.076 -31.843 -12.861 1.00 88.06 651 LEU A C 1
ATOM 5290 O O . LEU A 1 651 ? 13.164 -31.363 -12.544 1.00 88.06 651 LEU A O 1
ATOM 5294 N N . ILE A 1 652 ? 10.942 -31.476 -12.250 1.00 89.31 652 ILE A N 1
ATOM 5295 C CA . ILE A 1 652 ? 10.921 -30.527 -11.127 1.00 89.31 652 ILE A CA 1
ATOM 5296 C C . ILE A 1 652 ? 11.721 -31.091 -9.951 1.00 89.31 652 ILE A C 1
ATOM 5298 O O . ILE A 1 652 ? 12.475 -30.358 -9.317 1.00 89.31 652 ILE A O 1
ATOM 5302 N N . GLN A 1 653 ? 11.600 -32.389 -9.657 1.00 89.19 653 GLN A N 1
ATOM 5303 C CA . GLN A 1 653 ? 12.328 -32.998 -8.541 1.00 89.19 653 GLN A CA 1
ATOM 5304 C C . GLN A 1 653 ? 13.841 -32.963 -8.775 1.00 89.19 653 GLN A C 1
ATOM 5306 O O . GLN A 1 653 ? 14.585 -32.616 -7.857 1.00 89.19 653 GLN A O 1
ATOM 5311 N N . HIS A 1 654 ? 14.284 -33.251 -10.002 1.00 91.38 654 HIS A N 1
ATOM 5312 C CA . HIS A 1 654 ? 15.690 -33.141 -10.395 1.00 91.38 654 HIS A CA 1
ATOM 5313 C C . HIS A 1 654 ? 16.204 -31.697 -10.269 1.00 91.38 654 HIS A C 1
ATOM 5315 O O . HIS A 1 654 ? 17.238 -31.458 -9.644 1.00 91.38 654 HIS A O 1
ATOM 5321 N N . TYR A 1 655 ? 15.440 -30.719 -10.763 1.00 93.62 655 TYR A N 1
ATOM 5322 C CA . TYR A 1 655 ? 15.758 -29.302 -10.585 1.00 93.62 655 TYR A CA 1
ATOM 5323 C C . TYR A 1 655 ? 15.857 -28.907 -9.106 1.00 93.62 655 TYR A C 1
ATOM 5325 O O . TYR A 1 655 ? 16.810 -28.241 -8.716 1.00 93.62 655 TYR A O 1
ATOM 5333 N N . LEU A 1 656 ? 14.918 -29.333 -8.255 1.00 92.44 656 LEU A N 1
ATOM 5334 C CA . LEU A 1 656 ? 14.936 -28.989 -6.831 1.00 92.44 656 LEU A CA 1
ATOM 5335 C C . LEU A 1 656 ? 16.133 -29.603 -6.097 1.00 92.44 656 LEU A C 1
ATOM 5337 O O . LEU A 1 656 ? 16.660 -28.977 -5.179 1.00 92.44 656 LEU A O 1
ATOM 5341 N N . GLN A 1 657 ? 16.575 -30.802 -6.488 1.00 91.81 657 GLN A N 1
ATOM 5342 C CA . GLN A 1 657 ? 17.811 -31.398 -5.972 1.00 91.81 657 GLN A CA 1
ATOM 5343 C C . GLN A 1 657 ? 19.032 -30.562 -6.366 1.00 91.81 657 GLN A C 1
ATOM 5345 O O . GLN A 1 657 ? 19.852 -30.242 -5.506 1.00 91.81 657 GLN A O 1
ATOM 5350 N N . TRP A 1 658 ? 19.119 -30.157 -7.637 1.00 93.69 658 TRP A N 1
ATOM 5351 C CA . TRP A 1 658 ? 20.175 -29.267 -8.118 1.00 93.69 658 TRP A CA 1
ATOM 5352 C C . TRP A 1 658 ? 20.154 -27.922 -7.382 1.00 93.69 658 TRP A C 1
ATOM 5354 O O . TRP A 1 658 ? 21.169 -27.520 -6.820 1.00 93.69 658 TRP A O 1
ATOM 5364 N N . PHE A 1 659 ? 18.998 -27.264 -7.301 1.00 92.56 659 PHE A N 1
ATOM 5365 C CA . PHE A 1 659 ? 18.827 -25.958 -6.666 1.00 92.56 659 PHE A CA 1
ATOM 5366 C C . PHE A 1 659 ? 19.250 -25.981 -5.192 1.00 92.56 659 PHE A C 1
ATOM 5368 O O . PHE A 1 659 ? 20.048 -25.155 -4.751 1.00 92.56 659 PHE A O 1
ATOM 5375 N N . ARG A 1 660 ? 18.811 -26.996 -4.435 1.00 91.19 660 ARG A N 1
ATOM 5376 C CA . ARG A 1 660 ? 19.186 -27.173 -3.021 1.00 91.19 660 ARG A CA 1
ATOM 5377 C C . ARG A 1 660 ? 20.675 -27.446 -2.805 1.00 91.19 660 ARG A C 1
ATOM 5379 O O . ARG A 1 660 ? 21.134 -27.309 -1.676 1.00 91.19 660 ARG A O 1
ATOM 5386 N N . SER A 1 661 ? 21.421 -27.834 -3.841 1.00 91.00 661 SER A N 1
ATOM 5387 C CA . SER A 1 661 ? 22.852 -28.128 -3.711 1.00 91.00 661 SER A CA 1
ATOM 5388 C C . SER A 1 661 ? 23.729 -26.873 -3.632 1.00 91.00 661 SER A C 1
ATOM 5390 O O . SER A 1 661 ? 24.841 -26.950 -3.114 1.00 91.00 661 SER A O 1
ATOM 5392 N N . TRP A 1 662 ? 23.238 -25.718 -4.099 1.00 88.62 662 TRP A N 1
ATOM 5393 C CA . TRP A 1 662 ? 24.018 -24.474 -4.150 1.00 88.62 662 TRP A CA 1
ATOM 5394 C C . TRP A 1 662 ? 23.286 -23.241 -3.606 1.00 88.62 662 TRP A C 1
ATOM 5396 O O . TRP A 1 662 ? 23.940 -22.266 -3.231 1.00 88.62 662 TRP A O 1
ATOM 5406 N N . ALA A 1 663 ? 21.952 -23.246 -3.567 1.00 86.69 663 ALA A N 1
ATOM 5407 C CA . ALA A 1 663 ? 21.185 -22.083 -3.151 1.00 86.69 663 ALA A CA 1
ATOM 5408 C C . ALA A 1 663 ? 21.356 -21.775 -1.660 1.00 86.69 663 ALA A C 1
ATOM 5410 O O . ALA A 1 663 ? 21.296 -22.654 -0.800 1.00 86.69 663 ALA A O 1
ATOM 5411 N N . THR A 1 664 ? 21.489 -20.488 -1.341 1.00 82.62 664 THR A N 1
ATOM 5412 C CA . THR A 1 664 ? 21.440 -20.008 0.043 1.00 82.62 664 THR A CA 1
ATOM 5413 C C . THR A 1 664 ? 20.009 -20.103 0.570 1.00 82.62 664 THR A C 1
ATOM 5415 O O . THR A 1 664 ? 19.208 -19.196 0.351 1.00 82.62 664 THR A O 1
ATOM 5418 N N . LEU A 1 665 ? 19.684 -21.205 1.247 1.00 79.75 665 LEU A N 1
ATOM 5419 C CA . LEU A 1 665 ? 18.394 -21.411 1.902 1.00 79.75 665 LEU A CA 1
ATOM 5420 C C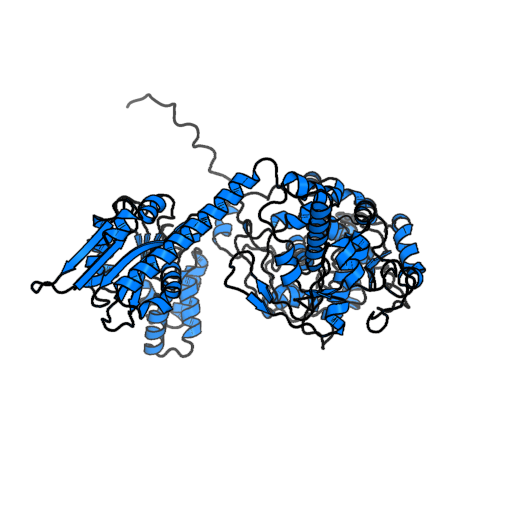 . LEU A 1 665 ? 18.523 -21.184 3.409 1.00 79.75 665 LEU A C 1
ATOM 5422 O O . LEU A 1 665 ? 19.309 -21.842 4.092 1.00 79.75 665 LEU A O 1
ATOM 5426 N N . TYR A 1 666 ? 17.707 -20.279 3.938 1.00 66.06 666 TYR A N 1
ATOM 5427 C CA . TYR A 1 666 ? 17.523 -20.121 5.375 1.00 66.06 666 TYR A CA 1
ATOM 5428 C C . TYR A 1 666 ? 16.529 -21.190 5.834 1.00 66.06 666 TYR A C 1
ATOM 5430 O O . TYR A 1 666 ? 15.330 -20.990 5.768 1.00 66.06 666 TYR A O 1
ATOM 5438 N N . MET A 1 667 ? 17.012 -22.373 6.215 1.00 57.06 667 MET A N 1
ATOM 5439 C CA . MET A 1 667 ? 16.151 -23.437 6.744 1.00 57.06 667 MET A CA 1
ATOM 5440 C C . MET A 1 667 ? 16.265 -23.468 8.267 1.00 57.06 667 MET A C 1
ATOM 5442 O O . MET A 1 667 ? 17.076 -24.210 8.825 1.00 57.06 667 MET A O 1
ATOM 5446 N N . LEU A 1 668 ? 15.472 -22.654 8.964 1.00 56.03 668 LEU A N 1
ATOM 5447 C CA . LEU A 1 668 ? 15.200 -22.922 10.376 1.00 56.03 668 LEU A CA 1
ATOM 5448 C C . LEU A 1 668 ? 14.283 -24.152 10.466 1.00 56.03 668 LEU A C 1
ATOM 5450 O O . LEU A 1 668 ? 13.474 -24.384 9.572 1.00 56.03 668 LEU A O 1
ATOM 5454 N N . ARG A 1 669 ? 14.400 -24.972 11.526 1.00 53.66 669 ARG A N 1
ATOM 5455 C CA . ARG A 1 669 ? 13.384 -26.008 11.798 1.00 53.66 669 ARG A CA 1
ATOM 5456 C C . ARG A 1 669 ? 12.073 -25.273 12.093 1.00 53.66 669 ARG A C 1
ATOM 5458 O O . ARG A 1 669 ? 12.023 -24.622 13.140 1.00 53.66 669 ARG A O 1
ATOM 5465 N N . PRO A 1 670 ? 11.044 -25.354 11.230 1.00 54.66 670 PRO A N 1
ATOM 5466 C CA . PRO A 1 670 ? 9.810 -24.618 11.453 1.00 54.66 670 PRO A CA 1
ATOM 5467 C C . PRO A 1 670 ? 9.209 -25.070 12.782 1.00 54.66 670 PRO A C 1
ATOM 5469 O O . PRO A 1 670 ? 9.072 -26.271 13.026 1.00 54.66 670 PRO A O 1
ATOM 5472 N N . THR A 1 671 ? 8.872 -24.127 13.661 1.00 51.59 671 THR A N 1
ATOM 5473 C CA . THR A 1 671 ? 8.211 -24.463 14.935 1.00 51.59 671 THR A CA 1
ATOM 5474 C C . THR A 1 671 ? 6.758 -24.898 14.729 1.00 51.59 671 THR A C 1
ATOM 5476 O O . THR A 1 671 ? 6.154 -25.501 15.615 1.00 51.59 671 THR A O 1
ATOM 5479 N N . SER A 1 672 ? 6.209 -24.636 13.540 1.00 52.50 672 SER A N 1
ATOM 5480 C CA . SER A 1 672 ? 4.873 -25.021 13.105 1.00 52.50 672 SER A CA 1
ATOM 5481 C C . SER A 1 672 ? 4.889 -25.438 11.633 1.00 52.50 672 SER A C 1
ATOM 5483 O O . SER A 1 672 ? 5.658 -24.907 10.833 1.00 52.50 672 SER A O 1
ATOM 5485 N N . THR A 1 673 ? 4.051 -26.407 11.266 1.00 49.75 673 THR A N 1
ATOM 5486 C CA . THR A 1 673 ? 3.808 -26.754 9.864 1.00 49.75 673 THR A CA 1
ATOM 5487 C C . THR A 1 673 ? 2.915 -25.686 9.231 1.00 49.75 673 THR A C 1
ATOM 5489 O O . THR A 1 673 ? 1.806 -25.461 9.727 1.00 49.75 673 THR A O 1
ATOM 5492 N N . PRO A 1 674 ? 3.348 -25.016 8.149 1.00 47.03 674 PRO A N 1
ATOM 5493 C CA . PRO A 1 674 ? 2.498 -24.044 7.484 1.00 47.03 674 PRO A CA 1
ATOM 5494 C C . PRO A 1 674 ? 1.314 -24.751 6.803 1.00 47.03 674 PRO A C 1
ATOM 5496 O O . PRO A 1 674 ? 1.441 -25.883 6.329 1.00 47.03 674 PRO A O 1
ATOM 5499 N N . PRO A 1 675 ? 0.133 -24.117 6.772 1.00 47.31 675 PRO A N 1
ATOM 5500 C CA . PRO A 1 675 ? -1.081 -24.755 6.280 1.00 47.31 675 PRO A CA 1
ATOM 5501 C C . PRO A 1 675 ? -1.041 -24.981 4.761 1.00 47.31 675 PRO A C 1
ATOM 5503 O O . PRO A 1 675 ? -0.732 -24.072 4.004 1.00 47.31 675 PRO A O 1
ATOM 5506 N N . THR A 1 676 ? -1.428 -26.168 4.292 1.00 42.56 676 THR A N 1
ATOM 5507 C CA . THR A 1 676 ? -1.315 -26.621 2.884 1.00 42.56 676 THR A CA 1
ATOM 5508 C C . THR A 1 676 ? -2.028 -25.757 1.833 1.00 42.56 676 THR A C 1
ATOM 5510 O O . THR A 1 676 ? -1.698 -25.832 0.650 1.00 42.56 676 THR A O 1
ATOM 5513 N N . THR A 1 677 ? -2.972 -24.919 2.252 1.00 42.47 677 THR A N 1
ATOM 5514 C CA . THR A 1 677 ? -3.723 -23.949 1.445 1.00 42.47 677 THR A CA 1
ATOM 5515 C C . THR A 1 677 ? -3.770 -22.607 2.177 1.00 42.47 677 THR A C 1
ATOM 5517 O O . THR A 1 677 ? -3.670 -22.559 3.404 1.00 42.47 677 THR A O 1
ATOM 5520 N N . TYR A 1 678 ? -3.905 -21.497 1.440 1.00 41.97 678 TYR A N 1
ATOM 5521 C CA . TYR A 1 678 ? -4.208 -20.200 2.051 1.00 41.97 678 TYR A CA 1
ATOM 5522 C C . TYR A 1 678 ? -5.530 -20.323 2.815 1.00 41.97 678 TYR A C 1
ATOM 5524 O O . TYR A 1 678 ? -6.580 -20.492 2.197 1.00 41.97 678 TYR A O 1
ATOM 5532 N N . TYR A 1 679 ? -5.478 -20.257 4.147 1.00 39.66 679 TYR A N 1
ATOM 5533 C CA . TYR A 1 679 ? -6.679 -20.114 4.957 1.00 39.66 679 TYR A CA 1
ATOM 5534 C C . TYR A 1 679 ? -6.883 -18.630 5.243 1.00 39.66 679 TYR A C 1
ATOM 5536 O O . TYR A 1 679 ? -6.005 -18.011 5.859 1.00 39.66 679 TYR A O 1
ATOM 5544 N N . PRO A 1 680 ? -8.025 -18.051 4.850 1.00 36.53 680 PRO A N 1
ATOM 5545 C CA . PRO A 1 680 ? -8.394 -16.736 5.331 1.00 36.53 680 PRO A CA 1
ATOM 5546 C C . PRO A 1 680 ? -8.353 -16.746 6.855 1.00 36.53 680 PRO A C 1
ATOM 5548 O O . PRO A 1 680 ? -8.917 -17.624 7.512 1.00 36.53 680 PRO A O 1
ATOM 5551 N N . ARG A 1 681 ? -7.631 -15.786 7.442 1.00 37.12 681 ARG A N 1
ATOM 5552 C CA . ARG A 1 681 ? -7.398 -15.724 8.895 1.00 37.12 681 ARG A CA 1
ATOM 5553 C C . ARG A 1 681 ? -8.632 -15.210 9.663 1.00 37.12 681 ARG A C 1
ATOM 5555 O O . ARG A 1 681 ? -8.487 -14.629 10.736 1.00 37.12 681 ARG A O 1
ATOM 5562 N N . SER A 1 682 ? -9.837 -15.464 9.136 1.00 32.34 682 SER A N 1
ATOM 5563 C CA . SER A 1 682 ? -11.118 -15.262 9.813 1.00 32.34 682 SER A CA 1
ATOM 5564 C C . SER A 1 682 ? -12.019 -16.511 9.671 1.00 32.34 682 SER A C 1
ATOM 5566 O O . SER A 1 682 ? -12.185 -17.027 8.562 1.00 32.34 682 SER A O 1
ATOM 5568 N N . PRO A 1 683 ? -12.618 -17.006 10.764 1.00 34.50 683 PRO A N 1
ATOM 5569 C CA . PRO A 1 683 ? -13.543 -18.146 10.763 1.00 34.50 683 PRO A CA 1
ATOM 5570 C C . PRO A 1 683 ? -14.804 -17.953 9.913 1.00 34.50 683 PRO A C 1
ATOM 5572 O O . PRO A 1 683 ? -15.377 -18.938 9.447 1.00 34.50 683 PRO A O 1
ATOM 5575 N N . SER A 1 684 ? -15.205 -16.711 9.627 1.00 38.50 684 SER A N 1
ATOM 5576 C CA . SER A 1 684 ? -16.403 -16.430 8.830 1.00 38.50 684 SER A CA 1
ATOM 5577 C C . SER A 1 684 ? -16.296 -16.869 7.360 1.00 38.50 684 SER A C 1
ATOM 5579 O O . SER A 1 684 ? -17.314 -16.944 6.680 1.00 38.50 684 SER A O 1
ATOM 5581 N N . GLU A 1 685 ? -15.106 -17.238 6.869 1.00 37.53 685 GLU A N 1
ATOM 5582 C CA . GLU A 1 685 ? -14.931 -17.844 5.535 1.00 37.53 685 GLU A CA 1
ATOM 5583 C C . GLU A 1 685 ? -14.857 -19.377 5.545 1.00 37.53 685 GLU A C 1
ATOM 5585 O O . GLU A 1 685 ? -15.136 -20.003 4.521 1.00 37.53 685 GLU A O 1
ATOM 5590 N N . ARG A 1 686 ? -14.624 -20.018 6.702 1.00 34.44 686 ARG A N 1
ATOM 5591 C CA . ARG A 1 686 ? -14.765 -21.484 6.812 1.00 34.44 686 ARG A CA 1
ATOM 5592 C C . ARG A 1 686 ? -16.210 -21.941 6.576 1.00 34.44 686 ARG A C 1
ATOM 5594 O O . ARG A 1 686 ? -16.425 -23.079 6.174 1.00 34.44 686 ARG A O 1
ATOM 5601 N N . TYR A 1 687 ? -17.184 -21.046 6.759 1.00 33.91 687 TYR A N 1
ATOM 5602 C CA . TYR A 1 687 ? -18.609 -21.330 6.576 1.00 33.91 687 TYR A CA 1
ATOM 5603 C C . TYR A 1 687 ? -19.167 -21.051 5.170 1.00 33.91 687 TYR A C 1
ATOM 5605 O O . TYR A 1 687 ? -20.306 -21.427 4.904 1.00 33.91 687 TYR A O 1
ATOM 5613 N N . MET A 1 688 ? -18.397 -20.454 4.249 1.00 31.38 688 MET A N 1
ATOM 5614 C CA . MET A 1 688 ? -18.886 -20.147 2.889 1.00 31.38 688 MET A CA 1
ATOM 5615 C C . MET A 1 688 ? -18.247 -20.978 1.771 1.00 31.38 688 MET A C 1
ATOM 5617 O O . MET A 1 688 ? -18.792 -21.019 0.673 1.00 31.38 688 MET A O 1
ATOM 5621 N N . VAL A 1 689 ? -17.160 -21.705 2.041 1.00 30.95 689 VAL A N 1
ATOM 5622 C CA . VAL A 1 689 ? -16.503 -22.570 1.038 1.00 30.95 689 VAL A CA 1
ATOM 5623 C C . VAL A 1 689 ? -16.990 -24.033 1.109 1.00 30.95 689 VAL A C 1
ATOM 5625 O O . VAL A 1 689 ? -16.668 -24.831 0.239 1.00 30.95 689 VAL A O 1
ATOM 5628 N N . ASN A 1 690 ? -17.849 -24.387 2.077 1.00 28.98 690 ASN A N 1
ATOM 5629 C CA . ASN A 1 690 ? -18.410 -25.742 2.235 1.00 28.98 690 ASN A CA 1
ATOM 5630 C C . ASN A 1 690 ? -19.951 -25.792 2.316 1.00 28.98 690 ASN A C 1
ATOM 5632 O O . ASN A 1 690 ? -20.522 -26.509 3.137 1.00 28.98 690 ASN A O 1
ATOM 5636 N N . ARG A 1 691 ? -20.649 -25.085 1.415 1.00 25.11 691 ARG A N 1
ATOM 5637 C CA . ARG A 1 691 ? -22.007 -25.480 0.991 1.00 25.11 691 ARG A CA 1
ATOM 5638 C C . ARG A 1 691 ? -22.251 -25.193 -0.496 1.00 25.11 691 ARG A C 1
ATOM 5640 O O . ARG A 1 691 ? -22.630 -24.080 -0.852 1.00 25.11 691 ARG A O 1
ATOM 5647 N N . PRO A 1 692 ? -22.124 -26.204 -1.369 1.00 28.89 692 PRO A N 1
ATOM 5648 C CA . PRO A 1 692 ? -23.017 -26.332 -2.506 1.00 28.89 692 PRO A CA 1
ATOM 5649 C C . PRO A 1 692 ? -24.402 -26.769 -1.988 1.00 28.89 692 PRO A C 1
ATOM 5651 O O . PRO A 1 692 ? -24.487 -27.610 -1.097 1.00 28.89 692 PRO A O 1
ATOM 5654 N N . PHE A 1 693 ? -25.469 -26.219 -2.574 1.00 26.05 693 PHE A N 1
ATOM 5655 C CA . PHE A 1 693 ? -26.902 -26.453 -2.301 1.00 26.05 693 PHE A CA 1
ATOM 5656 C C . PHE A 1 693 ? -27.570 -25.602 -1.201 1.00 26.05 693 PHE A C 1
ATOM 5658 O O . PHE A 1 693 ? -27.115 -25.523 -0.064 1.00 26.05 693 PHE A O 1
ATOM 5665 N N . PHE A 1 694 ? -28.730 -25.042 -1.583 1.00 26.30 694 PHE A N 1
ATOM 5666 C CA . PHE A 1 694 ? -29.662 -24.159 -0.858 1.00 26.30 694 PHE A CA 1
ATOM 5667 C C . PHE A 1 694 ? -29.366 -22.652 -0.866 1.00 26.30 694 PHE A C 1
ATOM 5669 O O . PHE A 1 694 ? -29.126 -22.110 0.198 1.00 26.30 694 PHE A O 1
ATOM 5676 N N . ILE A 1 695 ? -29.459 -21.983 -2.031 1.00 24.47 695 ILE A N 1
ATOM 5677 C CA . ILE A 1 695 ? -30.348 -20.811 -2.285 1.00 24.47 695 ILE A CA 1
ATOM 5678 C C . ILE A 1 695 ? -30.631 -20.749 -3.804 1.00 24.47 695 ILE A C 1
ATOM 5680 O O . ILE A 1 695 ? -30.255 -19.826 -4.518 1.00 24.47 695 ILE A O 1
ATOM 5684 N N . LEU A 1 696 ? -31.290 -21.781 -4.319 1.00 24.34 696 LEU A N 1
ATOM 5685 C CA . LEU A 1 696 ? -32.228 -21.639 -5.428 1.00 24.34 696 LEU A CA 1
ATOM 5686 C C . LEU A 1 696 ? -33.567 -21.962 -4.783 1.00 24.34 696 LEU A C 1
ATOM 5688 O O . LEU A 1 696 ? -33.791 -23.127 -4.485 1.00 24.34 696 LEU A O 1
ATOM 5692 N N . ASP A 1 697 ? -34.329 -20.922 -4.434 1.00 28.78 697 ASP A N 1
ATOM 5693 C CA . ASP A 1 697 ? -35.801 -20.893 -4.355 1.00 28.78 697 ASP A CA 1
ATOM 5694 C C . ASP A 1 697 ? -36.302 -19.866 -3.319 1.00 28.78 697 ASP A C 1
ATOM 5696 O O . ASP A 1 697 ? -36.726 -20.208 -2.222 1.00 28.78 697 ASP A O 1
ATOM 5700 N N . LEU A 1 698 ? -36.229 -18.573 -3.659 1.00 24.39 698 LEU A N 1
ATOM 5701 C CA . LEU A 1 698 ? -37.071 -17.523 -3.052 1.00 24.39 698 LEU A CA 1
ATOM 5702 C C . LEU A 1 698 ? -37.480 -16.456 -4.087 1.00 24.39 698 LEU A C 1
ATOM 5704 O O . LEU A 1 698 ? -37.695 -15.292 -3.756 1.00 24.39 698 LEU A O 1
ATOM 5708 N N . ARG A 1 699 ? -37.611 -16.852 -5.363 1.00 26.08 699 ARG A N 1
ATOM 5709 C CA . ARG A 1 699 ? -38.242 -16.015 -6.402 1.00 26.08 699 ARG A CA 1
ATOM 5710 C C . ARG A 1 699 ? -39.626 -16.493 -6.845 1.00 26.08 699 ARG A C 1
ATOM 5712 O O . ARG A 1 699 ? -40.234 -15.801 -7.644 1.00 26.08 699 ARG A O 1
ATOM 5719 N N . ASN A 1 700 ? -40.176 -17.567 -6.272 1.00 30.22 700 ASN A N 1
ATOM 5720 C CA . ASN A 1 700 ? -41.536 -18.023 -6.579 1.00 30.22 700 ASN A CA 1
ATOM 5721 C C . ASN A 1 700 ? -42.353 -18.328 -5.315 1.00 30.22 700 ASN A C 1
ATOM 5723 O O . ASN A 1 700 ? -42.522 -19.476 -4.923 1.00 30.22 700 ASN A O 1
ATOM 5727 N N . LYS A 1 701 ? -42.935 -17.291 -4.702 1.00 27.17 701 LYS A N 1
ATOM 5728 C CA . LYS A 1 701 ? -44.163 -17.426 -3.893 1.00 27.17 701 LYS A CA 1
ATOM 5729 C C . LYS A 1 701 ? -45.146 -16.298 -4.216 1.00 27.17 701 LYS A C 1
ATOM 5731 O O . LYS A 1 701 ? -45.505 -15.489 -3.370 1.00 27.17 701 LYS A O 1
ATOM 5736 N N . GLN A 1 702 ? -45.583 -16.283 -5.472 1.00 28.38 702 GLN A N 1
ATOM 5737 C CA . GLN A 1 702 ? -46.842 -15.684 -5.926 1.00 28.38 702 GLN A CA 1
ATOM 5738 C C . GLN A 1 702 ? -47.556 -16.670 -6.862 1.00 28.38 702 GLN A C 1
ATOM 5740 O O . GLN A 1 702 ? -47.819 -16.384 -8.018 1.00 28.38 702 GLN A O 1
ATOM 5745 N N . SER A 1 703 ? -47.834 -17.872 -6.363 1.00 31.17 703 SER A N 1
ATOM 5746 C CA . SER A 1 703 ? -48.776 -18.813 -6.978 1.00 31.17 703 SER A CA 1
ATOM 5747 C C . SER A 1 703 ? -48.866 -20.033 -6.075 1.00 31.17 703 SER A C 1
ATOM 5749 O O . SER A 1 703 ? -47.990 -20.887 -6.128 1.00 31.17 703 SER A O 1
ATOM 5751 N N . LEU A 1 704 ? -49.856 -20.040 -5.184 1.00 25.17 704 LEU A N 1
ATOM 5752 C CA . LEU A 1 704 ? -50.599 -21.210 -4.694 1.00 25.17 704 LEU A CA 1
ATOM 5753 C C . LEU A 1 704 ? -51.620 -20.693 -3.669 1.00 25.17 704 LEU A C 1
ATOM 5755 O O . LEU A 1 704 ? -51.517 -20.879 -2.460 1.00 25.17 704 LEU A O 1
ATOM 5759 N N . LEU A 1 705 ? -52.587 -19.947 -4.207 1.00 26.80 705 LEU A N 1
ATOM 5760 C CA . LEU A 1 705 ? -53.960 -19.998 -3.726 1.00 26.80 705 LEU A CA 1
ATOM 5761 C C . LEU A 1 705 ? -54.520 -21.382 -4.097 1.00 26.80 705 LEU A C 1
ATOM 5763 O O . LEU A 1 705 ? -54.275 -21.844 -5.209 1.00 26.80 705 LEU A O 1
ATOM 5767 N N . HIS A 1 706 ? -55.315 -21.939 -3.181 1.00 28.72 706 HIS A N 1
ATOM 5768 C CA . HIS A 1 706 ? -56.264 -23.059 -3.302 1.00 28.72 706 HIS A CA 1
ATOM 5769 C C . HIS A 1 706 ? -55.915 -24.394 -2.624 1.00 28.72 706 HIS A C 1
ATOM 5771 O O . HIS A 1 706 ? -54.859 -24.974 -2.852 1.00 28.72 706 HIS A O 1
ATOM 5777 N N . LEU A 1 707 ? -56.952 -24.877 -1.907 1.00 26.66 707 LEU A N 1
ATOM 5778 C CA . LEU A 1 707 ? -57.164 -26.159 -1.207 1.00 26.66 707 LEU A CA 1
ATOM 5779 C C . LEU A 1 707 ? -56.633 -26.131 0.243 1.00 26.66 707 LEU A C 1
ATOM 5781 O O . LEU A 1 707 ? -55.440 -26.274 0.461 1.00 26.66 707 LEU A O 1
ATOM 5785 N N . ASN A 1 708 ? -57.411 -25.786 1.285 1.00 27.17 708 ASN A N 1
ATOM 5786 C CA . ASN A 1 708 ? -58.720 -26.306 1.740 1.00 27.17 708 ASN A CA 1
ATOM 5787 C C . ASN A 1 708 ? -58.799 -27.841 1.751 1.00 27.17 708 ASN A C 1
ATOM 5789 O O . ASN A 1 708 ? -59.266 -28.433 0.778 1.00 27.17 708 ASN A O 1
ATOM 5793 N N . ASN A 1 709 ? -58.345 -28.460 2.846 1.00 29.30 709 ASN A N 1
ATOM 5794 C CA . ASN A 1 709 ? -59.163 -29.208 3.820 1.00 29.30 709 ASN A CA 1
ATOM 5795 C C . ASN A 1 709 ? -58.278 -29.816 4.910 1.00 29.30 709 ASN A C 1
ATOM 5797 O O . ASN A 1 709 ? -57.255 -30.437 4.546 1.00 29.30 709 ASN A O 1
#

Radius of gyration: 31.11 Å; chains: 1; bounding box: 92×67×74 Å

Foldseek 3Di:
DVVQCVVAPQKDKDWDADPVRHTFKIKIWGHVLLVCCLQFQLEWQWDWDWFQAPLIFIKIWIWTAGPVRDIRTTMIMTHRYPALVRLLVRLQCCVPSRVSNQPDLLHEYEYAVHVSPVVNCCVRVVSYRYAYQQVNVLVVLLVVCVVVVDPCSVVLSVLSSCLQQALDPVSVVVSLVVNVVRPVVSSVVVVVDDSCRGHPNNVPCSCVSDRHSVSVVVVVVQCVVVSHDDPVSSVVSVVVVNVVVVVVVVVVVVLVVVVPDDFCCPLLVLCVLLQQNQQVLFADDDDDPLLLLLQLLQADLQQLWGQFLLATDHCFLLLLLFQRVFAQDFFAAADFPQEPPPHVHNFLQRLLCVQQVGADDQFDWDAAPVHNVDIDTDHDDPVCSGWKHWLVCLCRVLDDPGDVPDDPSNSRSSSLSVVQNSCCQLQNDPPVTMGTSNCSVLSPDSNSSSRHRSSLQLSLNQSVQSVVSNDPPDPDGDGNVLSVLVVCLVWFLQQNFDFPDPDQDQQQQHHPNSSSRVNGGPDGDPDHSLRSNLCRLLDDPLRTDLEEDDPNSVVRHHCSSCPCVLLRQFFAWRHHHLTTDTRQCLSSCSSHQFQRDLPGDGNDPPDDTDDCPPVSPDGVCVVCVVRSVRSVVRNVRGDDGHGDDPVRPVSSVVVSVSCVVDRDRPNDPRPDNHDSYNDNPGCVVVVVVPDDDDDPDDPDDPDDDDDDD

Sequence (709 aa):
MEAIVAAMPGTVYKIQSSSTQRFQRLFWAFGPSINGWKYCRPILSLDGTFLLGKYRGTLLIAVGLDANNGLFPLAFGIVESECNESWIWFLRMLHELVPSISSRNDLCIISDRHAGLVRGCREIFPSAAHRHCLRHLRENFKKAVRQMGISDVEFVCQKMYTVGITDDPDLFNQMMVDIIKIKPEIHQWLVDRDLSKWTLLFDGGFRYGVMTTKSSEAFNGILKRARGLPVQALIIAIYYNIVRMFIRRLEIIIAEEHQSNNFFSAFMEGLRMLGLDCVSQLQYIRMDHNLLTALVERWSPQTNSFHLPVGEMSITLQDVALILGLHIDGPALVGHNVVGAGRRWLSWPDCCDDLLGQHPQRDVVYVDPFNPRVSSKFRMGQAQAQTCLPLRWLRWTFYRDSYLDMNELDFWRHLRAYIFLMGTYLLPDTSGCEIHLRFLPLLENLGLFSTYSLGGAVLAHLYRELAEATKPKRANIAGCIHLLQIWCWERLHVGRPTLHVPQQVSLDGLSVGYRWNQQFIRQLPAGSLSSYRDELDGLLDSQVTWEPYTIEIKSQVADIYLSGRIIWLARVPLVAWTRVEWHLPERVLRQFGFVPTVDVHPMEPKFVRVDGRGKSDTYWLVYYLHYIGLWEDKTAHIIEGTPLGEETKHLIQHYLQWFRSWATLYMLRPTSTPPTTYYPRSPSERYMVNRPFFILDLRNKQSLLHLNN

pLDDT: mean 83.55, std 15.81, range [24.34, 98.12]

InterPro domains:
  IPR018289 MULE transposase domain [PF10551] (44-139)
  IPR019557 Aminotransferase-like, plant mobile domain [PF10536] (284-660)
  IPR044824 Protein MAINTENANCE OF MERISTEMS-like [PTHR46033] (267-670)